Protein AF-0000000076581103 (afdb_homodimer)

Radius of gyration: 29.74 Å; Cα contacts (8 Å, |Δi|>4): 913; chains: 2; bounding box: 105×79×87 Å

pLDDT: mean 78.07, std 30.37, range [17.77, 98.88]

Solvent-accessible surface area (backbone atoms only — not comparable to full-atom values): 32966 Å² total; per-residue (Å²): 132,83,75,74,74,76,70,80,73,78,72,76,73,75,79,74,78,75,72,78,74,79,77,79,77,71,75,77,74,85,79,71,84,62,70,72,73,69,76,70,78,71,76,71,72,71,72,51,74,70,59,61,55,38,56,62,46,48,50,50,39,68,77,58,62,51,52,49,41,80,28,78,84,59,84,70,69,82,69,71,69,54,64,69,44,37,51,22,46,41,45,30,75,65,40,89,46,68,68,52,24,48,51,21,25,48,50,26,30,72,74,35,76,81,37,30,34,39,28,32,51,36,12,50,54,28,45,69,67,66,36,35,70,62,10,30,56,26,20,50,51,14,42,52,38,18,33,72,60,14,68,35,58,26,30,55,41,30,31,51,32,14,52,20,28,40,62,72,65,37,41,69,62,12,38,52,27,10,59,68,8,37,77,30,73,86,42,9,68,59,17,44,50,51,31,19,52,42,30,41,58,73,62,40,50,67,58,14,48,51,44,39,52,52,50,36,69,77,36,72,60,45,59,69,52,40,52,46,42,18,14,51,27,31,46,68,52,37,51,70,59,12,51,50,37,43,53,51,39,34,47,34,50,79,27,47,31,29,43,61,48,28,92,87,39,32,60,75,70,37,53,86,74,47,58,34,58,54,39,9,20,37,43,6,51,74,63,75,42,48,52,16,56,25,56,40,84,84,74,40,78,42,80,45,79,30,66,69,126,132,81,79,76,73,81,70,81,75,78,76,77,74,76,80,77,75,80,71,78,74,76,76,79,74,75,76,78,75,84,80,70,84,64,70,71,77,69,76,70,80,73,75,73,74,72,72,51,74,70,59,62,57,37,55,65,48,48,50,52,39,70,75,58,64,50,49,50,41,80,28,79,82,60,83,71,68,83,69,73,67,53,66,67,44,37,50,22,45,41,46,30,75,65,40,90,45,70,68,53,23,48,50,21,26,50,50,27,31,71,74,35,77,82,36,31,34,40,29,31,52,37,12,50,52,28,44,67,67,68,36,36,70,63,12,30,54,26,20,48,52,15,42,53,39,17,35,73,61,15,69,35,57,26,32,55,40,30,30,51,31,14,53,22,28,39,61,72,65,36,41,70,60,12,37,53,28,8,59,68,6,37,77,31,73,86,43,9,68,58,16,46,49,50,30,19,52,44,31,40,58,73,62,39,50,67,59,14,47,53,43,39,52,53,49,37,70,76,37,72,60,45,58,70,53,41,53,47,41,19,14,49,26,30,46,69,53,38,49,70,60,13,51,49,37,44,51,50,38,33,47,33,48,79,26,48,31,29,44,62,50,28,93,86,39,31,61,75,70,37,54,85,75,46,57,34,59,56,38,7,20,36,43,6,49,74,64,74,43,50,50,16,56,24,58,39,85,83,72,41,78,42,79,45,81,31,67,70,127

Structure (mmCIF, N/CA/C/O backbone):
data_AF-0000000076581103-model_v1
#
loop_
_entity.id
_entity.type
_entity.pdbx_description
1 polymer 'Uncharacterized protein'
#
loop_
_atom_site.group_PDB
_atom_site.id
_atom_site.type_symbol
_atom_site.label_atom_id
_atom_site.label_alt_id
_atom_site.label_comp_id
_atom_site.label_asym_id
_atom_site.label_entity_id
_atom_site.label_seq_id
_atom_site.pdbx_PDB_ins_code
_atom_site.Cartn_x
_atom_site.Cartn_y
_atom_site.Cartn_z
_atom_site.occupancy
_atom_site.B_iso_or_equiv
_atom_site.auth_seq_id
_atom_site.auth_comp_id
_atom_site.auth_asym_id
_atom_site.auth_atom_id
_atom_site.pdbx_PDB_model_num
ATOM 1 N N . MET A 1 1 ? -47.156 -36.812 7.863 1 18.83 1 MET A N 1
ATOM 2 C CA . MET A 1 1 ? -46.938 -37.344 9.203 1 18.83 1 MET A CA 1
ATOM 3 C C . MET A 1 1 ? -46.406 -36.281 10.141 1 18.83 1 MET A C 1
ATOM 5 O O . MET A 1 1 ? -45.656 -35.375 9.727 1 18.83 1 MET A O 1
ATOM 9 N N . GLY A 1 2 ? -47.156 -35.906 11.18 1 18.92 2 GLY A N 1
ATOM 10 C CA . GLY A 1 2 ? -47.438 -34.688 11.906 1 18.92 2 GLY A CA 1
ATOM 11 C C . GLY A 1 2 ? -46.281 -34.219 12.797 1 18.92 2 GLY A C 1
ATOM 12 O O . GLY A 1 2 ? -46.125 -34.719 13.914 1 18.92 2 GLY A O 1
ATOM 13 N N . TRP A 1 3 ? -45 -34.188 12.219 1 21.78 3 TRP A N 1
ATOM 14 C CA . TRP A 1 3 ? -43.812 -34.406 13.031 1 21.78 3 TRP A CA 1
ATOM 15 C C . TRP A 1 3 ? -43.688 -33.344 14.117 1 21.78 3 TRP A C 1
ATOM 17 O O . TRP A 1 3 ? -43.781 -32.156 13.836 1 21.78 3 TRP A O 1
ATOM 27 N N . TYR A 1 4 ? -44.344 -33.625 15.227 1 17.83 4 TYR A N 1
ATOM 28 C CA . TYR A 1 4 ? -44.562 -32.812 16.438 1 17.83 4 TYR A CA 1
ATOM 29 C C . TYR A 1 4 ? -43.281 -32.188 16.953 1 17.83 4 TYR A C 1
ATOM 31 O O . TYR A 1 4 ? -42.312 -32.906 17.188 1 17.83 4 TYR A O 1
ATOM 39 N N . LYS A 1 5 ? -43.031 -31.062 16.406 1 21.31 5 LYS A N 1
ATOM 40 C CA . LYS A 1 5 ? -41.906 -30.125 16.516 1 21.31 5 LYS A CA 1
ATOM 41 C C . LYS A 1 5 ? -41.594 -29.812 17.984 1 21.31 5 LYS A C 1
ATOM 43 O O . LYS A 1 5 ? -42.312 -29.016 18.609 1 21.31 5 LYS A O 1
ATOM 48 N N . GLN A 1 6 ? -41.375 -30.984 18.734 1 18.81 6 GLN A N 1
ATOM 49 C CA . GLN A 1 6 ? -41.375 -30.797 20.172 1 18.81 6 GLN A CA 1
ATOM 50 C C . GLN A 1 6 ? -40.375 -29.688 20.562 1 18.81 6 GLN A C 1
ATOM 52 O O . GLN A 1 6 ? -39.25 -29.672 20.094 1 18.81 6 GLN A O 1
ATOM 57 N N . THR A 1 7 ? -40.875 -28.484 20.906 1 20.52 7 THR A N 1
ATOM 58 C CA . THR A 1 7 ? -40.531 -27.141 21.344 1 20.52 7 THR A CA 1
ATOM 59 C C . THR A 1 7 ? -39.656 -27.172 22.594 1 20.52 7 THR A C 1
ATOM 61 O O . THR A 1 7 ? -39.438 -26.141 23.234 1 20.52 7 THR A O 1
ATOM 64 N N . GLN A 1 8 ? -38.75 -28.219 22.688 1 19.27 8 GLN A N 1
ATOM 65 C CA . GLN A 1 8 ? -38.281 -28.422 24.047 1 19.27 8 GLN A CA 1
ATOM 66 C C . GLN A 1 8 ? -37.656 -27.172 24.609 1 19.27 8 GLN A C 1
ATOM 68 O O . GLN A 1 8 ? -36.75 -26.578 23.984 1 19.27 8 GLN A O 1
ATOM 73 N N . THR A 1 9 ? -38.375 -26.391 25.531 1 20.16 9 THR A N 1
ATOM 74 C CA . THR A 1 9 ? -38.344 -25.172 26.328 1 20.16 9 THR A CA 1
ATOM 75 C C . THR A 1 9 ? -37.094 -25.141 27.219 1 20.16 9 THR A C 1
ATOM 77 O O . THR A 1 9 ? -36.938 -25.984 28.094 1 20.16 9 THR A O 1
ATOM 80 N N . TRP A 1 10 ? -35.875 -25.156 26.625 1 19.91 10 TRP A N 1
ATOM 81 C CA . TRP A 1 10 ? -34.656 -25.359 27.422 1 19.91 10 TRP A CA 1
ATOM 82 C C . TRP A 1 10 ? -34.625 -24.406 28.609 1 19.91 10 TRP A C 1
ATOM 84 O O . TRP A 1 10 ? -34.75 -23.188 28.453 1 19.91 10 TRP A O 1
ATOM 94 N N . GLN A 1 11 ? -35.281 -24.781 29.656 1 18.5 11 GLN A N 1
ATOM 95 C CA . GLN A 1 11 ? -35.469 -24.125 30.938 1 18.5 11 GLN A CA 1
ATOM 96 C C . GLN A 1 11 ? -34.125 -23.531 31.453 1 18.5 11 GLN A C 1
ATOM 98 O O . GLN A 1 11 ? -33.125 -24.234 31.469 1 18.5 11 GLN A O 1
ATOM 103 N N . LEU A 1 12 ? -34 -22.25 31.234 1 18.94 12 LEU A N 1
ATOM 104 C CA . LEU A 1 12 ? -33 -21.297 31.672 1 18.94 12 LEU A CA 1
ATOM 105 C C . LEU A 1 12 ? -32.625 -21.531 33.125 1 18.94 12 LEU A C 1
ATOM 107 O O . LEU A 1 12 ? -33.5 -21.5 34 1 18.94 12 LEU A O 1
ATOM 111 N N . LEU A 1 13 ? -31.75 -22.578 33.344 1 19.16 13 LEU A N 1
ATOM 112 C CA . LEU A 1 13 ? -31.484 -22.984 34.719 1 19.16 13 LEU A CA 1
ATOM 113 C C . LEU A 1 13 ? -31.125 -21.781 35.594 1 19.16 13 LEU A C 1
ATOM 115 O O . LEU A 1 13 ? -30.422 -20.875 35.156 1 19.16 13 LEU A O 1
ATOM 119 N N . PRO A 1 14 ? -31.906 -21.469 36.594 1 19.7 14 PRO A N 1
ATOM 120 C CA . PRO A 1 14 ? -31.906 -20.297 37.5 1 19.7 14 PRO A CA 1
ATOM 121 C C . PRO A 1 14 ? -30.562 -20.078 38.188 1 19.7 14 PRO A C 1
ATOM 123 O O . PRO A 1 14 ? -29.938 -21.047 38.625 1 19.7 14 PRO A O 1
ATOM 126 N N . VAL A 1 15 ? -29.688 -19.281 37.531 1 19.94 15 VAL A N 1
ATOM 127 C CA . VAL A 1 15 ? -28.406 -18.891 38.094 1 19.94 15 VAL A CA 1
ATOM 128 C C . VAL A 1 15 ? -28.562 -18.547 39.562 1 19.94 15 VAL A C 1
ATOM 130 O O . VAL A 1 15 ? -29.344 -17.656 39.906 1 19.94 15 VAL A O 1
ATOM 133 N N . TYR A 1 16 ? -28.516 -19.562 40.375 1 18.08 16 TYR A N 1
ATOM 134 C CA . TYR A 1 16 ? -28.656 -19.484 41.844 1 18.08 16 TYR A CA 1
ATOM 135 C C . TYR A 1 16 ? -27.688 -18.453 42.406 1 18.08 16 TYR A C 1
ATOM 137 O O . TYR A 1 16 ? -26.5 -18.438 42.062 1 18.08 16 TYR A O 1
ATOM 145 N N . ASN A 1 17 ? -28.172 -17.25 42.781 1 19.19 17 ASN A N 1
ATOM 146 C CA . ASN A 1 17 ? -27.719 -16.062 43.469 1 19.19 17 ASN A CA 1
ATOM 147 C C . ASN A 1 17 ? -27 -16.422 44.781 1 19.19 17 ASN A C 1
ATOM 149 O O . ASN A 1 17 ? -27.625 -16.406 45.844 1 19.19 17 ASN A O 1
ATOM 153 N N . ALA A 1 18 ? -26.188 -17.578 44.75 1 17.77 18 ALA A N 1
ATOM 154 C CA . ALA A 1 18 ? -25.812 -17.891 46.125 1 17.77 18 ALA A CA 1
ATOM 155 C C . ALA A 1 18 ? -25.016 -16.75 46.781 1 17.77 18 ALA A C 1
ATOM 157 O O . ALA A 1 18 ? -23.984 -16.344 46.25 1 17.77 18 ALA A O 1
ATOM 158 N N . ARG A 1 19 ? -25.656 -15.898 47.594 1 20.56 19 ARG A N 1
ATOM 159 C CA . ARG A 1 19 ? -25.328 -14.797 48.469 1 20.56 19 ARG A CA 1
ATOM 160 C C . ARG A 1 19 ? -24.25 -15.203 49.469 1 20.56 19 ARG A C 1
ATOM 162 O O . ARG A 1 19 ? -24.094 -14.562 50.531 1 20.56 19 ARG A O 1
ATOM 169 N N . ALA A 1 20 ? -23.375 -16.312 49.219 1 18.73 20 ALA A N 1
ATOM 170 C CA . ALA A 1 20 ? -22.812 -16.766 50.5 1 18.73 20 ALA A CA 1
ATOM 171 C C . ALA A 1 20 ? -22.016 -15.641 51.156 1 18.73 20 ALA A C 1
ATOM 173 O O . ALA A 1 20 ? -21.234 -14.945 50.5 1 18.73 20 ALA A O 1
ATOM 174 N N . THR A 1 21 ? -22.328 -15.227 52.375 1 20.11 21 THR A N 1
ATOM 175 C CA . THR A 1 21 ? -21.969 -14.273 53.438 1 20.11 21 THR A CA 1
ATOM 176 C C . THR A 1 21 ? -20.5 -14.438 53.844 1 20.11 21 THR A C 1
ATOM 178 O O . THR A 1 21 ? -20.188 -15.219 54.719 1 20.11 21 THR A O 1
ATOM 181 N N . LEU A 1 22 ? -19.578 -15.023 52.969 1 20.28 22 LEU A N 1
ATOM 182 C CA . LEU A 1 22 ? -18.422 -15.516 53.719 1 20.28 22 LEU A CA 1
ATOM 183 C C . LEU A 1 22 ? -17.781 -14.398 54.562 1 20.28 22 LEU A C 1
ATOM 185 O O . LEU A 1 22 ? -17.5 -13.328 54.031 1 20.28 22 LEU A O 1
ATOM 189 N N . ALA A 1 23 ? -17.844 -14.461 55.938 1 20.3 23 ALA A N 1
ATOM 190 C CA . ALA A 1 23 ? -17.469 -13.688 57.094 1 20.3 23 ALA A CA 1
ATOM 191 C C . ALA A 1 23 ? -15.992 -13.273 57.031 1 20.3 23 ALA A C 1
ATOM 193 O O . ALA A 1 23 ? -15.148 -14.047 56.594 1 20.3 23 ALA A O 1
ATOM 194 N N . THR A 1 24 ? -15.609 -11.977 57.156 1 22.7 24 THR A N 1
ATOM 195 C CA . THR A 1 24 ? -14.523 -11.016 57.125 1 22.7 24 THR A CA 1
ATOM 196 C C . THR A 1 24 ? -13.414 -11.391 58.094 1 22.7 24 THR A C 1
ATOM 198 O O . THR A 1 24 ? -12.492 -10.609 58.312 1 22.7 24 THR A O 1
ATOM 201 N N . ALA A 1 25 ? -13.344 -12.812 58.594 1 21.75 25 ALA A N 1
ATOM 202 C CA . ALA A 1 25 ? -12.57 -12.766 59.812 1 21.75 25 ALA A CA 1
ATOM 203 C C . ALA A 1 25 ? -11.172 -12.219 59.562 1 21.75 25 ALA A C 1
ATOM 205 O O . ALA A 1 25 ? -10.586 -12.445 58.5 1 21.75 25 ALA A O 1
ATOM 206 N N . ASN A 1 26 ? -10.695 -11.367 60.469 1 23.44 26 ASN A N 1
ATOM 207 C CA . ASN A 1 26 ? -9.672 -10.344 60.656 1 23.44 26 ASN A CA 1
ATOM 208 C C . ASN A 1 26 ? -8.273 -10.945 60.656 1 23.44 26 ASN A C 1
ATOM 210 O O . ASN A 1 26 ? -7.301 -10.273 61 1 23.44 26 ASN A O 1
ATOM 214 N N . PRO A 1 27 ? -8.086 -12.32 60.188 1 23.39 27 PRO A N 1
ATOM 215 C CA . PRO A 1 27 ? -6.926 -12.766 60.938 1 23.39 27 PRO A CA 1
ATOM 216 C C . PRO A 1 27 ? -5.688 -11.906 60.688 1 23.39 27 PRO A C 1
ATOM 218 O O . PRO A 1 27 ? -5.57 -11.281 59.656 1 23.39 27 PRO A O 1
ATOM 221 N N . THR A 1 28 ? -5 -11.578 61.781 1 24.89 28 THR A N 1
ATOM 222 C CA . THR A 1 28 ? -3.9 -10.672 62.062 1 24.89 28 THR A CA 1
ATOM 223 C C . THR A 1 28 ? -2.639 -11.086 61.312 1 24.89 28 THR A C 1
ATOM 225 O O . THR A 1 28 ? -1.575 -10.492 61.5 1 24.89 28 THR A O 1
ATOM 228 N N . PRO A 1 29 ? -2.82 -11.633 60.062 1 23.62 29 PRO A N 1
ATOM 229 C CA . PRO A 1 29 ? -1.634 -12.422 59.719 1 23.62 29 PRO A CA 1
ATOM 230 C C . PRO A 1 29 ? -0.339 -11.617 59.844 1 23.62 29 PRO A C 1
ATOM 232 O O . PRO A 1 29 ? -0.36 -10.391 59.781 1 23.62 29 PRO A O 1
ATOM 235 N N . SER A 1 30 ? 0.732 -12.336 60.344 1 22.3 30 SER A N 1
ATOM 236 C CA . SER A 1 30 ? 2.084 -12.016 60.812 1 22.3 30 SER A CA 1
ATOM 237 C C . SER A 1 30 ? 2.863 -11.273 59.719 1 22.3 30 SER A C 1
ATOM 239 O O . SER A 1 30 ? 2.525 -11.352 58.531 1 22.3 30 SER A O 1
ATOM 241 N N . SER A 1 31 ? 3.885 -10.539 60.25 1 22.98 31 SER A N 1
ATOM 242 C CA . SER A 1 31 ? 4.621 -9.328 59.875 1 22.98 31 SER A CA 1
ATOM 243 C C . SER A 1 31 ? 5.395 -9.516 58.594 1 22.98 31 SER A C 1
ATOM 245 O O . SER A 1 31 ? 5.438 -8.617 57.75 1 22.98 31 SER A O 1
ATOM 247 N N . SER A 1 32 ? 6.227 -10.57 58.625 1 23.75 32 SER A N 1
ATOM 248 C CA . SER A 1 32 ? 7.633 -10.234 58.438 1 23.75 32 SER A CA 1
ATOM 249 C C . SER A 1 32 ? 7.996 -10.164 56.969 1 23.75 32 SER A C 1
ATOM 251 O O . SER A 1 32 ? 9.156 -9.906 56.625 1 23.75 32 SER A O 1
ATOM 253 N N . VAL A 1 33 ? 7.199 -10.867 56.125 1 25.27 33 VAL A N 1
ATOM 254 C CA . VAL A 1 33 ? 7.895 -11.242 54.906 1 25.27 33 VAL A CA 1
ATOM 255 C C . VAL A 1 33 ? 8.227 -9.984 54.094 1 25.27 33 VAL A C 1
ATOM 257 O O . VAL A 1 33 ? 7.664 -9.773 53.031 1 25.27 33 VAL A O 1
ATOM 260 N N . SER A 1 34 ? 8.164 -8.852 54.781 1 23.97 34 SER A N 1
ATOM 261 C CA . SER A 1 34 ? 8.195 -7.609 54 1 23.97 34 SER A CA 1
ATOM 262 C C . SER A 1 34 ? 9.414 -7.562 53.094 1 23.97 34 SER A C 1
ATOM 264 O O . SER A 1 34 ? 9.398 -6.879 52.062 1 23.97 34 SER A O 1
ATOM 266 N N . ASP A 1 35 ? 10.492 -7.949 53.625 1 23.89 35 ASP A N 1
ATOM 267 C CA . ASP A 1 35 ? 11.688 -7.199 53.281 1 23.89 35 ASP A CA 1
ATOM 268 C C . ASP A 1 35 ? 12.164 -7.559 51.875 1 23.89 35 ASP A C 1
ATOM 270 O O . ASP A 1 35 ? 13.031 -6.887 51.312 1 23.89 35 ASP A O 1
ATOM 274 N N . VAL A 1 36 ? 12.023 -8.844 51.562 1 25.61 36 VAL A N 1
ATOM 275 C CA . VAL A 1 36 ? 12.992 -9.289 50.562 1 25.61 36 VAL A CA 1
ATOM 276 C C . VAL A 1 36 ? 12.672 -8.656 49.219 1 25.61 36 VAL A C 1
ATOM 278 O O . VAL A 1 36 ? 13.352 -8.93 48.219 1 25.61 36 VAL A O 1
ATOM 281 N N . LEU A 1 37 ? 11.359 -8.211 49.031 1 23.33 37 LEU A N 1
ATOM 282 C CA . LEU A 1 37 ? 11.195 -7.992 47.625 1 23.33 37 LEU A CA 1
ATOM 283 C C . LEU A 1 37 ? 12.062 -6.832 47.125 1 23.33 37 LEU A C 1
ATOM 285 O O . LEU A 1 37 ? 11.727 -5.664 47.375 1 23.33 37 LEU A O 1
ATOM 289 N N . ASP A 1 38 ? 13.32 -6.926 47.25 1 23.33 38 ASP A N 1
ATOM 290 C CA . ASP A 1 38 ? 14.203 -5.887 46.75 1 23.33 38 ASP A CA 1
ATOM 291 C C . ASP A 1 38 ? 13.82 -5.516 45.312 1 23.33 38 ASP A C 1
ATOM 293 O O . ASP A 1 38 ? 13.688 -6.387 44.438 1 23.33 38 ASP A O 1
ATOM 297 N N . ASN A 1 39 ? 13.094 -4.387 45.094 1 23.92 39 ASN A N 1
ATOM 298 C CA . ASN A 1 39 ? 12.609 -3.646 43.938 1 23.92 39 ASN A CA 1
ATOM 299 C C . ASN A 1 39 ? 13.695 -3.488 42.875 1 23.92 39 ASN A C 1
ATOM 301 O O . ASN A 1 39 ? 14.484 -2.541 42.938 1 23.92 39 ASN A O 1
ATOM 305 N N . GLY A 1 40 ? 14.484 -4.48 42.594 1 25.33 40 GLY A N 1
ATOM 306 C CA . GLY A 1 40 ? 15.43 -4.195 41.5 1 25.33 40 GLY A CA 1
ATOM 307 C C . GLY A 1 40 ? 14.82 -3.424 40.375 1 25.33 40 GLY A C 1
ATOM 308 O O . GLY A 1 40 ? 13.648 -3.615 40.031 1 25.33 40 GLY A O 1
ATOM 309 N N . THR A 1 41 ? 15.281 -2.166 40.125 1 26.22 41 THR A N 1
ATOM 310 C CA . THR A 1 41 ? 14.992 -1.158 39.125 1 26.22 41 THR A CA 1
ATOM 311 C C . THR A 1 41 ? 14.914 -1.792 37.719 1 26.22 41 THR A C 1
ATOM 313 O O . THR A 1 41 ? 15.914 -2.314 37.219 1 26.22 41 THR A O 1
ATOM 316 N N . LEU A 1 42 ? 13.922 -2.576 37.469 1 25.59 42 LEU A N 1
ATOM 317 C CA . LEU A 1 42 ? 13.672 -2.912 36.062 1 25.59 42 LEU A CA 1
ATOM 318 C C . LEU A 1 42 ? 13.891 -1.699 35.156 1 25.59 42 LEU A C 1
ATOM 320 O O . LEU A 1 42 ? 13.219 -0.676 35.312 1 25.59 42 LEU A O 1
ATOM 324 N N . ALA A 1 43 ? 15.102 -1.466 34.75 1 26.8 43 ALA A N 1
ATOM 325 C CA . ALA A 1 43 ? 15.406 -0.531 33.656 1 26.8 43 ALA A CA 1
ATOM 326 C C . ALA A 1 43 ? 14.312 -0.534 32.594 1 26.8 43 ALA A C 1
ATOM 328 O O . ALA A 1 43 ? 14.086 -1.547 31.938 1 26.8 43 ALA A O 1
ATOM 329 N N . GLU A 1 44 ? 13.148 0.04 32.875 1 28.31 44 GLU A N 1
ATOM 330 C CA . GLU A 1 44 ? 12.195 0.415 31.828 1 28.31 44 GLU A CA 1
ATOM 331 C C . GLU A 1 44 ? 12.898 0.989 30.609 1 28.31 44 GLU A C 1
ATOM 333 O O . GLU A 1 44 ? 13.484 2.07 30.672 1 28.31 44 GLU A O 1
ATOM 338 N N . HIS A 1 45 ? 13.711 0.226 29.938 1 29.75 45 HIS A N 1
ATOM 339 C CA . HIS A 1 45 ? 14.133 0.706 28.625 1 29.75 45 HIS A CA 1
ATOM 340 C C . HIS A 1 45 ? 12.984 1.406 27.906 1 29.75 45 HIS A C 1
ATOM 342 O O . HIS A 1 45 ? 11.945 0.798 27.641 1 29.75 45 HIS A O 1
ATOM 348 N N . LYS A 1 46 ? 12.781 2.684 28.188 1 29.73 46 LYS A N 1
ATOM 349 C CA . LYS A 1 46 ? 12.023 3.635 27.375 1 29.73 46 LYS A CA 1
ATOM 350 C C . LYS A 1 46 ? 12.164 3.314 25.891 1 29.73 46 LYS A C 1
ATOM 352 O O . LYS A 1 46 ? 13.188 3.629 25.281 1 29.73 46 LYS A O 1
ATOM 357 N N . LEU A 1 47 ? 11.734 2.191 25.547 1 29.86 47 LEU A N 1
ATOM 358 C CA . LEU A 1 47 ? 11.586 2.07 24.094 1 29.86 47 LEU A CA 1
ATOM 359 C C . LEU A 1 47 ? 11.07 3.369 23.484 1 29.86 47 LEU A C 1
ATOM 361 O O . LEU A 1 47 ? 10.008 3.861 23.875 1 29.86 47 LEU A O 1
ATOM 365 N N . ASN A 1 48 ? 11.961 4.305 23.25 1 28.2 48 ASN A N 1
ATOM 366 C CA . ASN A 1 48 ? 11.688 5.586 22.609 1 28.2 48 ASN A CA 1
ATOM 367 C C . ASN A 1 48 ? 10.578 5.465 21.562 1 28.2 48 ASN A C 1
ATOM 369 O O . ASN A 1 48 ? 10.43 4.422 20.922 1 28.2 48 ASN A O 1
ATOM 373 N N . ARG A 1 49 ? 9.555 6.281 21.656 1 30.59 49 ARG A N 1
ATOM 374 C CA . ARG A 1 49 ? 8.445 6.523 20.75 1 30.59 49 ARG A CA 1
ATOM 375 C C . ARG A 1 49 ? 8.883 6.352 19.297 1 30.59 49 ARG A C 1
ATOM 377 O O . ARG A 1 49 ? 8.047 6.129 18.422 1 30.59 49 ARG A O 1
ATOM 384 N N . ARG A 1 50 ? 10.094 6.645 19.047 1 33.09 50 ARG A N 1
ATOM 385 C CA . ARG A 1 50 ? 10.633 6.543 17.688 1 33.09 50 ARG A CA 1
ATOM 386 C C . ARG A 1 50 ? 10.664 5.094 17.219 1 33.09 50 ARG A C 1
ATOM 388 O O . ARG A 1 50 ? 10.664 4.824 16.016 1 33.09 50 ARG A O 1
ATOM 395 N N . GLN A 1 51 ? 10.852 4.188 18.156 1 32.56 51 GLN A N 1
ATOM 396 C CA . GLN A 1 51 ? 10.977 2.803 17.703 1 32.56 51 GLN A CA 1
ATOM 397 C C . GLN A 1 51 ? 9.617 2.23 17.297 1 32.56 51 GLN A C 1
ATOM 399 O O . GLN A 1 51 ? 9.547 1.333 16.453 1 32.56 51 GLN A O 1
ATOM 404 N N . LEU A 1 52 ? 8.57 2.65 17.938 1 32.31 52 LEU A N 1
ATOM 405 C CA . LEU A 1 52 ? 7.27 2.09 17.578 1 32.31 52 LEU A CA 1
ATOM 406 C C . LEU A 1 52 ? 6.848 2.539 16.188 1 32.31 52 LEU A C 1
ATOM 408 O O . LEU A 1 52 ? 6.258 1.762 15.43 1 32.31 52 LEU A O 1
ATOM 412 N N . SER A 1 53 ? 7.203 3.807 15.859 1 32.47 53 SER A N 1
ATOM 413 C CA . SER A 1 53 ? 6.777 4.305 14.555 1 32.47 53 SER A CA 1
ATOM 414 C C . SER A 1 53 ? 7.473 3.555 13.422 1 32.47 53 SER A C 1
ATOM 416 O O . SER A 1 53 ? 6.984 3.537 12.289 1 32.47 53 SER A O 1
ATOM 418 N N . LEU A 1 54 ? 8.562 2.941 13.82 1 32.16 54 LEU A N 1
ATOM 419 C CA . LEU A 1 54 ? 9.336 2.285 12.766 1 32.16 54 LEU A CA 1
ATOM 420 C C . LEU A 1 54 ? 8.648 1.002 12.312 1 32.16 54 LEU A C 1
ATOM 422 O O . LEU A 1 54 ? 8.648 0.688 11.117 1 32.16 54 LEU A O 1
ATOM 426 N N . ALA A 1 55 ? 8.016 0.366 13.297 1 31.97 55 ALA A N 1
ATOM 427 C CA . ALA A 1 55 ? 7.473 -0.928 12.891 1 31.97 55 ALA A CA 1
ATOM 428 C C . ALA A 1 55 ? 6.316 -0.754 11.906 1 31.97 55 ALA A C 1
ATOM 430 O O . ALA A 1 55 ? 6.199 -1.509 10.938 1 31.97 55 ALA A O 1
ATOM 431 N N . ALA A 1 56 ? 5.488 0.212 12.156 1 31.5 56 ALA A N 1
ATOM 432 C CA . ALA A 1 56 ? 4.371 0.39 11.227 1 31.5 56 ALA A CA 1
ATOM 433 C C . ALA A 1 56 ? 4.867 0.83 9.852 1 31.5 56 ALA A C 1
ATOM 435 O O . ALA A 1 56 ? 4.34 0.393 8.828 1 31.5 56 ALA A O 1
ATOM 436 N N . ALA A 1 57 ? 5.93 1.604 9.859 1 30.81 57 ALA A N 1
ATOM 437 C CA . ALA A 1 57 ? 6.438 2.086 8.578 1 30.81 57 ALA A CA 1
ATOM 438 C C . ALA A 1 57 ? 7.129 0.964 7.809 1 30.81 57 ALA A C 1
ATOM 440 O O . ALA A 1 57 ? 7.043 0.9 6.582 1 30.81 57 ALA A O 1
ATOM 441 N N . VAL A 1 58 ? 7.762 0.089 8.57 1 31.33 58 VAL A N 1
ATOM 442 C CA . VAL A 1 58 ? 8.469 -0.978 7.867 1 31.33 58 VAL A CA 1
ATOM 443 C C . VAL A 1 58 ? 7.461 -1.881 7.156 1 31.33 58 VAL A C 1
ATOM 445 O O . VAL A 1 58 ? 7.691 -2.309 6.023 1 31.33 58 VAL A O 1
ATOM 448 N N . ALA A 1 59 ? 6.363 -2.182 7.789 1 31.38 59 ALA A N 1
ATOM 449 C CA . ALA A 1 59 ? 5.418 -3.059 7.105 1 31.38 59 ALA A CA 1
ATOM 450 C C . ALA A 1 59 ? 4.879 -2.4 5.84 1 31.38 59 ALA A C 1
ATOM 452 O O . ALA A 1 59 ? 4.711 -3.061 4.809 1 31.38 59 ALA A O 1
ATOM 453 N N . ALA A 1 60 ? 4.672 -1.122 5.898 1 31.86 60 ALA A N 1
ATOM 454 C CA . ALA A 1 60 ? 4.246 -0.437 4.68 1 31.86 60 ALA A CA 1
ATOM 455 C C . ALA A 1 60 ? 5.391 -0.344 3.674 1 31.86 60 ALA A C 1
ATOM 457 O O . ALA A 1 60 ? 5.168 -0.431 2.465 1 31.86 60 ALA A O 1
ATOM 458 N N . ALA A 1 61 ? 6.539 -0.284 4.18 1 32.06 61 ALA A N 1
ATOM 459 C CA . ALA A 1 61 ? 7.699 -0.096 3.312 1 32.06 61 ALA A CA 1
ATOM 460 C C . ALA A 1 61 ? 8.016 -1.371 2.537 1 32.06 61 ALA A C 1
ATOM 462 O O . ALA A 1 61 ? 8.602 -1.317 1.454 1 32.06 61 ALA A O 1
ATOM 463 N N . SER A 1 62 ? 7.68 -2.457 3.074 1 33.91 62 SER A N 1
ATOM 464 C CA . SER A 1 62 ? 8.078 -3.627 2.297 1 33.91 62 SER A CA 1
ATOM 465 C C . SER A 1 62 ? 7.496 -3.576 0.888 1 33.91 62 SER A C 1
ATOM 467 O O . SER A 1 62 ? 8.086 -4.121 -0.05 1 33.91 62 SER A O 1
ATOM 469 N N . GLN A 1 63 ? 6.32 -2.934 0.78 1 35.88 63 GLN A N 1
ATOM 470 C CA . GLN A 1 63 ? 5.738 -2.91 -0.56 1 35.88 63 GLN A CA 1
ATOM 471 C C . GLN A 1 63 ? 6.398 -1.838 -1.424 1 35.88 63 GLN A C 1
ATOM 473 O O . GLN A 1 63 ? 6.223 -1.824 -2.645 1 35.88 63 GLN A O 1
ATOM 478 N N . TRP A 1 64 ? 7.023 -0.922 -0.739 1 35.19 64 TRP A N 1
ATOM 479 C CA . TRP A 1 64 ? 7.441 0.182 -1.596 1 35.19 64 TRP A CA 1
ATOM 480 C C . TRP A 1 64 ? 8.945 0.141 -1.842 1 35.19 64 TRP A C 1
ATOM 482 O O . TRP A 1 64 ? 9.703 0.874 -1.204 1 35.19 64 TRP A O 1
ATOM 492 N N . LEU A 1 65 ? 9.523 -0.938 -2.006 1 32.59 65 LEU A N 1
ATOM 493 C CA . LEU A 1 65 ? 10.898 -0.895 -2.494 1 32.59 65 LEU A CA 1
ATOM 494 C C . LEU A 1 65 ? 10.977 -0.171 -3.834 1 32.59 65 LEU A C 1
ATOM 496 O O . LEU A 1 65 ? 10.156 -0.409 -4.723 1 32.59 65 LEU A O 1
ATOM 500 N N . ALA A 1 66 ? 11.602 0.95 -3.863 1 33.88 66 ALA A N 1
ATOM 501 C CA . ALA A 1 66 ? 11.844 1.734 -5.07 1 33.88 66 ALA A CA 1
ATOM 502 C C . ALA A 1 66 ? 12.539 0.895 -6.141 1 33.88 66 ALA A C 1
ATOM 504 O O . ALA A 1 66 ? 13.68 0.474 -5.961 1 33.88 66 ALA A O 1
ATOM 505 N N . LEU A 1 67 ? 11.695 0.301 -7.047 1 37.09 67 LEU A N 1
ATOM 506 C CA . LEU A 1 67 ? 12.336 -0.426 -8.141 1 37.09 67 LEU A CA 1
ATOM 507 C C . LEU A 1 67 ? 12.672 0.513 -9.297 1 37.09 67 LEU A C 1
ATOM 509 O O . LEU A 1 67 ? 11.867 1.379 -9.648 1 37.09 67 LEU A O 1
ATOM 513 N N . PRO A 1 68 ? 13.875 0.625 -9.875 1 34.66 68 PRO A N 1
ATOM 514 C CA . PRO A 1 68 ? 14.305 1.477 -10.992 1 34.66 68 PRO A CA 1
ATOM 515 C C . PRO A 1 68 ? 13.57 1.167 -12.289 1 34.66 68 PRO A C 1
ATOM 517 O O . PRO A 1 68 ? 13.172 0.023 -12.523 1 34.66 68 PRO A O 1
ATOM 520 N N . GLN A 1 69 ? 13.07 2.166 -13.031 1 35.34 69 GLN A N 1
ATOM 521 C CA . GLN A 1 69 ? 12.375 2.031 -14.305 1 35.34 69 GLN A CA 1
ATOM 522 C C . GLN A 1 69 ? 13.305 1.477 -15.383 1 35.34 69 GLN A C 1
ATOM 524 O O . GLN A 1 69 ? 14.523 1.664 -15.312 1 35.34 69 GLN A O 1
ATOM 529 N N . PRO A 1 70 ? 12.719 0.797 -16.469 1 31.2 70 PRO A N 1
ATOM 530 C CA . PRO A 1 70 ? 13.539 0.089 -17.453 1 31.2 70 PRO A CA 1
ATOM 531 C C . PRO A 1 70 ? 14.297 1.036 -18.375 1 31.2 70 PRO A C 1
ATOM 533 O O . PRO A 1 70 ? 13.688 1.89 -19.031 1 31.2 70 PRO A O 1
ATOM 536 N N . ALA A 1 71 ? 15.531 1.594 -18.25 1 30.94 71 ALA A N 1
ATOM 537 C CA . ALA A 1 71 ? 16.359 2.098 -19.344 1 30.94 71 ALA A CA 1
ATOM 538 C C . ALA A 1 71 ? 16.5 1.062 -20.453 1 30.94 71 ALA A C 1
ATOM 540 O O . ALA A 1 71 ? 16.312 -0.135 -20.219 1 30.94 71 ALA A O 1
ATOM 541 N N . ALA A 1 72 ? 16.953 1.606 -21.812 1 32.84 72 ALA A N 1
ATOM 542 C CA . ALA A 1 72 ? 17.328 0.84 -22.984 1 32.84 72 ALA A CA 1
ATOM 543 C C . ALA A 1 72 ? 18.141 -0.4 -22.594 1 32.84 72 ALA A C 1
ATOM 545 O O . ALA A 1 72 ? 18.938 -0.36 -21.672 1 32.84 72 ALA A O 1
ATOM 546 N N . ALA A 1 73 ? 17.734 -1.588 -23.188 1 34.75 73 ALA A N 1
ATOM 547 C CA . ALA A 1 73 ? 18.328 -2.912 -23.094 1 34.75 73 ALA A CA 1
ATOM 548 C C . ALA A 1 73 ? 19.859 -2.826 -23.188 1 34.75 73 ALA A C 1
ATOM 550 O O . ALA A 1 73 ? 20.406 -2.598 -24.266 1 34.75 73 ALA A O 1
ATOM 551 N N . ARG A 1 74 ? 20.594 -2.053 -22.438 1 35.06 74 ARG A N 1
ATOM 552 C CA . ARG A 1 74 ? 22.016 -2.354 -22.547 1 35.06 74 ARG A CA 1
ATOM 553 C C . ARG A 1 74 ? 22.25 -3.852 -22.719 1 35.06 74 ARG A C 1
ATOM 555 O O . ARG A 1 74 ? 21.484 -4.664 -22.188 1 35.06 74 ARG A O 1
ATOM 562 N N . SER A 1 75 ? 22.938 -4.281 -23.719 1 33.91 75 SER A N 1
ATOM 563 C CA . SER A 1 75 ? 23.406 -5.645 -23.922 1 33.91 75 SER A CA 1
ATOM 564 C C . SER A 1 75 ? 23.656 -6.359 -22.609 1 33.91 75 SER A C 1
ATOM 566 O O . SER A 1 75 ? 24.453 -5.902 -21.781 1 33.91 75 SER A O 1
ATOM 568 N N . ALA A 1 76 ? 22.578 -6.777 -21.953 1 39.88 76 ALA A N 1
ATOM 569 C CA . ALA A 1 76 ? 22.562 -7.598 -20.734 1 39.88 76 ALA A CA 1
ATOM 570 C C . ALA A 1 76 ? 23.75 -8.57 -20.719 1 39.88 76 ALA A C 1
ATOM 572 O O . ALA A 1 76 ? 23.75 -9.562 -21.453 1 39.88 76 ALA A O 1
ATOM 573 N N . SER A 1 77 ? 24.922 -8.148 -20.797 1 37.59 77 SER A N 1
ATOM 574 C CA . SER A 1 77 ? 25.891 -9.164 -20.422 1 37.59 77 SER A CA 1
ATOM 575 C C . SER A 1 77 ? 25.359 -10.039 -19.281 1 37.59 77 SER A C 1
ATOM 577 O O . SER A 1 77 ? 24.75 -9.539 -18.344 1 37.59 77 SER A O 1
ATOM 579 N N . SER A 1 78 ? 24.812 -11.25 -19.531 1 46.31 78 SER A N 1
ATOM 580 C CA . SER A 1 78 ? 24.375 -12.398 -18.734 1 46.31 78 SER A CA 1
ATOM 581 C C . SER A 1 78 ? 25.109 -12.438 -17.391 1 46.31 78 SER A C 1
ATOM 583 O O . SER A 1 78 ? 25.469 -13.516 -16.906 1 46.31 78 SER A O 1
ATOM 585 N N . GLN A 1 79 ? 25.781 -11.414 -17.016 1 56.47 79 GLN A N 1
ATOM 586 C CA . GLN A 1 79 ? 26.594 -11.648 -15.82 1 56.47 79 GLN A CA 1
ATOM 587 C C . GLN A 1 79 ? 25.719 -11.922 -14.602 1 56.47 79 GLN A C 1
ATOM 589 O O . GLN A 1 79 ? 24.781 -11.172 -14.328 1 56.47 79 GLN A O 1
ATOM 594 N N . LYS A 1 80 ? 25.781 -13.164 -14.109 1 71.56 80 LYS A N 1
ATOM 595 C CA . LYS A 1 80 ? 25.234 -13.664 -12.852 1 71.56 80 LYS A CA 1
ATOM 596 C C . LYS A 1 80 ? 25.438 -12.648 -11.727 1 71.56 80 LYS A C 1
ATOM 598 O O . LYS A 1 80 ? 26.5 -12.039 -11.617 1 71.56 80 LYS A O 1
ATOM 603 N N . VAL A 1 81 ? 24.359 -12.305 -11.07 1 81.69 81 VAL A N 1
ATOM 604 C CA . VAL A 1 81 ? 24.422 -11.398 -9.922 1 81.69 81 VAL A CA 1
ATOM 605 C C . VAL A 1 81 ? 25.484 -11.898 -8.938 1 81.69 81 VAL A C 1
ATOM 607 O O . VAL A 1 81 ? 25.562 -13.094 -8.656 1 81.69 81 VAL A O 1
ATOM 610 N N . ASP A 1 82 ? 26.344 -11.031 -8.609 1 89.25 82 ASP A N 1
ATOM 611 C CA . ASP A 1 82 ? 27.359 -11.336 -7.605 1 89.25 82 ASP A CA 1
ATOM 612 C C . ASP A 1 82 ? 26.719 -11.961 -6.363 1 89.25 82 ASP A C 1
ATOM 614 O O . ASP A 1 82 ? 25.859 -11.359 -5.727 1 89.25 82 ASP A O 1
ATOM 618 N N . PRO A 1 83 ? 27.203 -13.195 -6.07 1 90.88 83 PRO A N 1
ATOM 619 C CA . PRO A 1 83 ? 26.609 -13.891 -4.926 1 90.88 83 PRO A CA 1
ATOM 620 C C . PRO A 1 83 ? 26.75 -13.117 -3.621 1 90.88 83 PRO A C 1
ATOM 622 O O . PRO A 1 83 ? 25.891 -13.211 -2.746 1 90.88 83 PRO A O 1
ATOM 625 N N . GLN A 1 84 ? 27.812 -12.398 -3.496 1 94.12 84 GLN A N 1
ATOM 626 C CA . GLN A 1 84 ? 27.984 -11.594 -2.291 1 94.12 84 GLN A CA 1
ATOM 627 C C . GLN A 1 84 ? 26.953 -10.469 -2.229 1 94.12 84 GLN A C 1
ATOM 629 O O . GLN A 1 84 ? 26.453 -10.133 -1.151 1 94.12 84 GLN A O 1
ATOM 634 N N . LEU A 1 85 ? 26.703 -9.906 -3.363 1 94.69 85 LEU A N 1
ATOM 635 C CA . LEU A 1 85 ? 25.688 -8.867 -3.434 1 94.69 85 LEU A CA 1
ATOM 636 C C . LEU A 1 85 ? 24.312 -9.43 -3.1 1 94.69 85 LEU A C 1
ATOM 638 O O . LEU A 1 85 ? 23.562 -8.828 -2.328 1 94.69 85 LEU A O 1
ATOM 642 N N . LEU A 1 86 ? 24.078 -10.594 -3.627 1 93.25 86 LEU A N 1
ATOM 643 C CA . LEU A 1 86 ? 22.797 -11.242 -3.363 1 93.25 86 LEU A CA 1
ATOM 644 C C . LEU A 1 86 ? 22.641 -11.539 -1.875 1 93.25 86 LEU A C 1
ATOM 646 O O . LEU A 1 86 ? 21.562 -11.32 -1.311 1 93.25 86 LEU A O 1
ATOM 650 N N . ALA A 1 87 ? 23.703 -11.977 -1.293 1 93.56 87 ALA A N 1
ATOM 651 C CA . ALA A 1 87 ? 23.672 -12.266 0.139 1 93.56 87 ALA A CA 1
ATOM 652 C C . ALA A 1 87 ? 23.406 -11 0.947 1 93.56 87 ALA A C 1
ATOM 654 O O . ALA A 1 87 ? 22.641 -11.031 1.912 1 93.56 87 ALA A O 1
ATOM 655 N N . ALA A 1 88 ? 23.969 -9.906 0.544 1 95.81 88 ALA A N 1
ATOM 656 C CA . ALA A 1 88 ? 23.75 -8.633 1.227 1 95.81 88 ALA A CA 1
ATOM 657 C C . ALA A 1 88 ? 22.297 -8.188 1.095 1 95.81 88 ALA A C 1
ATOM 659 O O . ALA A 1 88 ? 21.703 -7.707 2.061 1 95.81 88 ALA A O 1
ATOM 660 N N . PHE A 1 89 ? 21.781 -8.328 -0.109 1 95.25 89 PHE A N 1
ATOM 661 C CA . PHE A 1 89 ? 20.375 -7.988 -0.323 1 95.25 89 PHE A CA 1
ATOM 662 C C . PHE A 1 89 ? 19.469 -8.828 0.572 1 95.25 89 PHE A C 1
ATOM 664 O O . PHE A 1 89 ? 18.562 -8.305 1.218 1 95.25 89 PHE A O 1
ATOM 671 N N . GLN A 1 90 ? 19.75 -10.086 0.64 1 92.44 90 GLN A N 1
ATOM 672 C CA . GLN A 1 90 ? 18.922 -10.984 1.438 1 92.44 90 GLN A CA 1
ATOM 673 C C . GLN A 1 90 ? 19.016 -10.648 2.924 1 92.44 90 GLN A C 1
ATOM 675 O O . GLN A 1 90 ? 18 -10.672 3.637 1 92.44 90 GLN A O 1
ATOM 680 N N . GLU A 1 91 ? 20.188 -10.328 3.359 1 94.88 91 GLU A N 1
ATOM 681 C CA . GLU A 1 91 ? 20.375 -9.898 4.738 1 94.88 91 GLU A CA 1
ATOM 682 C C . GLU A 1 91 ? 19.578 -8.633 5.043 1 94.88 91 GLU A C 1
ATOM 684 O O . GLU A 1 91 ? 18.953 -8.523 6.098 1 94.88 91 GLU A O 1
ATOM 689 N N . ALA A 1 92 ? 19.594 -7.723 4.113 1 95.56 92 ALA A N 1
ATOM 690 C CA . ALA A 1 92 ? 18.891 -6.457 4.301 1 95.56 92 ALA A CA 1
ATOM 691 C C . ALA A 1 92 ? 17.375 -6.676 4.359 1 95.56 92 ALA A C 1
ATOM 693 O O . ALA A 1 92 ? 16.703 -6.129 5.23 1 95.56 92 ALA A O 1
ATOM 694 N N . LEU A 1 93 ? 16.922 -7.547 3.502 1 90.56 93 LEU A N 1
ATOM 695 C CA . LEU A 1 93 ? 15.492 -7.789 3.381 1 90.56 93 LEU A CA 1
ATOM 696 C C . LEU A 1 93 ? 14.977 -8.602 4.562 1 90.56 93 LEU A C 1
ATOM 698 O O . LEU A 1 93 ? 13.781 -8.57 4.871 1 90.56 93 LEU A O 1
ATOM 702 N N . SER A 1 94 ? 15.875 -9.297 5.258 1 90.94 94 SER A N 1
ATOM 703 C CA . SER A 1 94 ? 15.484 -10.133 6.383 1 90.94 94 SER A CA 1
ATOM 704 C C . SER A 1 94 ? 15.859 -9.492 7.715 1 90.94 94 SER A C 1
ATOM 706 O O . SER A 1 94 ? 15.664 -10.086 8.773 1 90.94 94 SER A O 1
ATOM 708 N N . ALA A 1 95 ? 16.453 -8.344 7.617 1 93.44 95 ALA A N 1
ATOM 709 C CA . ALA A 1 95 ? 16.953 -7.691 8.828 1 93.44 95 ALA A CA 1
ATOM 710 C C . ALA A 1 95 ? 15.82 -7.414 9.805 1 93.44 95 ALA A C 1
ATOM 712 O O . ALA A 1 95 ? 14.719 -7.023 9.398 1 93.44 95 ALA A O 1
ATOM 713 N N . LYS A 1 96 ? 16.172 -7.523 11.133 1 92 96 LYS A N 1
ATOM 714 C CA . LYS A 1 96 ? 15.148 -7.344 12.164 1 92 96 LYS A CA 1
ATOM 715 C C . LYS A 1 96 ? 15.344 -6.023 12.906 1 92 96 LYS A C 1
ATOM 717 O O . LYS A 1 96 ? 14.516 -5.645 13.734 1 92 96 LYS A O 1
ATOM 722 N N . SER A 1 97 ? 16.453 -5.43 12.742 1 94.94 97 SER A N 1
ATOM 723 C CA . SER A 1 97 ? 16.719 -4.121 13.328 1 94.94 97 SER A CA 1
ATOM 724 C C . SER A 1 97 ? 17.172 -3.123 12.266 1 94.94 97 SER A C 1
ATOM 726 O O . SER A 1 97 ? 17.641 -3.518 11.195 1 94.94 97 SER A O 1
ATOM 728 N N . TYR A 1 98 ? 17 -1.862 12.57 1 95.12 98 TYR A N 1
ATOM 729 C CA . TYR A 1 98 ? 17.469 -0.811 11.672 1 95.12 98 TYR A CA 1
ATOM 730 C C . TYR A 1 98 ? 18.969 -0.904 11.445 1 95.12 98 TYR A C 1
ATOM 732 O O . TYR A 1 98 ? 19.453 -0.759 10.32 1 95.12 98 TYR A O 1
ATOM 740 N N . GLU A 1 99 ? 19.656 -1.121 12.492 1 96.38 99 GLU A N 1
ATOM 741 C CA . GLU A 1 99 ? 21.125 -1.168 12.422 1 96.38 99 GLU A CA 1
ATOM 742 C C . GLU A 1 99 ? 21.594 -2.279 11.492 1 96.38 99 GLU A C 1
ATOM 744 O O . GLU A 1 99 ? 22.484 -2.068 10.672 1 96.38 99 GLU A O 1
ATOM 749 N N . ASP A 1 100 ? 20.953 -3.432 11.633 1 96.75 100 ASP A N 1
ATOM 750 C CA . ASP A 1 100 ? 21.297 -4.555 10.766 1 96.75 100 ASP A CA 1
ATOM 751 C C . ASP A 1 100 ? 20.953 -4.258 9.312 1 96.75 100 ASP A C 1
ATOM 753 O O . ASP A 1 100 ? 21.719 -4.594 8.398 1 96.75 100 ASP A O 1
ATOM 757 N N . MET A 1 101 ? 19.875 -3.65 9.125 1 97.44 101 MET A N 1
ATOM 758 C CA . MET A 1 101 ? 19.422 -3.305 7.777 1 97.44 101 MET A CA 1
ATOM 759 C C . MET A 1 101 ? 20.375 -2.311 7.125 1 97.44 101 MET A C 1
ATOM 761 O O . MET A 1 101 ? 20.812 -2.514 5.988 1 97.44 101 MET A O 1
ATOM 765 N N . GLU A 1 102 ? 20.688 -1.252 7.844 1 97.75 102 GLU A N 1
ATOM 766 C CA . GLU A 1 102 ? 21.594 -0.239 7.316 1 97.75 102 GLU A CA 1
ATOM 767 C C . GLU A 1 102 ? 22.953 -0.835 7.004 1 97.75 102 GLU A C 1
ATOM 769 O O . GLU A 1 102 ? 23.562 -0.525 5.973 1 97.75 102 GLU A O 1
ATOM 774 N N . ALA A 1 103 ? 23.422 -1.698 7.879 1 97.94 103 ALA A N 1
ATOM 775 C CA . ALA A 1 103 ? 24.719 -2.348 7.66 1 97.94 103 ALA A CA 1
ATOM 776 C C . ALA A 1 103 ? 24.688 -3.213 6.402 1 97.94 103 ALA A C 1
ATOM 778 O O . ALA A 1 103 ? 25.641 -3.209 5.621 1 97.94 103 ALA A O 1
ATOM 779 N N . ALA A 1 104 ? 23.625 -3.928 6.238 1 97.94 104 ALA A N 1
ATOM 780 C CA . ALA A 1 104 ? 23.516 -4.824 5.09 1 97.94 104 ALA A CA 1
ATOM 781 C C . ALA A 1 104 ? 23.438 -4.035 3.787 1 97.94 104 ALA A C 1
ATOM 783 O O . ALA A 1 104 ? 24.109 -4.379 2.807 1 97.94 104 ALA A O 1
ATOM 784 N N . TRP A 1 105 ? 22.688 -2.986 3.748 1 98.12 105 TRP A N 1
ATOM 785 C CA . TRP A 1 105 ? 22.625 -2.154 2.551 1 98.12 105 TRP A CA 1
ATOM 786 C C . TRP A 1 105 ? 23.969 -1.47 2.299 1 98.12 105 TRP A C 1
ATOM 788 O O . TRP A 1 105 ? 24.375 -1.283 1.147 1 98.12 105 TRP A O 1
ATOM 798 N N . SER A 1 106 ? 24.609 -1.035 3.371 1 98.62 106 SER A N 1
ATOM 799 C CA . SER A 1 106 ? 25.938 -0.435 3.225 1 98.62 106 SER A CA 1
ATOM 800 C C . SER A 1 106 ? 26.922 -1.422 2.619 1 98.62 106 SER A C 1
ATOM 802 O O . SER A 1 106 ? 27.734 -1.053 1.767 1 98.62 106 SER A O 1
ATOM 804 N N . LYS A 1 107 ? 26.812 -2.623 3.092 1 98.19 107 LYS A N 1
ATOM 805 C CA . LYS A 1 107 ? 27.625 -3.674 2.49 1 98.19 107 LYS A CA 1
ATOM 806 C C . LYS A 1 107 ? 27.312 -3.83 1.005 1 98.19 107 LYS A C 1
ATOM 808 O O . LYS A 1 107 ? 28.234 -3.941 0.181 1 98.19 107 LYS A O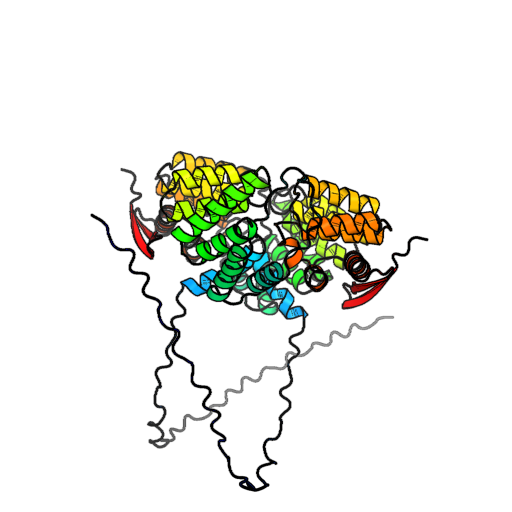 1
ATOM 813 N N . ALA A 1 108 ? 26.062 -3.846 0.625 1 97.94 108 ALA A N 1
ATOM 814 C CA . ALA A 1 108 ? 25.641 -3.943 -0.772 1 97.94 108 ALA A CA 1
ATOM 815 C C . ALA A 1 108 ? 26.234 -2.801 -1.599 1 97.94 108 ALA A C 1
ATOM 817 O O . ALA A 1 108 ? 26.719 -3.018 -2.707 1 97.94 108 ALA A O 1
ATOM 818 N N . ILE A 1 109 ? 26.203 -1.632 -1.056 1 98.31 109 ILE A N 1
ATOM 819 C CA . ILE A 1 109 ? 26.688 -0.449 -1.753 1 98.31 109 ILE A CA 1
ATOM 820 C C . ILE A 1 109 ? 28.203 -0.544 -1.922 1 98.31 109 ILE A C 1
ATOM 822 O O . ILE A 1 109 ? 28.75 -0.149 -2.957 1 98.31 109 ILE A O 1
ATOM 826 N N . SER A 1 110 ? 28.875 -1.061 -0.892 1 98.19 110 SER A N 1
ATOM 827 C CA . SER A 1 110 ? 30.312 -1.264 -1.004 1 98.19 110 SER A CA 1
ATOM 828 C C . SER A 1 110 ? 30.641 -2.244 -2.123 1 98.19 110 SER A C 1
ATOM 830 O O . SER A 1 110 ? 31.641 -2.066 -2.836 1 98.19 110 SER A O 1
ATOM 832 N N . LEU A 1 111 ? 29.828 -3.27 -2.262 1 96.94 111 LEU A N 1
ATOM 833 C CA . LEU A 1 111 ? 30.031 -4.309 -3.266 1 96.94 111 LEU A CA 1
ATOM 834 C C . LEU A 1 111 ? 29.641 -3.805 -4.652 1 96.94 111 LEU A C 1
ATOM 836 O O . LEU A 1 111 ? 30.25 -4.199 -5.652 1 96.94 111 LEU A O 1
ATOM 840 N N . ALA A 1 112 ? 28.672 -2.922 -4.695 1 96.88 112 ALA A N 1
ATOM 841 C CA . ALA A 1 112 ? 28.156 -2.389 -5.953 1 96.88 112 ALA A CA 1
ATOM 842 C C . ALA A 1 112 ? 27.75 -0.927 -5.805 1 96.88 112 ALA A C 1
ATOM 844 O O . ALA A 1 112 ? 26.547 -0.617 -5.73 1 96.88 112 ALA A O 1
ATOM 845 N N . PRO A 1 113 ? 28.672 -0.038 -5.926 1 97.31 113 PRO A N 1
ATOM 846 C CA . PRO A 1 113 ? 28.391 1.38 -5.684 1 97.31 113 PRO A CA 1
ATOM 847 C C . PRO A 1 113 ? 27.469 1.987 -6.73 1 97.31 113 PRO A C 1
ATOM 849 O O . PRO A 1 113 ? 26.922 3.076 -6.523 1 97.31 113 PRO A O 1
ATOM 852 N N . ASP A 1 114 ? 27.25 1.28 -7.844 1 96.62 114 ASP A N 1
ATOM 853 C CA . ASP A 1 114 ? 26.375 1.812 -8.891 1 96.62 114 ASP A CA 1
ATOM 854 C C . ASP A 1 114 ? 25 1.15 -8.852 1 96.62 114 ASP A C 1
ATOM 856 O O . ASP A 1 114 ? 24.234 1.24 -9.812 1 96.62 114 ASP A O 1
ATOM 860 N N . ASN A 1 115 ? 24.719 0.531 -7.777 1 96.38 115 ASN A N 1
ATOM 861 C CA . ASN A 1 115 ? 23.422 -0.113 -7.605 1 96.38 115 ASN A CA 1
ATOM 862 C C . ASN A 1 115 ? 22.391 0.851 -7.023 1 96.38 115 ASN A C 1
ATOM 864 O O . ASN A 1 115 ? 22.375 1.091 -5.816 1 96.38 115 ASN A O 1
ATOM 868 N N . ALA A 1 116 ? 21.484 1.298 -7.867 1 96.69 116 ALA A N 1
ATOM 869 C CA . ALA A 1 116 ? 20.516 2.303 -7.465 1 96.69 116 ALA A CA 1
ATOM 870 C C . ALA A 1 116 ? 19.594 1.764 -6.375 1 96.69 116 ALA A C 1
ATOM 872 O O . ALA A 1 116 ? 19.219 2.49 -5.449 1 96.69 116 ALA A O 1
ATOM 873 N N . ALA A 1 117 ? 19.25 0.519 -6.5 1 95.94 117 ALA A N 1
ATOM 874 C CA . ALA A 1 117 ? 18.328 -0.083 -5.543 1 95.94 117 ALA A CA 1
ATOM 875 C C . ALA A 1 117 ? 18.922 -0.1 -4.141 1 95.94 117 ALA A C 1
ATOM 877 O O . ALA A 1 117 ? 18.219 0.168 -3.158 1 95.94 117 ALA A O 1
ATOM 878 N N . ALA A 1 118 ? 20.125 -0.418 -4.035 1 97.5 118 ALA A N 1
ATOM 879 C CA . ALA A 1 118 ? 20.781 -0.435 -2.732 1 97.5 118 ALA A CA 1
ATOM 880 C C . ALA A 1 118 ? 20.797 0.955 -2.102 1 97.5 118 ALA A C 1
ATOM 882 O O . ALA A 1 118 ? 20.469 1.11 -0.922 1 97.5 118 ALA A O 1
ATOM 883 N N . TRP A 1 119 ? 21.109 1.955 -2.895 1 98.5 119 TRP A N 1
ATOM 884 C CA . TRP A 1 119 ? 21.094 3.334 -2.416 1 98.5 119 TRP A CA 1
ATOM 885 C C . TRP A 1 119 ? 19.688 3.758 -2.002 1 98.5 119 TRP A C 1
ATOM 887 O O . TRP A 1 119 ? 19.5 4.355 -0.939 1 98.5 119 TRP A O 1
ATOM 897 N N . SER A 1 120 ? 18.75 3.455 -2.836 1 98.12 120 SER A N 1
ATOM 898 C CA . SER A 1 120 ? 17.375 3.832 -2.564 1 98.12 120 SER A CA 1
ATOM 899 C C . SER A 1 120 ? 16.875 3.193 -1.274 1 98.12 120 SER A C 1
ATOM 901 O O . SER A 1 120 ? 16.25 3.863 -0.446 1 98.12 120 SER A O 1
ATOM 903 N N . ASN A 1 121 ? 17.156 1.944 -1.121 1 97.5 121 ASN A N 1
ATOM 904 C CA . ASN A 1 121 ? 16.656 1.229 0.048 1 97.5 121 ASN A CA 1
ATOM 905 C C . ASN A 1 121 ? 17.375 1.676 1.324 1 97.5 121 ASN A C 1
ATOM 907 O O . ASN A 1 121 ? 16.734 1.827 2.369 1 97.5 121 ASN A O 1
ATOM 911 N N . ARG A 1 122 ? 18.656 1.922 1.277 1 98.12 122 ARG A N 1
ATOM 912 C CA . ARG A 1 122 ? 19.297 2.463 2.465 1 98.12 122 ARG A CA 1
ATOM 913 C C . ARG A 1 122 ? 18.781 3.855 2.793 1 98.12 122 ARG A C 1
ATOM 915 O O . ARG A 1 122 ? 18.547 4.18 3.961 1 98.12 122 ARG A O 1
ATOM 922 N N . GLY A 1 123 ? 18.656 4.664 1.75 1 98.69 123 GLY A N 1
ATOM 923 C CA . GLY A 1 123 ? 18.094 5.996 1.953 1 98.69 123 GLY A CA 1
ATOM 924 C C . GLY A 1 123 ? 16.734 5.98 2.6 1 98.69 123 GLY A C 1
ATOM 925 O O . GLY A 1 123 ? 16.453 6.785 3.49 1 98.69 123 GLY A O 1
ATOM 926 N N . THR A 1 124 ? 15.922 5.09 2.152 1 97.81 124 THR A N 1
ATOM 927 C CA . THR A 1 124 ? 14.586 4.953 2.717 1 97.81 124 THR A CA 1
ATOM 928 C C . THR A 1 124 ? 14.664 4.527 4.18 1 97.81 124 THR A C 1
ATOM 930 O O . THR A 1 124 ? 13.938 5.059 5.023 1 97.81 124 THR A O 1
ATOM 933 N N . ALA A 1 125 ? 15.492 3.582 4.473 1 96.81 125 ALA A N 1
ATOM 934 C CA . ALA A 1 125 ? 15.688 3.143 5.852 1 96.81 125 ALA A CA 1
ATOM 935 C C . ALA A 1 125 ? 16.156 4.293 6.734 1 96.81 125 ALA A C 1
ATOM 937 O O . ALA A 1 125 ? 15.664 4.477 7.848 1 96.81 125 ALA A O 1
ATOM 938 N N . ARG A 1 126 ? 17.062 5.047 6.223 1 97.75 126 ARG A N 1
ATOM 939 C CA . ARG A 1 126 ? 17.609 6.188 6.957 1 97.75 126 ARG A CA 1
ATOM 940 C C . ARG A 1 126 ? 16.547 7.262 7.16 1 97.75 126 ARG A C 1
ATOM 942 O O . ARG A 1 126 ? 16.484 7.895 8.219 1 97.75 126 ARG A O 1
ATOM 949 N N . LEU A 1 127 ? 15.758 7.453 6.164 1 96.88 127 LEU A N 1
ATOM 950 C CA . LEU A 1 127 ? 14.641 8.383 6.273 1 96.88 127 LEU A CA 1
ATOM 951 C C . LEU A 1 127 ? 13.695 7.973 7.398 1 96.88 127 LEU A C 1
ATOM 953 O O . LEU A 1 127 ? 13.312 8.797 8.227 1 96.88 127 LEU A O 1
ATOM 957 N N . GLN A 1 128 ? 13.422 6.684 7.457 1 94.25 128 GLN A N 1
ATOM 958 C CA . GLN A 1 128 ? 12.516 6.141 8.461 1 94.25 128 GLN A CA 1
ATOM 959 C C . GLN A 1 128 ? 13.109 6.254 9.859 1 94.25 128 GLN A C 1
ATOM 961 O O . GLN A 1 128 ? 12.375 6.297 10.852 1 94.25 128 GLN A O 1
ATOM 966 N N . ASN A 1 129 ? 14.383 6.359 9.891 1 94.94 129 ASN A N 1
ATOM 967 C CA . ASN A 1 129 ? 15.055 6.414 11.188 1 94.94 129 ASN A CA 1
ATOM 968 C C . ASN A 1 129 ? 15.492 7.836 11.531 1 94.94 129 ASN A C 1
ATOM 970 O O . ASN A 1 129 ? 16.312 8.039 12.43 1 94.94 129 ASN A O 1
ATOM 974 N N . GLY A 1 130 ? 15.094 8.781 10.75 1 94.38 130 GLY A N 1
ATOM 975 C CA . GLY A 1 130 ? 15.289 10.18 11.078 1 94.38 130 GLY A CA 1
ATOM 976 C C . GLY A 1 130 ? 16.672 10.695 10.711 1 94.38 130 GLY A C 1
ATOM 977 O O . GLY A 1 130 ? 17.078 11.758 11.18 1 94.38 130 GLY A O 1
ATOM 978 N N . GLN A 1 131 ? 17.391 9.898 10.031 1 97.12 131 GLN A N 1
ATOM 979 C CA . GLN A 1 131 ? 18.688 10.359 9.531 1 97.12 131 GLN A CA 1
ATOM 980 C C . GLN A 1 131 ? 18.531 11.133 8.227 1 97.12 131 GLN A C 1
ATOM 982 O O . GLN A 1 131 ? 18.938 10.656 7.164 1 97.12 131 GLN A O 1
ATOM 987 N N . TRP A 1 132 ? 18.172 12.359 8.328 1 97.69 132 TRP A N 1
ATOM 988 C CA . TRP A 1 132 ? 17.641 13.117 7.199 1 97.69 132 TRP A CA 1
ATOM 989 C C . TRP A 1 132 ? 18.719 13.414 6.172 1 97.69 132 TRP A C 1
ATOM 991 O O . TRP A 1 132 ? 18.531 13.195 4.977 1 97.69 132 TRP A O 1
ATOM 1001 N N . GLN A 1 133 ? 19.844 13.969 6.652 1 98.56 133 GLN A N 1
ATOM 1002 C CA . GLN A 1 133 ? 20.906 14.328 5.719 1 98.56 133 GLN A CA 1
ATOM 1003 C C . GLN A 1 133 ? 21.453 13.094 5.008 1 98.56 133 GLN A C 1
ATOM 1005 O O . GLN A 1 133 ? 21.641 13.102 3.789 1 98.56 133 GLN A O 1
ATOM 1010 N N . ALA A 1 134 ? 21.656 12.016 5.762 1 98.75 134 ALA A N 1
ATOM 1011 C CA . ALA A 1 134 ? 22.156 10.781 5.172 1 98.75 134 ALA A CA 1
ATOM 1012 C C . ALA A 1 134 ? 21.141 10.195 4.191 1 98.75 134 ALA A C 1
ATOM 1014 O O . ALA A 1 134 ? 21.516 9.68 3.135 1 98.75 134 ALA A O 1
ATOM 1015 N N . ALA A 1 135 ? 19.891 10.258 4.535 1 98.81 135 ALA A N 1
ATOM 1016 C CA . ALA A 1 135 ? 18.828 9.789 3.645 1 98.81 135 ALA A CA 1
ATOM 1017 C C . ALA A 1 135 ? 18.828 10.57 2.334 1 98.81 135 ALA A C 1
ATOM 1019 O O . ALA A 1 135 ? 18.734 9.984 1.254 1 98.81 135 ALA A O 1
ATOM 1020 N N . TYR A 1 136 ? 19 11.867 2.488 1 98.88 136 TYR A N 1
ATOM 1021 C CA . TYR A 1 136 ? 19.031 12.734 1.312 1 98.88 136 TYR A CA 1
ATOM 1022 C C . TYR A 1 136 ? 20.156 12.32 0.371 1 98.88 136 TYR A C 1
ATOM 1024 O O . TYR A 1 136 ? 19.938 12.141 -0.829 1 98.88 136 TYR A O 1
ATOM 1032 N N . GLU A 1 137 ? 21.281 12.148 0.923 1 98.88 137 GLU A N 1
ATOM 1033 C CA . GLU A 1 137 ? 22.453 11.805 0.114 1 98.88 137 GLU A CA 1
ATOM 1034 C C . GLU A 1 137 ? 22.25 10.461 -0.591 1 98.88 137 GLU A C 1
ATOM 1036 O O . GLU A 1 137 ? 22.547 10.328 -1.78 1 98.88 137 GLU A O 1
ATOM 1041 N N . ASP A 1 138 ? 21.719 9.508 0.117 1 98.88 138 ASP A N 1
ATOM 1042 C CA . ASP A 1 138 ? 21.484 8.18 -0.451 1 98.88 138 ASP A CA 1
ATOM 1043 C C . ASP A 1 138 ? 20.438 8.242 -1.559 1 98.88 138 ASP A C 1
ATOM 1045 O O . ASP A 1 138 ? 20.641 7.684 -2.641 1 98.88 138 ASP A O 1
ATOM 1049 N N . LEU A 1 139 ? 19.375 8.914 -1.308 1 98.88 139 LEU A N 1
ATOM 1050 C CA . LEU A 1 139 ? 18.266 8.953 -2.258 1 98.88 139 LEU A CA 1
ATOM 1051 C C . LEU A 1 139 ? 18.641 9.766 -3.494 1 98.88 139 LEU A C 1
ATOM 1053 O O . LEU A 1 139 ? 18.234 9.438 -4.609 1 98.88 139 LEU A O 1
ATOM 1057 N N . LEU A 1 140 ? 19.391 10.789 -3.252 1 98.81 140 LEU A N 1
ATOM 1058 C CA . LEU A 1 140 ? 19.906 11.547 -4.395 1 98.81 140 LEU A CA 1
ATOM 1059 C C . LEU A 1 140 ? 20.797 10.672 -5.273 1 98.81 140 LEU A C 1
ATOM 1061 O O . LEU A 1 140 ? 20.672 10.695 -6.5 1 98.81 140 LEU A O 1
ATOM 1065 N N . ALA A 1 141 ? 21.656 9.914 -4.641 1 98.69 141 ALA A N 1
ATOM 1066 C CA . ALA A 1 141 ? 22.5 8.984 -5.391 1 98.69 141 ALA A CA 1
ATOM 1067 C C . ALA A 1 141 ? 21.641 7.988 -6.18 1 98.69 141 ALA A C 1
ATOM 1069 O O . ALA A 1 141 ? 21.922 7.711 -7.348 1 98.69 141 ALA A O 1
ATOM 1070 N N . ALA A 1 142 ? 20.625 7.484 -5.602 1 98.44 142 ALA A N 1
ATOM 1071 C CA . ALA A 1 142 ? 19.734 6.531 -6.258 1 98.44 142 ALA A CA 1
ATOM 1072 C C . ALA A 1 142 ? 19.062 7.152 -7.48 1 98.44 142 ALA A C 1
ATOM 1074 O O . ALA A 1 142 ? 19.031 6.547 -8.555 1 98.44 142 ALA A O 1
ATOM 1075 N N . VAL A 1 143 ? 18.594 8.359 -7.32 1 98.19 143 VAL A N 1
ATOM 1076 C CA . VAL A 1 143 ? 17.906 9.047 -8.406 1 98.19 143 VAL A CA 1
ATOM 1077 C C . VAL A 1 143 ? 18.859 9.266 -9.57 1 98.19 143 VAL A C 1
ATOM 1079 O O . VAL A 1 143 ? 18.5 9.031 -10.727 1 98.19 143 VAL A O 1
ATOM 1082 N N . ARG A 1 144 ? 20.062 9.68 -9.281 1 98.12 144 ARG A N 1
ATOM 1083 C CA . ARG A 1 144 ? 21.062 9.914 -10.312 1 98.12 144 ARG A CA 1
ATOM 1084 C C . ARG A 1 144 ? 21.375 8.625 -11.07 1 98.12 144 ARG A C 1
ATOM 1086 O O . ARG A 1 144 ? 21.438 8.625 -12.305 1 98.12 144 ARG A O 1
ATOM 1093 N N . LEU A 1 145 ? 21.516 7.586 -10.344 1 97.44 145 LEU A N 1
ATOM 1094 C CA . LEU A 1 145 ? 21.828 6.297 -10.953 1 97.44 145 LEU A CA 1
ATOM 1095 C C . LEU A 1 145 ? 20.656 5.793 -11.781 1 97.44 145 LEU A C 1
ATOM 1097 O O . LEU A 1 145 ? 20.844 5.246 -12.875 1 97.44 145 LEU A O 1
ATOM 1101 N N . GLU A 1 146 ? 19.469 6.008 -11.297 1 94.56 146 GLU A N 1
ATOM 1102 C CA . GLU A 1 146 ? 18.297 5.594 -12.039 1 94.56 146 GLU A CA 1
ATOM 1103 C C . GLU A 1 146 ? 18.156 6.371 -13.344 1 94.56 146 GLU A C 1
ATOM 1105 O O . GLU A 1 146 ? 17.844 5.793 -14.391 1 94.56 146 GLU A O 1
ATOM 1110 N N . GLU A 1 147 ? 18.406 7.629 -13.258 1 95.44 147 GLU A N 1
ATOM 1111 C CA . GLU A 1 147 ? 18.375 8.453 -14.469 1 95.44 147 GLU A CA 1
ATOM 1112 C C . GLU A 1 147 ? 19.422 7.988 -15.477 1 95.44 147 GLU A C 1
ATOM 1114 O O . GLU A 1 147 ? 19.125 7.871 -16.672 1 95.44 147 GLU A O 1
ATOM 1119 N N . GLN A 1 148 ? 20.578 7.695 -15.016 1 94.38 148 GLN A N 1
ATOM 1120 C CA . GLN A 1 148 ? 21.688 7.324 -15.883 1 94.38 148 GLN A CA 1
ATOM 1121 C C . GLN A 1 148 ? 21.484 5.938 -16.484 1 94.38 148 GLN A C 1
ATOM 1123 O O . GLN A 1 148 ? 21.781 5.711 -17.656 1 94.38 148 GLN A O 1
ATOM 1128 N N . GLN A 1 149 ? 20.938 5.094 -15.672 1 90.88 149 GLN A N 1
ATOM 1129 C CA . GLN A 1 149 ? 20.922 3.686 -16.062 1 90.88 149 GLN A CA 1
ATOM 1130 C C . GLN A 1 149 ? 19.578 3.301 -16.688 1 90.88 149 GLN A C 1
ATOM 1132 O O . GLN A 1 149 ? 19.516 2.406 -17.531 1 90.88 149 GLN A O 1
ATOM 1137 N N . LEU A 1 150 ? 18.547 3.963 -16.219 1 86.62 150 LEU A N 1
ATOM 1138 C CA . LEU A 1 150 ? 17.219 3.533 -16.656 1 86.62 150 LEU A CA 1
ATOM 1139 C C . LEU A 1 150 ? 16.531 4.625 -17.469 1 86.62 150 LEU A C 1
ATOM 1141 O O . LEU A 1 150 ? 15.461 4.406 -18.031 1 86.62 150 LEU A O 1
ATOM 1145 N N . GLY A 1 151 ? 17.047 5.707 -17.531 1 90.31 151 GLY A N 1
ATOM 1146 C CA . GLY A 1 151 ? 16.516 6.801 -18.344 1 90.31 151 GLY A CA 1
ATOM 1147 C C . GLY A 1 151 ? 15.508 7.656 -17.594 1 90.31 151 GLY A C 1
ATOM 1148 O O . GLY A 1 151 ? 15.156 8.742 -18.047 1 90.31 151 GLY A O 1
ATOM 1149 N N . ALA A 1 152 ? 15.008 7.16 -16.484 1 91.31 152 ALA A N 1
ATOM 1150 C CA . ALA A 1 152 ? 14.086 7.926 -15.656 1 91.31 152 ALA A CA 1
ATOM 1151 C C . ALA A 1 152 ? 14.141 7.445 -14.203 1 91.31 152 ALA A C 1
ATOM 1153 O O . ALA A 1 152 ? 14.391 6.266 -13.945 1 91.31 152 ALA A O 1
ATOM 1154 N N . PRO A 1 153 ? 13.844 8.336 -13.297 1 93.12 153 PRO A N 1
ATOM 1155 C CA . PRO A 1 153 ? 13.797 7.91 -11.898 1 93.12 153 PRO A CA 1
ATOM 1156 C C . PRO A 1 153 ? 12.484 7.227 -11.531 1 93.12 153 PRO A C 1
ATOM 1158 O O . PRO A 1 153 ? 11.469 7.441 -12.188 1 93.12 153 PRO A O 1
ATOM 1161 N N . ASN A 1 154 ? 12.609 6.418 -10.523 1 91.62 154 ASN A N 1
ATOM 1162 C CA . ASN A 1 154 ? 11.438 5.785 -9.922 1 91.62 154 ASN A CA 1
ATOM 1163 C C . ASN A 1 154 ? 10.641 6.773 -9.07 1 91.62 154 ASN A C 1
ATOM 1165 O O . ASN A 1 154 ? 11.219 7.59 -8.359 1 91.62 154 ASN A O 1
ATOM 1169 N N . GLY A 1 155 ? 9.32 6.688 -9.219 1 94.81 155 GLY A N 1
ATOM 1170 C CA . GLY A 1 155 ? 8.461 7.609 -8.492 1 94.81 155 GLY A CA 1
ATOM 1171 C C . GLY A 1 155 ? 8.609 7.504 -6.984 1 94.81 155 GLY A C 1
ATOM 1172 O O . GLY A 1 155 ? 8.578 8.516 -6.277 1 94.81 155 GLY A O 1
ATOM 1173 N N . LEU A 1 156 ? 8.75 6.301 -6.512 1 95.12 156 LEU A N 1
ATOM 1174 C CA . LEU A 1 156 ? 8.914 6.105 -5.074 1 95.12 156 LEU A CA 1
ATOM 1175 C C . LEU A 1 156 ? 10.211 6.742 -4.582 1 95.12 156 LEU A C 1
ATOM 1177 O O . LEU A 1 156 ? 10.234 7.367 -3.521 1 95.12 156 LEU A O 1
ATOM 1181 N N . THR A 1 157 ? 11.289 6.562 -5.332 1 97.25 157 THR A N 1
ATOM 1182 C CA . THR A 1 157 ? 12.562 7.172 -4.965 1 97.25 157 THR A CA 1
ATOM 1183 C C . THR A 1 157 ? 12.453 8.695 -4.965 1 97.25 157 THR A C 1
ATOM 1185 O O . THR A 1 157 ? 12.938 9.359 -4.043 1 97.25 157 THR A O 1
ATOM 1188 N N . LEU A 1 158 ? 11.766 9.219 -5.957 1 98.19 158 LEU A N 1
ATOM 1189 C CA . LEU A 1 158 ? 11.555 10.656 -6.039 1 98.19 158 LEU A CA 1
ATOM 1190 C C . LEU A 1 158 ? 10.758 11.164 -4.844 1 98.19 158 LEU A C 1
ATOM 1192 O O . LEU A 1 158 ? 11.109 12.18 -4.242 1 98.19 158 LEU A O 1
ATOM 1196 N N . ASN A 1 159 ? 9.703 10.453 -4.547 1 98.38 159 ASN A N 1
ATOM 1197 C CA . ASN A 1 159 ? 8.883 10.844 -3.402 1 98.38 159 ASN A CA 1
ATOM 1198 C C . ASN A 1 159 ? 9.688 10.828 -2.107 1 98.38 159 ASN A C 1
ATOM 1200 O O . ASN A 1 159 ? 9.609 11.766 -1.31 1 98.38 159 ASN A O 1
ATOM 1204 N N . ASN A 1 160 ? 10.477 9.797 -1.912 1 98.56 160 ASN A N 1
ATOM 1205 C CA . ASN A 1 160 ? 11.273 9.68 -0.695 1 98.56 160 ASN A CA 1
ATOM 1206 C C . ASN A 1 160 ? 12.383 10.727 -0.647 1 98.56 160 ASN A C 1
ATOM 1208 O O . ASN A 1 160 ? 12.727 11.219 0.427 1 98.56 160 ASN A O 1
ATOM 1212 N N . LEU A 1 161 ? 12.922 11.047 -1.82 1 98.81 161 LEU A N 1
ATOM 1213 C CA . LEU A 1 161 ? 13.867 12.156 -1.884 1 98.81 161 LEU A CA 1
ATOM 1214 C C . LEU A 1 161 ? 13.203 13.461 -1.449 1 98.81 161 LEU A C 1
ATOM 1216 O O . LEU A 1 161 ? 13.781 14.219 -0.67 1 98.81 161 LEU A O 1
ATOM 1220 N N . GLY A 1 162 ? 12.016 13.664 -1.937 1 98.81 162 GLY A N 1
ATOM 1221 C CA . GLY A 1 162 ? 11.258 14.812 -1.485 1 98.81 162 GLY A CA 1
ATOM 1222 C C . GLY A 1 162 ? 11.047 14.844 0.018 1 98.81 162 GLY A C 1
ATOM 1223 O O . GLY A 1 162 ? 11.195 15.891 0.65 1 98.81 162 GLY A O 1
ATOM 1224 N N . ASN A 1 163 ? 10.711 13.727 0.584 1 98.69 163 ASN A N 1
ATOM 1225 C CA . ASN A 1 163 ? 10.531 13.648 2.029 1 98.69 163 ASN A CA 1
ATOM 1226 C C . ASN A 1 163 ? 11.805 14.031 2.775 1 98.69 163 ASN A C 1
ATOM 1228 O O . ASN A 1 163 ? 11.75 14.75 3.779 1 98.69 163 ASN A O 1
ATOM 1232 N N . ALA A 1 164 ? 12.906 13.547 2.318 1 98.69 164 ALA A N 1
ATOM 1233 C CA . ALA A 1 164 ? 14.18 13.906 2.936 1 98.69 164 ALA A CA 1
ATOM 1234 C C . ALA A 1 164 ? 14.461 15.398 2.795 1 98.69 164 ALA A C 1
ATOM 1236 O O . ALA A 1 164 ? 14.891 16.047 3.75 1 98.69 164 ALA A O 1
ATOM 1237 N N . GLU A 1 165 ? 14.234 15.914 1.63 1 98.88 165 GLU A N 1
ATOM 1238 C CA . GLU A 1 165 ? 14.422 17.344 1.382 1 98.88 165 GLU A CA 1
ATOM 1239 C C . GLU A 1 165 ? 13.539 18.188 2.295 1 98.88 165 GLU A C 1
ATOM 1241 O O . GLU A 1 165 ? 14 19.172 2.881 1 98.88 165 GLU A O 1
ATOM 1246 N N . GLY A 1 166 ? 12.281 17.781 2.408 1 98.56 166 GLY A N 1
ATOM 1247 C CA . GLY A 1 166 ? 11.391 18.484 3.32 1 98.56 166 GLY A CA 1
ATOM 1248 C C . GLY A 1 166 ? 11.883 18.484 4.754 1 98.56 166 GLY A C 1
ATOM 1249 O O . GLY A 1 166 ? 11.883 19.531 5.414 1 98.56 166 GLY A O 1
ATOM 1250 N N . ALA A 1 167 ? 12.344 17.375 5.191 1 97.88 167 ALA A N 1
ATOM 1251 C CA . ALA A 1 167 ? 12.836 17.25 6.559 1 97.88 167 ALA A CA 1
ATOM 1252 C C . ALA A 1 167 ? 14.047 18.156 6.793 1 97.88 167 ALA A C 1
ATOM 1254 O O . ALA A 1 167 ? 14.305 18.562 7.926 1 97.88 167 ALA A O 1
ATOM 1255 N N . LEU A 1 168 ? 14.758 18.469 5.738 1 98.19 168 LEU A N 1
ATOM 1256 C CA . LEU A 1 168 ? 15.922 19.344 5.812 1 98.19 168 LEU A CA 1
ATOM 1257 C C . LEU A 1 168 ? 15.539 20.797 5.547 1 98.19 168 LEU A C 1
ATOM 1259 O O . LEU A 1 168 ? 16.406 21.672 5.461 1 98.19 168 LEU A O 1
ATOM 1263 N N . GLY A 1 169 ? 14.25 21 5.266 1 97.62 169 GLY A N 1
ATOM 1264 C CA . GLY A 1 169 ? 13.758 22.359 5.062 1 97.62 169 GLY A CA 1
ATOM 1265 C C . GLY A 1 169 ? 13.836 22.812 3.617 1 97.62 169 GLY A C 1
ATOM 1266 O O . GLY A 1 169 ? 13.547 23.969 3.309 1 97.62 169 GLY A O 1
ATOM 1267 N N . ARG A 1 170 ? 14.242 21.953 2.793 1 98.5 170 ARG A N 1
ATOM 1268 C CA . ARG A 1 170 ? 14.336 22.25 1.369 1 98.5 170 ARG A CA 1
ATOM 1269 C C . ARG A 1 170 ? 13.016 21.953 0.661 1 98.5 170 ARG A C 1
ATOM 1271 O O . AR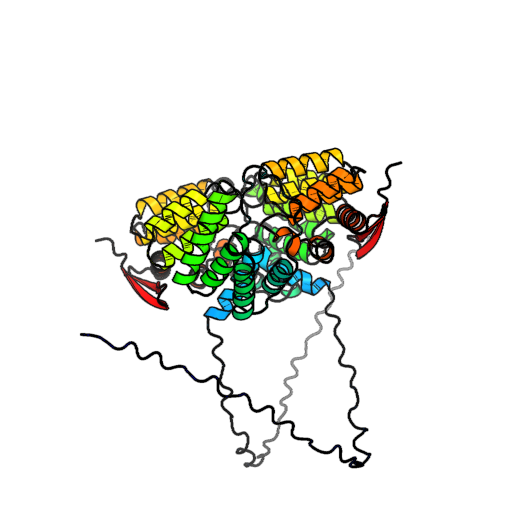G A 1 170 ? 12.969 21.141 -0.255 1 98.5 170 ARG A O 1
ATOM 1278 N N . TRP A 1 171 ? 12.047 22.719 0.941 1 98.56 171 TRP A N 1
ATOM 1279 C CA . TRP A 1 171 ? 10.68 22.391 0.574 1 98.56 171 TRP A CA 1
ATOM 1280 C C . TRP A 1 171 ? 10.438 22.641 -0.913 1 98.56 171 TRP A C 1
ATOM 1282 O O . TRP A 1 171 ? 9.656 21.922 -1.547 1 98.56 171 TRP A O 1
ATOM 1292 N N . GLN A 1 172 ? 11.102 23.625 -1.468 1 98.25 172 GLN A N 1
ATOM 1293 C CA . GLN A 1 172 ? 10.93 23.859 -2.898 1 98.25 172 GLN A CA 1
ATOM 1294 C C . GLN A 1 172 ? 11.453 22.672 -3.709 1 98.25 172 GLN A C 1
ATOM 1296 O O . GLN A 1 172 ? 10.828 22.25 -4.676 1 98.25 172 GLN A O 1
ATOM 1301 N N . ASP A 1 173 ? 12.594 22.203 -3.264 1 98.75 173 ASP A N 1
ATOM 1302 C CA . ASP A 1 173 ? 13.125 21 -3.896 1 98.75 173 ASP A CA 1
ATOM 1303 C C . ASP A 1 173 ? 12.188 19.812 -3.697 1 98.75 173 ASP A C 1
ATOM 1305 O O . ASP A 1 173 ? 11.938 19.062 -4.633 1 98.75 173 ASP A O 1
ATOM 1309 N N . ALA A 1 174 ? 11.664 19.641 -2.506 1 98.88 174 ALA A N 1
ATOM 1310 C CA . ALA A 1 174 ? 10.734 18.562 -2.197 1 98.88 174 ALA A CA 1
ATOM 1311 C C . ALA A 1 174 ? 9.523 18.594 -3.123 1 98.88 174 ALA A C 1
ATOM 1313 O O . ALA A 1 174 ? 9.148 17.578 -3.719 1 98.88 174 ALA A O 1
ATOM 1314 N N . MET A 1 175 ? 8.984 19.781 -3.277 1 98.81 175 MET A N 1
ATOM 1315 C CA . MET A 1 175 ? 7.793 19.953 -4.105 1 98.81 175 MET A CA 1
ATOM 1316 C C . MET A 1 175 ? 8.078 19.562 -5.555 1 98.81 175 MET A C 1
ATOM 1318 O O . MET A 1 175 ? 7.25 18.922 -6.211 1 98.81 175 MET A O 1
ATOM 1322 N N . ARG A 1 176 ? 9.242 19.938 -6.027 1 98.56 176 ARG A N 1
ATOM 1323 C CA . ARG A 1 176 ? 9.617 19.562 -7.387 1 98.56 176 ARG A CA 1
ATOM 1324 C C . ARG A 1 176 ? 9.688 18.047 -7.539 1 98.56 176 ARG A C 1
ATOM 1326 O O . ARG A 1 176 ? 9.211 17.5 -8.539 1 98.56 176 ARG A O 1
ATOM 1333 N N . HIS A 1 177 ? 10.219 17.391 -6.582 1 98.75 177 HIS A N 1
ATOM 1334 C CA . HIS A 1 177 ? 10.375 15.945 -6.672 1 98.75 177 HIS A CA 1
ATOM 1335 C C . HIS A 1 177 ? 9.047 15.234 -6.426 1 98.75 177 HIS A C 1
ATOM 1337 O O . HIS A 1 177 ? 8.781 14.195 -7.027 1 98.75 177 HIS A O 1
ATOM 1343 N N . TYR A 1 178 ? 8.164 15.781 -5.582 1 98.62 178 TYR A N 1
ATOM 1344 C CA . TYR A 1 178 ? 6.816 15.242 -5.457 1 98.62 178 TYR A CA 1
ATOM 1345 C C . TYR A 1 178 ? 6.062 15.352 -6.777 1 98.62 178 TYR A C 1
ATOM 1347 O O . TYR A 1 178 ? 5.402 14.398 -7.203 1 98.62 178 TYR A O 1
ATOM 1355 N N . GLU A 1 179 ? 6.195 16.484 -7.379 1 98.19 179 GLU A N 1
ATOM 1356 C CA . GLU A 1 179 ? 5.539 16.688 -8.664 1 98.19 179 GLU A CA 1
ATOM 1357 C C . GLU A 1 179 ? 6.039 15.695 -9.711 1 98.19 179 GLU A C 1
ATOM 1359 O O . GLU A 1 179 ? 5.246 15.133 -10.469 1 98.19 179 GLU A O 1
ATOM 1364 N N . ALA A 1 180 ? 7.328 15.461 -9.688 1 97.62 180 ALA A N 1
ATOM 1365 C CA . ALA A 1 180 ? 7.918 14.516 -10.625 1 97.62 180 ALA A CA 1
ATOM 1366 C C . ALA A 1 180 ? 7.441 13.094 -10.336 1 97.62 180 ALA A C 1
ATOM 1368 O O . ALA A 1 180 ? 7.375 12.258 -11.242 1 97.62 180 ALA A O 1
ATOM 1369 N N . ALA A 1 181 ? 7.102 12.805 -9.109 1 97.06 181 ALA A N 1
ATOM 1370 C CA . ALA A 1 181 ? 6.66 11.469 -8.703 1 97.06 181 ALA A CA 1
ATOM 1371 C C . ALA A 1 181 ? 5.172 11.273 -9 1 97.06 181 ALA A C 1
ATOM 1373 O O . ALA A 1 181 ? 4.668 10.148 -8.953 1 97.06 181 ALA A O 1
ATOM 1374 N N . ALA A 1 182 ? 4.426 12.25 -9.398 1 94.44 182 ALA A N 1
ATOM 1375 C CA . ALA A 1 182 ? 2.967 12.281 -9.469 1 94.44 182 ALA A CA 1
ATOM 1376 C C . ALA A 1 182 ? 2.453 11.359 -10.57 1 94.44 182 ALA A C 1
ATOM 1378 O O . ALA A 1 182 ? 1.32 10.875 -10.508 1 94.44 182 ALA A O 1
ATOM 1379 N N . ASP A 1 183 ? 3.271 11.055 -11.492 1 87.5 183 ASP A N 1
ATOM 1380 C CA . ASP A 1 183 ? 2.816 10.266 -12.641 1 87.5 183 ASP A CA 1
ATOM 1381 C C . ASP A 1 183 ? 2.959 8.773 -12.367 1 87.5 183 ASP A C 1
ATOM 1383 O O . ASP A 1 183 ? 2.48 7.945 -13.148 1 87.5 183 ASP A O 1
ATOM 1387 N N . ASP A 1 184 ? 3.598 8.508 -11.281 1 87.19 184 ASP A N 1
ATOM 1388 C CA . ASP A 1 184 ? 3.754 7.094 -10.945 1 87.19 184 ASP A CA 1
ATOM 1389 C C . ASP A 1 184 ? 2.41 6.465 -10.578 1 87.19 184 ASP A C 1
ATOM 1391 O O . ASP A 1 184 ? 1.634 7.047 -9.82 1 87.19 184 ASP A O 1
ATOM 1395 N N . ALA A 1 185 ? 2.162 5.289 -11.094 1 78.31 185 ALA A N 1
ATOM 1396 C CA . ALA A 1 185 ? 0.864 4.637 -10.938 1 78.31 185 ALA A CA 1
ATOM 1397 C C . ALA A 1 185 ? 0.625 4.242 -9.477 1 78.31 185 ALA A C 1
ATOM 1399 O O . ALA A 1 185 ? -0.518 4.227 -9.016 1 78.31 185 ALA A O 1
ATOM 1400 N N . ASP A 1 186 ? 1.682 4.016 -8.773 1 81.31 186 ASP A N 1
ATOM 1401 C CA . ASP A 1 186 ? 1.516 3.445 -7.438 1 81.31 186 ASP A CA 1
ATOM 1402 C C . ASP A 1 186 ? 1.642 4.52 -6.359 1 81.31 186 ASP A C 1
ATOM 1404 O O . ASP A 1 186 ? 0.977 4.449 -5.324 1 81.31 186 ASP A O 1
ATOM 1408 N N . VAL A 1 187 ? 2.479 5.539 -6.664 1 89.62 187 VAL A N 1
ATOM 1409 C CA . VAL A 1 187 ? 2.779 6.457 -5.574 1 89.62 187 VAL A CA 1
ATOM 1410 C C . VAL A 1 187 ? 2.309 7.863 -5.938 1 89.62 187 VAL A C 1
ATOM 1412 O O . VAL A 1 187 ? 2.414 8.789 -5.133 1 89.62 187 VAL A O 1
ATOM 1415 N N . GLY A 1 188 ? 1.672 8.055 -7.039 1 91.81 188 GLY A N 1
ATOM 1416 C CA . GLY A 1 188 ? 1.322 9.367 -7.543 1 91.81 188 GLY A CA 1
ATOM 1417 C C . GLY A 1 188 ? 0.406 10.141 -6.613 1 91.81 188 GLY A C 1
ATOM 1418 O O . GLY A 1 188 ? 0.647 11.32 -6.328 1 91.81 188 GLY A O 1
ATOM 1419 N N . SER A 1 189 ? -0.625 9.516 -6.113 1 92.12 189 SER A N 1
ATOM 1420 C CA . SER A 1 189 ? -1.568 10.188 -5.227 1 92.12 189 SER A CA 1
ATOM 1421 C C . SER A 1 189 ? -0.897 10.625 -3.93 1 92.12 189 SER A C 1
ATOM 1423 O O . SER A 1 189 ? -1.133 11.727 -3.439 1 92.12 189 SER A O 1
ATOM 1425 N N . ILE A 1 190 ? -0.043 9.797 -3.436 1 95.12 190 ILE A N 1
ATOM 1426 C CA . ILE A 1 190 ? 0.674 10.102 -2.203 1 95.12 190 ILE A CA 1
ATOM 1427 C C . ILE A 1 190 ? 1.642 11.258 -2.447 1 95.12 190 ILE A C 1
ATOM 1429 O O . ILE A 1 190 ? 1.771 12.156 -1.611 1 95.12 190 ILE A O 1
ATOM 1433 N N . ALA A 1 191 ? 2.268 11.219 -3.566 1 96.88 191 ALA A N 1
ATOM 1434 C CA . ALA A 1 191 ? 3.189 12.289 -3.924 1 96.88 191 ALA A CA 1
ATOM 1435 C C . ALA A 1 191 ? 2.457 13.625 -4.031 1 96.88 191 ALA A C 1
ATOM 1437 O O . ALA A 1 191 ? 2.951 14.656 -3.559 1 96.88 191 ALA A O 1
ATOM 1438 N N . LEU A 1 192 ? 1.312 13.602 -4.609 1 97.38 192 LEU A N 1
ATOM 1439 C CA . LEU A 1 192 ? 0.524 14.82 -4.738 1 97.38 192 LEU A CA 1
ATOM 1440 C C . LEU A 1 192 ? 0.031 15.297 -3.377 1 97.38 192 LEU A C 1
ATOM 1442 O O . LEU A 1 192 ? -0.064 16.5 -3.135 1 97.38 192 LEU A O 1
ATOM 1446 N N . ALA A 1 193 ? -0.302 14.359 -2.537 1 98.19 193 ALA A N 1
ATOM 1447 C CA . ALA A 1 193 ? -0.659 14.727 -1.17 1 98.19 193 ALA A CA 1
ATOM 1448 C C . ALA A 1 193 ? 0.512 15.406 -0.461 1 98.19 193 ALA A C 1
ATOM 1450 O O . ALA A 1 193 ? 0.337 16.438 0.199 1 98.19 193 ALA A O 1
ATOM 1451 N N . ASN A 1 194 ? 1.661 14.844 -0.624 1 98.75 194 ASN A N 1
ATOM 1452 C CA . ASN A 1 194 ? 2.855 15.438 -0.028 1 98.75 194 ASN A CA 1
ATOM 1453 C C . ASN A 1 194 ? 3.146 16.812 -0.605 1 98.75 194 ASN A C 1
ATOM 1455 O O . ASN A 1 194 ? 3.602 17.719 0.111 1 98.75 194 ASN A O 1
ATOM 1459 N N . TYR A 1 195 ? 2.863 16.969 -1.878 1 98.81 195 TYR A N 1
ATOM 1460 C CA . TYR A 1 195 ? 2.994 18.266 -2.529 1 98.81 195 TYR A CA 1
ATOM 1461 C C . TYR A 1 195 ? 2.098 19.312 -1.863 1 98.81 195 TYR A C 1
ATOM 1463 O O . TYR A 1 195 ? 2.543 20.422 -1.556 1 98.81 195 TYR A O 1
ATOM 1471 N N . ALA A 1 196 ? 0.901 18.938 -1.604 1 98.88 196 ALA A N 1
ATOM 1472 C CA . ALA A 1 196 ? -0.042 19.844 -0.956 1 98.88 196 ALA A CA 1
ATOM 1473 C C . ALA A 1 196 ? 0.418 20.203 0.457 1 98.88 196 ALA A C 1
ATOM 1475 O O . ALA A 1 196 ? 0.378 21.359 0.857 1 98.88 196 ALA A O 1
ATOM 1476 N N . LEU A 1 197 ? 0.835 19.219 1.147 1 98.88 197 LEU A N 1
ATOM 1477 C CA . LEU A 1 197 ? 1.338 19.422 2.5 1 98.88 197 LEU A CA 1
ATOM 1478 C C . LEU A 1 197 ? 2.551 20.359 2.492 1 98.88 197 LEU A C 1
ATOM 1480 O O . LEU A 1 197 ? 2.658 21.25 3.33 1 98.88 197 LEU A O 1
ATOM 1484 N N . ALA A 1 198 ? 3.408 20.156 1.554 1 98.88 198 ALA A N 1
ATOM 1485 C CA . ALA A 1 198 ? 4.602 20.984 1.434 1 98.88 198 ALA A CA 1
ATOM 1486 C C . ALA A 1 198 ? 4.238 22.438 1.092 1 98.88 198 ALA A C 1
ATOM 1488 O O . ALA A 1 198 ? 4.836 23.375 1.62 1 98.88 198 ALA A O 1
ATOM 1489 N N . ALA A 1 199 ? 3.293 22.609 0.231 1 98.88 199 ALA A N 1
ATOM 1490 C CA . ALA A 1 199 ? 2.83 23.953 -0.105 1 98.88 199 ALA A CA 1
ATOM 1491 C C . ALA A 1 199 ? 2.328 24.688 1.136 1 98.88 199 ALA A C 1
ATOM 1493 O O . ALA A 1 199 ? 2.648 25.859 1.345 1 98.88 199 ALA A O 1
ATOM 1494 N N . PHE A 1 200 ? 1.638 23.984 1.966 1 98.81 200 PHE A N 1
ATOM 1495 C CA . PHE A 1 200 ? 1.152 24.609 3.193 1 98.81 200 PHE A CA 1
ATOM 1496 C C . PHE A 1 200 ? 2.312 24.938 4.125 1 98.81 200 PHE A C 1
ATOM 1498 O O . PHE A 1 200 ? 2.33 26.016 4.738 1 98.81 200 PHE A O 1
ATOM 1505 N N . GLU A 1 201 ? 3.213 24.031 4.172 1 98.5 201 GLU A N 1
ATOM 1506 C CA . GLU A 1 201 ? 4.371 24.219 5.039 1 98.5 201 GLU A CA 1
ATOM 1507 C C . GLU A 1 201 ? 5.148 25.469 4.664 1 98.5 201 GLU A C 1
ATOM 1509 O O . GLU A 1 201 ? 5.676 26.172 5.539 1 98.5 201 GLU A O 1
ATOM 1514 N N . THR A 1 202 ? 5.129 25.812 3.381 1 97.81 202 THR A N 1
ATOM 1515 C CA . THR A 1 202 ? 5.895 26.953 2.904 1 97.81 202 THR A CA 1
ATOM 1516 C C . THR A 1 202 ? 5.039 28.219 2.926 1 97.81 202 THR A C 1
ATOM 1518 O O . THR A 1 202 ? 5.5 29.297 2.533 1 97.81 202 THR A O 1
ATOM 1521 N N . GLY A 1 203 ? 3.775 28.062 3.281 1 97.31 203 GLY A N 1
ATOM 1522 C CA . GLY A 1 203 ? 2.916 29.219 3.443 1 97.31 203 GLY A CA 1
ATOM 1523 C C . GLY A 1 203 ? 2.061 29.5 2.223 1 97.31 203 GLY A C 1
ATOM 1524 O O . GLY A 1 203 ? 1.283 30.453 2.211 1 97.31 203 GLY A O 1
ATOM 1525 N N . ASP A 1 204 ? 2.277 28.766 1.231 1 98.12 204 ASP A N 1
ATOM 1526 C CA . ASP A 1 204 ? 1.396 28.922 0.08 1 98.12 204 ASP A CA 1
ATOM 1527 C C . ASP A 1 204 ? 0.07 28.203 0.3 1 98.12 204 ASP A C 1
ATOM 1529 O O . ASP A 1 204 ? -0.189 27.172 -0.32 1 98.12 204 ASP A O 1
ATOM 1533 N N . ASN A 1 205 ? -0.788 28.812 1.049 1 98.31 205 ASN A N 1
ATOM 1534 C CA . ASN A 1 205 ? -2.039 28.203 1.483 1 98.31 205 ASN A CA 1
ATOM 1535 C C . ASN A 1 205 ? -2.986 27.969 0.31 1 98.31 205 ASN A C 1
ATOM 1537 O O . ASN A 1 205 ? -3.645 26.922 0.237 1 98.31 205 ASN A O 1
ATOM 1541 N N . GLU A 1 206 ? -3.033 28.891 -0.558 1 98.31 206 GLU A N 1
ATOM 1542 C CA . GLU A 1 206 ? -3.936 28.766 -1.699 1 98.31 206 GLU A CA 1
ATOM 1543 C C . GLU A 1 206 ? -3.57 27.562 -2.566 1 98.31 206 GLU A C 1
ATOM 1545 O O . GLU A 1 206 ? -4.441 26.797 -2.969 1 98.31 206 GLU A O 1
ATOM 1550 N N . LEU A 1 207 ? -2.277 27.5 -2.818 1 98.69 207 LEU A N 1
ATOM 1551 C CA . LEU A 1 207 ? -1.814 26.359 -3.604 1 98.69 207 LEU A CA 1
ATOM 1552 C C . LEU A 1 207 ? -2.094 25.047 -2.877 1 98.69 207 LEU A C 1
ATOM 1554 O O . LEU A 1 207 ? -2.502 24.062 -3.5 1 98.69 207 LEU A O 1
ATOM 1558 N N . ALA A 1 208 ? -1.866 24.969 -1.603 1 98.88 208 ALA A N 1
ATOM 1559 C CA . ALA A 1 208 ? -2.117 23.766 -0.799 1 98.88 208 ALA A CA 1
ATOM 1560 C C . ALA A 1 208 ? -3.576 23.328 -0.905 1 98.88 208 ALA A C 1
ATOM 1562 O O . ALA A 1 208 ? -3.861 22.172 -1.183 1 98.88 208 ALA A O 1
ATOM 1563 N N . MET A 1 209 ? -4.488 24.266 -0.736 1 98.81 209 MET A N 1
ATOM 1564 C CA . MET A 1 209 ? -5.918 23.969 -0.766 1 98.81 209 MET A CA 1
ATOM 1565 C C . MET A 1 209 ? -6.355 23.547 -2.164 1 98.81 209 MET A C 1
ATOM 1567 O O . MET A 1 209 ? -7.117 22.594 -2.318 1 98.81 209 MET A O 1
ATOM 1571 N N . LYS A 1 210 ? -5.875 24.234 -3.143 1 98.69 210 LYS A N 1
ATOM 1572 C CA . LYS A 1 210 ? -6.199 23.875 -4.52 1 98.69 210 LYS A CA 1
ATOM 1573 C C . LYS A 1 210 ? -5.727 22.453 -4.844 1 98.69 210 LYS A C 1
ATOM 1575 O O . LYS A 1 210 ? -6.461 21.672 -5.453 1 98.69 210 LYS A O 1
ATOM 1580 N N . SER A 1 211 ? -4.516 22.172 -4.453 1 98.56 211 SER A N 1
ATOM 1581 C CA . SER A 1 211 ? -3.951 20.844 -4.688 1 98.56 211 SER A CA 1
ATOM 1582 C C . SER A 1 211 ? -4.742 19.766 -3.951 1 98.56 211 SER A C 1
ATOM 1584 O O . SER A 1 211 ? -5.043 18.703 -4.516 1 98.56 211 SER A O 1
ATOM 1586 N N . ALA A 1 212 ? -5.102 20.031 -2.762 1 98.62 212 ALA A N 1
ATOM 1587 C CA . ALA A 1 212 ? -5.891 19.078 -1.979 1 98.62 212 ALA A CA 1
ATOM 1588 C C . ALA A 1 212 ? -7.258 18.844 -2.615 1 98.62 212 ALA A C 1
ATOM 1590 O O . ALA A 1 212 ? -7.707 17.703 -2.738 1 98.62 212 ALA A O 1
ATOM 1591 N N . ARG A 1 213 ? -7.875 19.906 -3.035 1 98.5 213 ARG A N 1
ATOM 1592 C CA . ARG A 1 213 ? -9.188 19.797 -3.66 1 98.5 213 ARG A CA 1
ATOM 1593 C C . ARG A 1 213 ? -9.109 19 -4.961 1 98.5 213 ARG A C 1
ATOM 1595 O O . ARG A 1 213 ? -10 18.203 -5.262 1 98.5 213 ARG A O 1
ATOM 1602 N N . SER A 1 214 ? -8.055 19.281 -5.656 1 97.69 214 SER A N 1
ATOM 1603 C CA . SER A 1 214 ? -7.863 18.531 -6.898 1 97.69 214 SER A CA 1
ATOM 1604 C C . SER A 1 214 ? -7.703 17.047 -6.625 1 97.69 214 SER A C 1
ATOM 1606 O O . SER A 1 214 ? -8.297 16.219 -7.316 1 97.69 214 SER A O 1
ATOM 1608 N N . LEU A 1 215 ? -6.934 16.719 -5.66 1 96.12 215 LEU A N 1
ATOM 1609 C CA . LEU A 1 215 ? -6.727 15.312 -5.293 1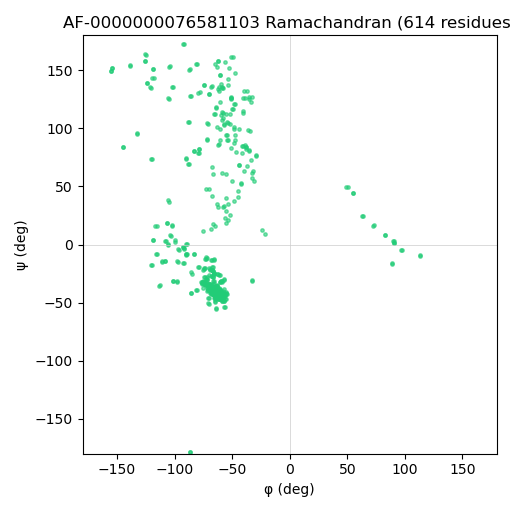 96.12 215 LEU A CA 1
ATOM 1610 C C . LEU A 1 215 ? -8.023 14.68 -4.816 1 96.12 215 LEU A C 1
ATOM 1612 O O . LEU A 1 215 ? -8.328 13.531 -5.164 1 96.12 215 LEU A O 1
ATOM 1616 N N . LEU A 1 216 ? -8.844 15.398 -4.105 1 95.56 216 LEU A N 1
ATOM 1617 C CA . LEU A 1 216 ? -10.086 14.875 -3.557 1 95.56 216 LEU A CA 1
ATOM 1618 C C . LEU A 1 216 ? -11.148 14.734 -4.645 1 95.56 216 LEU A C 1
ATOM 1620 O O . LEU A 1 216 ? -12.094 13.969 -4.5 1 95.56 216 LEU A O 1
ATOM 1624 N N . ARG A 1 217 ? -11.008 15.445 -5.723 1 94.06 217 ARG A N 1
ATOM 1625 C CA . ARG A 1 217 ? -11.883 15.25 -6.871 1 94.06 217 ARG A CA 1
ATOM 1626 C C . ARG A 1 217 ? -11.586 13.922 -7.566 1 94.06 217 ARG A C 1
ATOM 1628 O O . ARG A 1 217 ? -12.492 13.258 -8.062 1 94.06 217 ARG A O 1
ATOM 1635 N N . ARG A 1 218 ? -10.32 13.617 -7.508 1 87.38 218 ARG A N 1
ATOM 1636 C CA . ARG A 1 218 ? -9.898 12.367 -8.141 1 87.38 218 ARG A CA 1
ATOM 1637 C C . ARG A 1 218 ? -10.172 11.172 -7.234 1 87.38 218 ARG A C 1
ATOM 1639 O O . ARG A 1 218 ? -10.57 10.109 -7.707 1 87.38 218 ARG A O 1
ATOM 1646 N N . ASP A 1 219 ? -9.922 11.43 -6.004 1 87 219 ASP A N 1
ATOM 1647 C CA . ASP A 1 219 ? -10.172 10.414 -4.988 1 87 219 ASP A CA 1
ATOM 1648 C C . ASP A 1 219 ? -10.93 11 -3.801 1 87 219 ASP A C 1
ATOM 1650 O O . ASP A 1 219 ? -10.32 11.438 -2.824 1 87 219 ASP A O 1
ATOM 1654 N N . ALA A 1 220 ? -12.195 10.828 -3.883 1 88.12 220 ALA A N 1
ATOM 1655 C CA . ALA A 1 220 ? -13.062 11.461 -2.893 1 88.12 220 ALA A CA 1
ATOM 1656 C C . ALA A 1 220 ? -12.953 10.766 -1.539 1 88.12 220 ALA A C 1
ATOM 1658 O O . ALA A 1 220 ? -13.391 11.305 -0.521 1 88.12 220 ALA A O 1
ATOM 1659 N N . GLN A 1 221 ? -12.359 9.633 -1.509 1 84.69 221 GLN A N 1
ATOM 1660 C CA . GLN A 1 221 ? -12.305 8.867 -0.269 1 84.69 221 GLN A CA 1
ATOM 1661 C C . GLN A 1 221 ? -10.906 8.906 0.34 1 84.69 221 GLN A C 1
ATOM 1663 O O . GLN A 1 221 ? -10.555 8.039 1.139 1 84.69 221 GLN A O 1
ATOM 1668 N N . PHE A 1 222 ? -10.164 9.883 -0.12 1 91.69 222 PHE A N 1
ATOM 1669 C CA . PHE A 1 222 ? -8.836 10.078 0.451 1 91.69 222 PHE A CA 1
ATOM 1670 C C . PHE A 1 222 ? -8.922 10.797 1.793 1 91.69 222 PHE A C 1
ATOM 1672 O O . PHE A 1 222 ? -8.641 11.992 1.884 1 91.69 222 PHE A O 1
ATOM 1679 N N . MET A 1 223 ? -9.211 10.047 2.887 1 95 223 MET A N 1
ATOM 1680 C CA . MET A 1 223 ? -9.57 10.594 4.195 1 95 223 MET A CA 1
ATOM 1681 C C . MET A 1 223 ? -8.438 11.453 4.746 1 95 223 MET A C 1
ATOM 1683 O O . MET A 1 223 ? -8.688 12.516 5.324 1 95 223 MET A O 1
ATOM 1687 N N . ASP A 1 224 ? -7.211 11 4.555 1 97.12 224 ASP A N 1
ATOM 1688 C CA . ASP A 1 224 ? -6.062 11.75 5.055 1 97.12 224 ASP A CA 1
ATOM 1689 C C . ASP A 1 224 ? -6.004 13.141 4.434 1 97.12 224 ASP A C 1
ATOM 1691 O O . ASP A 1 224 ? -5.734 14.125 5.125 1 97.12 224 ASP A O 1
ATOM 1695 N N . MET A 1 225 ? -6.277 13.188 3.174 1 97.81 225 MET A N 1
ATOM 1696 C CA . MET A 1 225 ? -6.215 14.477 2.486 1 97.81 225 MET A CA 1
ATOM 1697 C C . MET A 1 225 ? -7.391 15.359 2.883 1 97.81 225 MET A C 1
ATOM 1699 O O . MET A 1 225 ? -7.254 16.578 2.959 1 97.81 225 MET A O 1
ATOM 1703 N N . ARG A 1 226 ? -8.57 14.797 3.119 1 98.25 226 ARG A N 1
ATOM 1704 C CA . ARG A 1 226 ? -9.68 15.602 3.617 1 98.25 226 ARG A CA 1
ATOM 1705 C C . ARG A 1 226 ? -9.367 16.172 4.992 1 98.25 226 ARG A C 1
ATOM 1707 O O . ARG A 1 226 ? -9.703 17.328 5.281 1 98.25 226 ARG A O 1
ATOM 1714 N N . CYS A 1 227 ? -8.711 15.359 5.773 1 98.62 227 CYS A N 1
ATOM 1715 C CA . CYS A 1 227 ? -8.234 15.852 7.062 1 98.62 227 CYS A CA 1
ATOM 1716 C C . CYS A 1 227 ? -7.277 17.016 6.883 1 98.62 227 CYS A C 1
ATOM 1718 O O . CYS A 1 227 ? -7.414 18.047 7.539 1 98.62 227 CYS A O 1
ATOM 1720 N N . ALA A 1 228 ? -6.375 16.859 5.977 1 98.88 228 ALA A N 1
ATOM 1721 C CA . ALA A 1 228 ? -5.406 17.922 5.699 1 98.88 228 ALA A CA 1
ATOM 1722 C C . ALA A 1 228 ? -6.102 19.188 5.199 1 98.88 228 ALA A C 1
ATOM 1724 O O . ALA A 1 228 ? -5.738 20.297 5.594 1 98.88 228 ALA A O 1
ATOM 1725 N N . LEU A 1 229 ? -7.059 19.016 4.379 1 98.88 229 LEU A N 1
ATOM 1726 C CA . LEU A 1 229 ? -7.777 20.172 3.852 1 98.88 229 LEU A CA 1
ATOM 1727 C C . LEU A 1 229 ? -8.477 20.922 4.973 1 98.88 229 LEU A C 1
ATOM 1729 O O . LEU A 1 229 ? -8.484 22.156 4.977 1 98.88 229 LEU A O 1
ATOM 1733 N N . ALA A 1 230 ? -9.07 20.203 5.91 1 98.81 230 ALA A N 1
ATOM 1734 C CA . ALA A 1 230 ? -9.648 20.875 7.07 1 98.81 230 ALA A CA 1
ATOM 1735 C C . ALA A 1 230 ? -8.602 21.703 7.812 1 98.81 230 ALA A C 1
ATOM 1737 O O . ALA A 1 230 ? -8.852 22.844 8.172 1 98.81 230 ALA A O 1
ATOM 1738 N N . ALA A 1 231 ? -7.43 21.156 7.977 1 98.88 231 ALA A N 1
ATOM 1739 C CA . ALA A 1 231 ? -6.332 21.844 8.648 1 98.88 231 ALA A CA 1
ATOM 1740 C C . ALA A 1 231 ? -5.883 23.078 7.852 1 98.88 231 ALA A C 1
ATOM 1742 O O . ALA A 1 231 ? -5.676 24.156 8.414 1 98.88 231 ALA A O 1
ATOM 1743 N N . PHE A 1 232 ? -5.75 22.891 6.562 1 98.81 232 PHE A N 1
ATOM 1744 C CA . PHE A 1 232 ? -5.344 24 5.699 1 98.81 232 PHE A CA 1
ATOM 1745 C C . PHE A 1 232 ? -6.328 25.156 5.801 1 98.81 232 PHE A C 1
ATOM 1747 O O . PHE A 1 232 ? -5.922 26.312 5.922 1 98.81 232 PHE A O 1
ATOM 1754 N N . LEU A 1 233 ? -7.566 24.812 5.723 1 98.75 233 LEU A N 1
ATOM 1755 C CA . LEU A 1 233 ? -8.617 25.828 5.762 1 98.75 233 LEU A CA 1
ATOM 1756 C C . LEU A 1 233 ? -8.602 26.578 7.09 1 98.75 233 LEU A C 1
ATOM 1758 O O . LEU A 1 233 ? -8.68 27.812 7.109 1 98.75 233 LEU A O 1
ATOM 1762 N N . TRP A 1 234 ? -8.445 25.875 8.125 1 98.5 234 TRP A N 1
ATOM 1763 C CA . TRP A 1 234 ? -8.367 26.516 9.438 1 98.5 234 TRP A CA 1
ATOM 1764 C C . TRP A 1 234 ? -7.152 27.438 9.523 1 98.5 234 TRP A C 1
ATOM 1766 O O . TRP A 1 234 ? -7.27 28.594 9.938 1 98.5 234 TRP A O 1
ATOM 1776 N N . GLY A 1 235 ? -6.062 26.906 9.055 1 98.06 235 GLY A N 1
ATOM 1777 C CA . GLY A 1 235 ? -4.828 27.672 9.086 1 98.06 235 GLY A CA 1
ATOM 1778 C C . GLY A 1 235 ? -4.863 28.891 8.18 1 98.06 235 GLY A C 1
ATOM 1779 O O . GLY A 1 235 ? -4.02 29.781 8.297 1 98.06 235 GLY A O 1
ATOM 1780 N N . SER A 1 236 ? -5.836 28.969 7.328 1 97.56 236 SER A N 1
ATOM 1781 C CA . SER A 1 236 ? -5.969 30.078 6.391 1 97.56 236 SER A CA 1
ATOM 1782 C C . SER A 1 236 ? -7.121 30.984 6.781 1 97.56 236 SER A C 1
ATOM 1784 O O . SER A 1 236 ? -7.508 31.875 6.012 1 97.56 236 SER A O 1
ATOM 1786 N N . GLY A 1 237 ? -7.73 30.656 7.879 1 96.56 237 GLY A N 1
ATOM 1787 C CA . GLY A 1 237 ? -8.758 31.531 8.398 1 96.56 237 GLY A CA 1
ATOM 1788 C C . GLY A 1 237 ? -10.148 31.203 7.883 1 96.56 237 GLY A C 1
ATOM 1789 O O . GLY A 1 237 ? -11.117 31.906 8.188 1 96.56 237 GLY A O 1
ATOM 1790 N N . GLN A 1 238 ? -10.227 30.219 7.113 1 97.06 238 GLN A N 1
ATOM 1791 C CA . GLN A 1 238 ? -11.531 29.797 6.609 1 97.06 238 GLN A CA 1
ATOM 1792 C C . GLN A 1 238 ? -12.164 28.766 7.535 1 97.06 238 GLN A C 1
ATOM 1794 O O . GLN A 1 238 ? -12.352 27.609 7.152 1 97.06 238 GLN A O 1
ATOM 1799 N N . ARG A 1 239 ? -12.633 29.219 8.625 1 96.5 239 ARG A N 1
ATOM 1800 C CA . ARG A 1 239 ? -12.992 28.391 9.758 1 96.5 239 ARG A CA 1
ATOM 1801 C C . ARG A 1 239 ? -14.25 27.578 9.453 1 96.5 239 ARG A C 1
ATOM 1803 O O . ARG A 1 239 ? -14.297 26.375 9.734 1 96.5 239 ARG A O 1
ATOM 1810 N N . SER A 1 240 ? -15.25 28.25 8.898 1 97.19 240 SER A N 1
ATOM 1811 C CA . SER A 1 240 ? -16.484 27.547 8.594 1 97.19 240 SER A CA 1
ATOM 1812 C C . SER A 1 240 ? -16.25 26.438 7.578 1 97.19 240 SER A C 1
ATOM 1814 O O . SER A 1 240 ? -16.781 25.328 7.727 1 97.19 240 SER A O 1
ATOM 1816 N N . ALA A 1 241 ? -15.438 26.75 6.609 1 98.31 241 ALA A N 1
ATOM 1817 C CA . ALA A 1 241 ? -15.125 25.75 5.594 1 98.31 241 ALA A CA 1
ATOM 1818 C C . ALA A 1 241 ? -14.336 24.578 6.199 1 98.31 241 ALA A C 1
ATOM 1820 O O . ALA A 1 241 ? -14.523 23.438 5.801 1 98.31 241 ALA A O 1
ATOM 1821 N N . ALA A 1 242 ? -13.484 24.859 7.09 1 98.5 242 ALA A N 1
ATOM 1822 C CA . ALA A 1 242 ? -12.734 23.812 7.785 1 98.5 242 ALA A CA 1
ATOM 1823 C C . ALA A 1 242 ? -13.672 22.844 8.516 1 98.5 242 ALA A C 1
ATOM 1825 O O . ALA A 1 242 ? -13.531 21.625 8.398 1 98.5 242 ALA A O 1
ATOM 1826 N N . GLU A 1 243 ? -14.609 23.406 9.203 1 97.69 243 GLU A N 1
ATOM 1827 C CA . GLU A 1 243 ? -15.594 22.594 9.914 1 97.69 243 GLU A CA 1
ATOM 1828 C C . GLU A 1 243 ? -16.406 21.734 8.945 1 97.69 243 GLU A C 1
ATOM 1830 O O . GLU A 1 243 ? -16.719 20.578 9.25 1 97.69 243 GLU A O 1
ATOM 1835 N N . GLY A 1 244 ? -16.688 22.328 7.824 1 97.69 244 GLY A N 1
ATOM 1836 C CA . GLY A 1 244 ? -17.406 21.578 6.812 1 97.69 244 GLY A CA 1
ATOM 1837 C C . GLY A 1 244 ? -16.656 20.359 6.316 1 97.69 244 GLY A C 1
ATOM 1838 O O . GLY A 1 244 ? -17.219 19.266 6.223 1 97.69 244 GLY A O 1
ATOM 1839 N N . GLN A 1 245 ? -15.391 20.547 6.016 1 98.19 245 GLN A N 1
ATOM 1840 C CA . GLN A 1 245 ? -14.562 19.422 5.562 1 98.19 245 GLN A CA 1
ATOM 1841 C C . GLN A 1 245 ? -14.406 18.375 6.664 1 98.19 245 GLN A C 1
ATOM 1843 O O . GLN A 1 245 ? -14.391 17.172 6.391 1 98.19 245 GLN A O 1
ATOM 1848 N N . TRP A 1 246 ? -14.289 18.828 7.844 1 97.38 246 TRP A N 1
ATOM 1849 C CA . TRP A 1 246 ? -14.18 17.906 8.977 1 97.38 246 TRP A CA 1
ATOM 1850 C C . TRP A 1 246 ? -15.461 17.094 9.148 1 97.38 246 TRP A C 1
ATOM 1852 O O . TRP A 1 246 ? -15.406 15.883 9.359 1 97.38 246 TRP A O 1
ATOM 1862 N N . GLU A 1 247 ? -16.578 17.75 9.047 1 95.75 247 GLU A N 1
ATOM 1863 C CA . GLU A 1 247 ? -17.859 17.047 9.141 1 95.75 247 GLU A CA 1
ATOM 1864 C C . GLU A 1 247 ? -17.984 16 8.047 1 95.75 247 GLU A C 1
ATOM 1866 O O . GLU A 1 247 ? -18.453 14.883 8.297 1 95.75 247 GLU A O 1
ATOM 1871 N N . GLN A 1 248 ? -17.562 16.391 6.887 1 95.12 248 GLN A N 1
ATOM 1872 C CA . GLN A 1 248 ? -17.578 15.414 5.797 1 95.12 248 GLN A CA 1
ATOM 1873 C C . GLN A 1 248 ? -16.672 14.227 6.109 1 95.12 248 GLN A C 1
ATOM 1875 O O . GLN A 1 248 ? -17.047 13.07 5.875 1 95.12 248 GLN A O 1
ATOM 1880 N N . LEU A 1 249 ? -15.547 14.453 6.625 1 96.44 249 LEU A N 1
ATOM 1881 C CA . LEU A 1 249 ? -14.609 13.406 7.02 1 96.44 249 LEU A CA 1
ATOM 1882 C C . LEU A 1 249 ? -15.242 12.477 8.055 1 96.44 249 LEU A C 1
ATOM 1884 O O . LEU A 1 249 ? -15.109 11.25 7.957 1 96.44 249 LEU A O 1
ATOM 1888 N N . GLN A 1 250 ? -15.953 13.039 8.992 1 94.38 250 GLN A N 1
ATOM 1889 C CA . GLN A 1 250 ? -16.562 12.266 10.062 1 94.38 250 GLN A CA 1
ATOM 1890 C C . GLN A 1 250 ? -17.641 11.336 9.523 1 94.38 250 GLN A C 1
ATOM 1892 O O . GLN A 1 250 ? -17.891 10.266 10.094 1 94.38 250 GLN A O 1
ATOM 1897 N N . GLN A 1 251 ? -18.172 11.711 8.438 1 90.12 251 GLN A N 1
ATOM 1898 C CA . GLN A 1 251 ? -19.281 10.938 7.879 1 90.12 251 GLN A CA 1
ATOM 1899 C C . GLN A 1 251 ? -18.766 9.891 6.891 1 90.12 251 GLN A C 1
ATOM 1901 O O . GLN A 1 251 ? -19.484 8.961 6.531 1 90.12 251 GLN A O 1
ATOM 1906 N N . GLU A 1 252 ? -17.578 10.047 6.473 1 89.88 252 GLU A N 1
ATOM 1907 C CA . GLU A 1 252 ? -17.031 9.133 5.48 1 89.88 252 GLU A CA 1
ATOM 1908 C C . GLU A 1 252 ? -17.062 7.691 5.98 1 89.88 252 GLU A C 1
ATOM 1910 O O . GLU A 1 252 ? -16.734 7.43 7.145 1 89.88 252 GLU A O 1
ATOM 1915 N N . GLY A 1 253 ? -17.531 6.824 5.043 1 86.56 253 GLY A N 1
ATOM 1916 C CA . GLY A 1 253 ? -17.641 5.422 5.418 1 86.56 253 GLY A CA 1
ATOM 1917 C C . GLY A 1 253 ? -18.625 5.176 6.543 1 86.56 253 GLY A C 1
ATOM 1918 O O . GLY A 1 253 ? -18.453 4.246 7.332 1 86.56 253 GLY A O 1
ATOM 1919 N N . ASP A 1 254 ? -19.609 6.117 6.688 1 86.19 254 ASP A N 1
ATOM 1920 C CA . ASP A 1 254 ? -20.641 6.031 7.715 1 86.19 254 ASP A CA 1
ATOM 1921 C C . ASP A 1 254 ? -20.031 5.898 9.102 1 86.19 254 ASP A C 1
ATOM 1923 O O . ASP A 1 254 ? -20.375 4.984 9.859 1 86.19 254 ASP A O 1
ATOM 1927 N N . GLY A 1 255 ? -19.016 6.727 9.312 1 89.56 255 GLY A N 1
ATOM 1928 C CA . GLY A 1 255 ? -18.438 6.789 10.641 1 89.56 255 GLY A CA 1
ATOM 1929 C C . GLY A 1 255 ? -17.016 6.258 10.688 1 89.56 255 GLY A C 1
ATOM 1930 O O . GLY A 1 255 ? -16.312 6.426 11.695 1 89.56 255 GLY A O 1
ATOM 1931 N N . LEU A 1 256 ? -16.594 5.648 9.602 1 90.44 256 LEU A N 1
ATOM 1932 C CA . LEU A 1 256 ? -15.219 5.176 9.578 1 90.44 256 LEU A CA 1
ATOM 1933 C C . LEU A 1 256 ? -14.242 6.34 9.695 1 90.44 256 LEU A C 1
ATOM 1935 O O . LEU A 1 256 ? -13.234 6.242 10.398 1 90.44 256 LEU A O 1
ATOM 1939 N N . GLY A 1 257 ? -14.516 7.383 8.984 1 94.56 257 GLY A N 1
ATOM 1940 C CA . GLY A 1 257 ? -13.695 8.578 9.094 1 94.56 257 GLY A CA 1
ATOM 1941 C C . GLY A 1 257 ? -13.578 9.094 10.523 1 94.56 257 GLY A C 1
ATOM 1942 O O . GLY A 1 257 ? -12.492 9.453 10.969 1 94.56 257 GLY A O 1
ATOM 1943 N N . ALA A 1 258 ? -14.633 9.062 11.188 1 93.94 258 ALA A N 1
ATOM 1944 C CA . ALA A 1 258 ? -14.648 9.523 12.578 1 93.94 258 ALA A CA 1
ATOM 1945 C C . ALA A 1 258 ? -13.852 8.586 13.477 1 93.94 258 ALA A C 1
ATOM 1947 O O . ALA A 1 258 ? -13.211 9.031 14.43 1 93.94 258 ALA A O 1
ATOM 1948 N N . ALA A 1 259 ? -13.945 7.355 13.156 1 91.31 259 ALA A N 1
ATOM 1949 C CA . ALA A 1 259 ? -13.211 6.383 13.961 1 91.31 259 ALA A CA 1
ATOM 1950 C C . ALA A 1 259 ? -11.703 6.516 13.742 1 91.31 259 ALA A C 1
ATOM 1952 O O . ALA A 1 259 ? -10.922 6.363 14.68 1 91.31 259 ALA A O 1
ATOM 1953 N N . MET A 1 260 ? -11.375 6.844 12.562 1 93.44 260 MET A N 1
ATOM 1954 C CA . MET A 1 260 ? -9.961 6.922 12.211 1 93.44 260 MET A CA 1
ATOM 1955 C C . MET A 1 260 ? -9.383 8.281 12.57 1 93.44 260 MET A C 1
ATOM 1957 O O . MET A 1 260 ? -8.242 8.383 13.031 1 93.44 260 MET A O 1
ATOM 1961 N N . TYR A 1 261 ? -10.148 9.25 12.297 1 95.06 261 TYR A N 1
ATOM 1962 C CA . TYR A 1 261 ? -9.75 10.633 12.539 1 95.06 261 TYR A CA 1
ATOM 1963 C C . TYR A 1 261 ? -10.711 11.312 13.5 1 95.06 261 TYR A C 1
ATOM 1965 O O . TYR A 1 261 ? -11.461 12.219 13.109 1 95.06 261 TYR A O 1
ATOM 1973 N N . SER A 1 262 ? -10.602 10.953 14.742 1 91.94 262 SER A N 1
ATOM 1974 C CA . SER A 1 262 ? -11.398 11.609 15.781 1 91.94 262 SER A CA 1
ATOM 1975 C C . SER A 1 262 ? -10.633 12.773 16.391 1 91.94 262 SER A C 1
ATOM 1977 O O . SER A 1 262 ? -9.461 12.984 16.094 1 91.94 262 SER A O 1
ATOM 1979 N N . ARG A 1 263 ? -11.32 13.508 17.219 1 91.44 263 ARG A N 1
ATOM 1980 C CA . ARG A 1 263 ? -10.672 14.625 17.906 1 91.44 263 ARG A CA 1
ATOM 1981 C C . ARG A 1 263 ? -9.523 14.133 18.781 1 91.44 263 ARG A C 1
ATOM 1983 O O . ARG A 1 263 ? -8.523 14.836 18.953 1 91.44 263 ARG A O 1
ATOM 1990 N N . SER A 1 264 ? -9.594 12.859 19.234 1 89.75 264 SER A N 1
ATOM 1991 C CA . SER A 1 264 ? -8.594 12.344 20.156 1 89.75 264 SER A CA 1
ATOM 1992 C C . SER A 1 264 ? -7.504 11.57 19.438 1 89.75 264 SER A C 1
ATOM 1994 O O . SER A 1 264 ? -6.414 11.367 19.969 1 89.75 264 SER A O 1
ATOM 1996 N N . THR A 1 265 ? -7.797 11.211 18.125 1 92 265 THR A N 1
ATOM 1997 C CA . THR A 1 265 ? -6.84 10.289 17.516 1 92 265 THR A CA 1
ATOM 1998 C C . THR A 1 265 ? -6.211 10.914 16.266 1 92 265 THR A C 1
ATOM 2000 O O . THR A 1 265 ? -5.168 10.445 15.797 1 92 265 THR A O 1
ATOM 2003 N N . ALA A 1 266 ? -6.797 11.914 15.742 1 96.81 266 ALA A N 1
ATOM 2004 C CA . ALA A 1 266 ? -6.391 12.43 14.438 1 96.81 266 ALA A CA 1
ATOM 2005 C C . ALA A 1 266 ? -4.941 12.906 14.461 1 96.81 266 ALA A C 1
ATOM 2007 O O . ALA A 1 266 ? -4.164 12.594 13.555 1 96.81 266 ALA A O 1
ATOM 2008 N N . VAL A 1 267 ? -4.531 13.641 15.5 1 97.69 267 VAL A N 1
ATOM 2009 C CA . VAL A 1 267 ? -3.182 14.195 15.562 1 97.69 267 VAL A CA 1
ATOM 2010 C C . VAL A 1 267 ? -2.16 13.062 15.625 1 97.69 267 VAL A C 1
ATOM 2012 O O . VAL A 1 267 ? -1.142 13.094 14.93 1 97.69 267 VAL A O 1
ATOM 2015 N N . GLU A 1 268 ? -2.463 12.07 16.469 1 94.81 268 GLU A N 1
ATOM 2016 C CA . GLU A 1 268 ? -1.553 10.93 16.578 1 94.81 268 GLU A CA 1
ATOM 2017 C C . GLU A 1 268 ? -1.402 10.211 15.242 1 94.81 268 GLU A C 1
ATOM 2019 O O . GLU A 1 268 ? -0.322 9.711 14.922 1 94.81 268 GLU A O 1
ATOM 2024 N N . ARG A 1 269 ? -2.393 10.203 14.469 1 94.75 269 ARG A N 1
ATOM 2025 C CA . ARG A 1 269 ? -2.387 9.492 13.195 1 94.75 269 ARG A CA 1
ATOM 2026 C C . ARG A 1 269 ? -1.508 10.203 12.18 1 94.75 269 ARG A C 1
ATOM 2028 O O . ARG A 1 269 ? -0.898 9.562 11.32 1 94.75 269 ARG A O 1
ATOM 2035 N N . VAL A 1 270 ? -1.431 11.523 12.312 1 97.19 270 VAL A N 1
ATOM 2036 C CA . VAL A 1 270 ? -0.809 12.234 11.203 1 97.19 270 VAL A CA 1
ATOM 2037 C C . VAL A 1 270 ? 0.538 12.805 11.641 1 97.19 270 VAL A C 1
ATOM 2039 O O . VAL A 1 270 ? 1.367 13.164 10.805 1 97.19 270 VAL A O 1
ATOM 2042 N N . ARG A 1 271 ? 0.893 12.883 12.906 1 95.5 271 ARG A N 1
ATOM 2043 C CA . ARG A 1 271 ? 1.976 13.703 13.445 1 95.5 271 ARG A CA 1
ATOM 2044 C C . ARG A 1 271 ? 3.33 13.219 12.93 1 95.5 271 ARG A C 1
ATOM 2046 O O . ARG A 1 271 ? 4.27 14.008 12.82 1 95.5 271 ARG A O 1
ATOM 2053 N N . HIS A 1 272 ? 3.439 11.992 12.555 1 91.62 272 HIS A N 1
ATOM 2054 C CA . HIS A 1 272 ? 4.727 11.5 12.078 1 91.62 272 HIS A CA 1
ATOM 2055 C C . HIS A 1 272 ? 4.801 11.531 10.555 1 91.62 272 HIS A C 1
ATOM 2057 O O . HIS A 1 272 ? 5.867 11.305 9.977 1 91.62 272 HIS A O 1
ATOM 2063 N N . ARG A 1 273 ? 3.77 11.883 9.961 1 94.88 273 ARG A N 1
ATOM 2064 C CA . ARG A 1 273 ? 3.711 11.82 8.508 1 94.88 273 ARG A CA 1
ATOM 2065 C C . ARG A 1 273 ? 3.617 13.219 7.906 1 94.88 273 ARG A C 1
ATOM 2067 O O . ARG A 1 273 ? 4.168 13.484 6.832 1 94.88 273 ARG A O 1
ATOM 2074 N N . TRP A 1 274 ? 2.924 14.086 8.586 1 98.12 274 TRP A N 1
ATOM 2075 C CA . TRP A 1 274 ? 2.717 15.445 8.094 1 98.12 274 TRP A CA 1
ATOM 2076 C C . TRP A 1 274 ? 3.863 16.359 8.523 1 98.12 274 TRP A C 1
ATOM 2078 O O . TRP A 1 274 ? 4.484 16.141 9.562 1 98.12 274 TRP A O 1
ATOM 2088 N N . PRO A 1 275 ? 4.152 17.422 7.672 1 98.44 275 PRO A N 1
ATOM 2089 C CA . PRO A 1 275 ? 5.023 18.484 8.18 1 98.44 275 PRO A CA 1
ATOM 2090 C C . PRO A 1 275 ? 4.434 19.219 9.391 1 98.44 275 PRO A C 1
ATOM 2092 O O . PRO A 1 275 ? 3.219 19.172 9.609 1 98.44 275 PRO A O 1
ATOM 2095 N N . PRO A 1 276 ? 5.273 19.844 10.172 1 98.19 276 PRO A N 1
ATOM 2096 C CA . PRO A 1 276 ? 4.832 20.375 11.461 1 98.19 276 PRO A CA 1
ATOM 2097 C C . PRO A 1 276 ? 3.773 21.469 11.32 1 98.19 276 PRO A C 1
ATOM 2099 O O . PRO A 1 276 ? 2.852 21.547 12.133 1 98.19 276 PRO A O 1
ATOM 2102 N N . ARG A 1 277 ? 3.811 22.3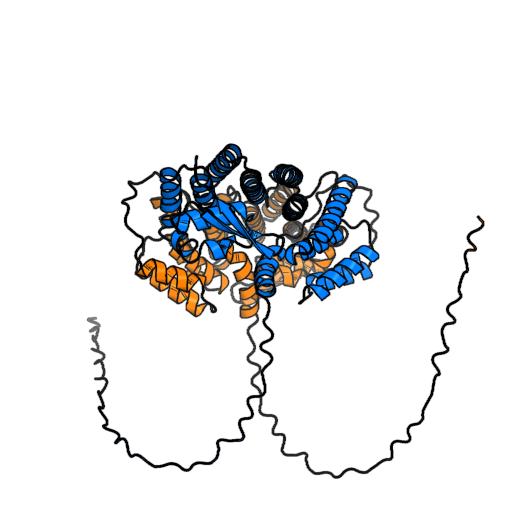12 10.336 1 98.56 277 ARG A N 1
ATOM 2103 C CA . ARG A 1 277 ? 2.84 23.391 10.234 1 98.56 277 ARG A CA 1
ATOM 2104 C C . ARG A 1 277 ? 1.433 22.859 10.008 1 98.56 277 ARG A C 1
ATOM 2106 O O . ARG A 1 277 ? 0.472 23.328 10.617 1 98.56 277 ARG A O 1
ATOM 2113 N N . ALA A 1 278 ? 1.354 21.891 9.156 1 98.75 278 ALA A N 1
ATOM 2114 C CA . ALA A 1 278 ? 0.05 21.281 8.914 1 98.75 278 ALA A CA 1
ATOM 2115 C C . ALA A 1 278 ? -0.465 20.562 10.156 1 98.75 278 ALA A C 1
ATOM 2117 O O . ALA A 1 278 ? -1.649 20.656 10.492 1 98.75 278 ALA A O 1
ATOM 2118 N N . THR A 1 279 ? 0.41 19.891 10.82 1 98.81 279 THR A N 1
ATOM 2119 C CA . THR A 1 279 ? 0.047 19.219 12.062 1 98.81 279 THR A CA 1
ATOM 2120 C C . THR A 1 279 ? -0.434 20.234 13.102 1 98.81 279 THR A C 1
ATOM 2122 O O . THR A 1 279 ? -1.461 20.016 13.75 1 98.81 279 THR A O 1
ATOM 2125 N N . ALA A 1 280 ? 0.263 21.297 13.172 1 98.81 280 ALA A N 1
ATOM 2126 C CA . ALA A 1 280 ? -0.105 22.344 14.117 1 98.81 280 ALA A CA 1
ATOM 2127 C C . ALA A 1 280 ? -1.452 22.969 13.75 1 98.81 280 ALA A C 1
ATOM 2129 O O . ALA A 1 280 ? -2.24 23.312 14.633 1 98.81 280 ALA A O 1
ATOM 2130 N N . ALA A 1 281 ? -1.675 23.094 12.516 1 98.88 281 ALA A N 1
ATOM 2131 C CA . ALA A 1 281 ? -2.963 23.625 12.07 1 98.88 281 ALA A CA 1
ATOM 2132 C C . ALA A 1 281 ? -4.105 22.688 12.469 1 98.88 281 ALA A C 1
ATOM 2134 O O . ALA A 1 281 ? -5.184 23.141 12.852 1 98.88 281 ALA A O 1
ATOM 2135 N N . LEU A 1 282 ? -3.838 21.438 12.336 1 98.81 282 LEU A N 1
ATOM 2136 C CA . LEU A 1 282 ? -4.84 20.469 12.773 1 98.81 282 LEU A CA 1
ATOM 2137 C C . LEU A 1 282 ? -5.078 20.578 14.273 1 98.81 282 LEU A C 1
ATOM 2139 O O . LEU A 1 282 ? -6.223 20.547 14.734 1 98.81 282 LEU A O 1
ATOM 2143 N N . VAL A 1 283 ? -4 20.719 14.992 1 98.62 283 VAL A N 1
ATOM 2144 C CA . VAL A 1 283 ? -4.105 20.891 16.438 1 98.62 283 VAL A CA 1
ATOM 2145 C C . VAL A 1 283 ? -4.93 22.125 16.75 1 98.62 283 VAL A C 1
ATOM 2147 O O . VAL A 1 283 ? -5.828 22.094 17.594 1 98.62 283 VAL A O 1
ATOM 2150 N N . ALA A 1 284 ? -4.629 23.172 16.078 1 98.5 284 ALA A N 1
ATOM 2151 C CA . ALA A 1 284 ? -5.363 24.406 16.266 1 98.5 284 ALA A CA 1
ATOM 2152 C C . ALA A 1 284 ? -6.848 24.234 15.953 1 98.5 284 ALA A C 1
ATOM 2154 O O . ALA A 1 284 ? -7.707 24.672 16.719 1 98.5 284 ALA A O 1
ATOM 2155 N N . PHE A 1 285 ? -7.078 23.625 14.891 1 98.62 285 PHE A N 1
ATOM 2156 C CA . PHE A 1 285 ? -8.453 23.359 14.484 1 98.62 285 PHE A CA 1
ATOM 2157 C C . PHE A 1 285 ? -9.195 22.578 15.555 1 98.62 285 PHE A C 1
ATOM 2159 O O . PHE A 1 285 ? -10.289 22.969 15.977 1 98.62 285 PHE A O 1
ATOM 2166 N N . LEU A 1 286 ? -8.641 21.469 15.969 1 98.06 286 LEU A N 1
ATOM 2167 C CA . LEU A 1 286 ? -9.305 20.562 16.891 1 98.06 286 LEU A CA 1
ATOM 2168 C C . LEU A 1 286 ? -9.477 21.203 18.266 1 98.06 286 LEU A C 1
ATOM 2170 O O . LEU A 1 286 ? -10.391 20.844 19.016 1 98.06 286 LEU A O 1
ATOM 2174 N N . SER A 1 287 ? -8.617 22.219 18.562 1 96.94 287 SER A N 1
ATOM 2175 C CA . SER A 1 287 ? -8.695 22.906 19.844 1 96.94 287 SER A CA 1
ATOM 2176 C C . SER A 1 287 ? -9.453 24.234 19.719 1 96.94 287 SER A C 1
ATOM 2178 O O . SER A 1 287 ? -9.57 24.984 20.703 1 96.94 287 SER A O 1
ATOM 2180 N N . LEU A 1 288 ? -9.953 24.5 18.594 1 96.12 288 LEU A N 1
ATOM 2181 C CA . LEU A 1 288 ? -10.641 25.766 18.312 1 96.12 288 LEU A CA 1
ATOM 2182 C C . LEU A 1 288 ? -9.805 26.953 18.766 1 96.12 288 LEU A C 1
ATOM 2184 O O . LEU A 1 288 ? -10.289 27.828 19.5 1 96.12 288 LEU A O 1
ATOM 2188 N N . SER A 1 289 ? -8.57 26.859 18.328 1 96.69 289 SER A N 1
ATOM 2189 C CA . SER A 1 289 ? -7.582 27.875 18.688 1 96.69 289 SER A CA 1
ATOM 2190 C C . SER A 1 289 ? -6.93 28.484 17.453 1 96.69 289 SER A C 1
ATOM 2192 O O . SER A 1 289 ? -7.023 27.922 16.359 1 96.69 289 SER A O 1
ATOM 2194 N N . ASP A 1 290 ? -6.32 29.625 17.719 1 96.88 290 ASP A N 1
ATOM 2195 C CA . ASP A 1 290 ? -5.547 30.25 16.656 1 96.88 290 ASP A CA 1
ATOM 2196 C C . ASP A 1 290 ? -4.098 29.766 16.672 1 96.88 290 ASP A C 1
ATOM 2198 O O . ASP A 1 290 ? -3.33 30.062 15.75 1 96.88 290 ASP A O 1
ATOM 2202 N N . VAL A 1 291 ? -3.822 29.031 17.719 1 97.75 291 VAL A N 1
ATOM 2203 C CA . VAL A 1 291 ? -2.443 28.578 17.875 1 97.75 291 VAL A CA 1
ATOM 2204 C C . VAL A 1 291 ? -2.406 27.062 17.984 1 97.75 291 VAL A C 1
ATOM 2206 O O . VAL A 1 291 ? -3.297 26.453 18.594 1 97.75 291 VAL A O 1
ATOM 2209 N N . GLY A 1 292 ? -1.441 26.484 17.328 1 98.19 292 GLY A N 1
ATOM 2210 C CA . GLY A 1 292 ? -1.183 25.062 17.453 1 98.19 292 GLY A CA 1
ATOM 2211 C C . GLY A 1 292 ? 0.295 24.719 17.531 1 98.19 292 GLY A C 1
ATOM 2212 O O . GLY A 1 292 ? 1.137 25.484 17.062 1 98.19 292 GLY A O 1
ATOM 2213 N N . GLN A 1 293 ? 0.542 23.562 18.172 1 98.12 293 GLN A N 1
ATOM 2214 C CA . GLN A 1 293 ? 1.925 23.109 18.297 1 98.12 293 GLN A CA 1
ATOM 2215 C C . GLN A 1 293 ? 2.139 21.766 17.609 1 98.12 293 GLN A C 1
ATOM 2217 O O . GLN A 1 293 ? 1.218 20.953 17.531 1 98.12 293 GLN A O 1
ATOM 2222 N N . ALA A 1 294 ? 3.312 21.562 17.156 1 98.31 294 ALA A N 1
ATOM 2223 C CA . ALA A 1 294 ? 3.709 20.281 16.562 1 98.31 294 ALA A CA 1
ATOM 2224 C C . ALA A 1 294 ? 5.219 20.078 16.656 1 98.31 294 ALA A C 1
ATOM 2226 O O . ALA A 1 294 ? 5.98 21.047 16.734 1 98.31 294 ALA A O 1
ATOM 2227 N N . GLU A 1 295 ? 5.547 18.797 16.766 1 96.94 295 GLU A N 1
ATOM 2228 C CA . GLU A 1 295 ? 6.961 18.438 16.781 1 96.94 295 GLU A CA 1
ATOM 2229 C C . GLU A 1 295 ? 7.602 18.656 15.406 1 96.94 295 GLU A C 1
ATOM 2231 O O . GLU A 1 295 ? 7.066 18.219 14.391 1 96.94 295 GLU A O 1
ATOM 2236 N N . GLY A 1 296 ? 8.711 19.359 15.445 1 96.19 296 GLY A N 1
ATOM 2237 C CA . GLY A 1 296 ? 9.445 19.578 14.203 1 96.19 296 GLY A CA 1
ATOM 2238 C C . GLY A 1 296 ? 10.422 18.453 13.891 1 96.19 296 GLY A C 1
ATOM 2239 O O . GLY A 1 296 ? 10.469 17.453 14.602 1 96.19 296 GLY A O 1
ATOM 2240 N N . TYR A 1 297 ? 11.148 18.625 12.766 1 94.19 297 TYR A N 1
ATOM 2241 C CA . TYR A 1 297 ? 12.141 17.641 12.344 1 94.19 297 TYR A CA 1
ATOM 2242 C C . TYR A 1 297 ? 13.367 17.688 13.25 1 94.19 297 TYR A C 1
ATOM 2244 O O . TYR A 1 297 ? 14.211 16.781 13.219 1 94.19 297 TYR A O 1
ATOM 2252 N N . ASP A 1 298 ? 13.414 18.719 14.062 1 91.88 298 ASP A N 1
ATOM 2253 C CA . ASP A 1 298 ? 14.453 18.828 15.078 1 91.88 298 ASP A CA 1
ATOM 2254 C C . ASP A 1 298 ? 14.023 18.156 16.375 1 91.88 298 ASP A C 1
ATOM 2256 O O . ASP A 1 298 ? 14.727 18.25 17.391 1 91.88 298 ASP A O 1
ATOM 2260 N N . LEU A 1 299 ? 12.844 17.594 16.391 1 90.75 299 LEU A N 1
ATOM 2261 C CA . LEU A 1 299 ? 12.266 16.859 17.516 1 90.75 299 LEU A CA 1
ATOM 2262 C C . LEU A 1 299 ? 11.859 17.812 18.641 1 90.75 299 LEU A C 1
ATOM 2264 O O . LEU A 1 299 ? 11.633 17.375 19.766 1 90.75 299 LEU A O 1
ATOM 2268 N N . GLN A 1 300 ? 11.781 19.062 18.297 1 95.56 300 GLN A N 1
ATOM 2269 C CA . GLN A 1 300 ? 11.281 20.047 19.25 1 95.56 300 GLN A CA 1
ATOM 2270 C C . GLN A 1 300 ? 9.852 20.453 18.906 1 95.56 300 GLN A C 1
ATOM 2272 O O . GLN A 1 300 ? 9.438 20.375 17.75 1 95.56 300 GLN A O 1
ATOM 2277 N N . MET A 1 301 ? 9.188 20.859 19.953 1 97.62 301 MET A N 1
ATOM 2278 C CA . MET A 1 301 ? 7.84 21.391 19.734 1 97.62 301 MET A CA 1
ATOM 2279 C C . MET A 1 301 ? 7.891 22.828 19.25 1 97.62 301 MET A C 1
ATOM 2281 O O . MET A 1 301 ? 8.641 23.656 19.781 1 97.62 301 MET A O 1
ATOM 2285 N N . HIS A 1 302 ? 7.227 23.125 18.25 1 97.81 302 HIS A N 1
ATOM 2286 C CA . HIS A 1 302 ? 7.113 24.469 17.703 1 97.81 302 HIS A CA 1
ATOM 2287 C C . HIS A 1 302 ? 5.668 24.953 17.734 1 97.81 302 HIS A C 1
ATOM 2289 O O . HIS A 1 302 ? 4.738 24.172 17.531 1 97.81 302 HIS A O 1
ATOM 2295 N N . GLU A 1 303 ? 5.535 26.203 18 1 98.19 303 GLU A N 1
ATOM 2296 C CA . GLU A 1 303 ? 4.215 26.828 18.016 1 98.19 303 GLU A CA 1
ATOM 2297 C C . GLU A 1 303 ? 3.969 27.625 16.734 1 98.19 303 GLU A C 1
ATOM 2299 O O . GLU A 1 303 ? 4.859 28.328 16.25 1 98.19 303 GLU A O 1
ATOM 2304 N N . TYR A 1 304 ? 2.861 27.469 16.219 1 97.88 304 TYR A N 1
ATOM 2305 C CA . TYR A 1 304 ? 2.43 28.172 15.016 1 97.88 304 TYR A CA 1
ATOM 2306 C C . TYR A 1 304 ? 1.173 29 15.289 1 97.88 304 TYR A C 1
ATOM 2308 O O . TYR A 1 304 ? 0.249 28.516 15.961 1 97.88 304 TYR A O 1
ATOM 2316 N N . ASN A 1 305 ? 1.142 30.234 14.836 1 97.88 305 ASN A N 1
ATOM 2317 C CA . ASN A 1 305 ? -0.004 31.125 14.969 1 97.88 305 ASN A CA 1
ATOM 2318 C C . ASN A 1 305 ? -0.745 31.281 13.641 1 97.88 305 ASN A C 1
ATOM 2320 O O . ASN A 1 305 ? -0.151 31.688 12.641 1 97.88 305 ASN A O 1
ATOM 2324 N N . PHE A 1 306 ? -2.025 31 13.711 1 97.25 306 PHE A N 1
ATOM 2325 C CA . PHE A 1 306 ? -2.83 31.016 12.492 1 97.25 306 PHE A CA 1
ATOM 2326 C C . PHE A 1 306 ? -3.896 32.125 12.57 1 97.25 306 PHE A C 1
ATOM 2328 O O . PHE A 1 306 ? -4.871 32.094 11.82 1 97.25 306 PHE A O 1
ATOM 2335 N N . ALA A 1 307 ? -3.809 33.062 13.445 1 90.19 307 ALA A N 1
ATOM 2336 C CA . ALA A 1 307 ? -4.758 34.156 13.57 1 90.19 307 ALA A CA 1
ATOM 2337 C C . ALA A 1 307 ? -4.742 35.031 12.32 1 90.19 307 ALA A C 1
ATOM 2339 O O . ALA A 1 307 ? -3.684 35.281 11.734 1 90.19 307 ALA A O 1
ATOM 2340 N N . VAL A 1 308 ? -5.812 35.125 11.625 1 76.12 308 VAL A N 1
ATOM 2341 C CA . VAL A 1 308 ? -5.902 35.969 10.445 1 76.12 308 VAL A CA 1
ATOM 2342 C C . VAL A 1 308 ? -5.918 37.438 10.875 1 76.12 308 VAL A C 1
ATOM 2344 O O . VAL A 1 308 ? -6.66 37.812 11.789 1 76.12 308 VAL A O 1
ATOM 2347 N N . LEU A 1 309 ? -4.879 38.156 10.734 1 51.38 309 LEU A N 1
ATOM 2348 C CA . LEU A 1 309 ? -4.906 39.562 10.992 1 51.38 309 LEU A CA 1
ATOM 2349 C C . LEU A 1 309 ? -5.887 40.281 10.055 1 51.38 309 LEU A C 1
ATOM 2351 O O . LEU A 1 309 ? -6.105 39.844 8.93 1 51.38 309 LEU A O 1
ATOM 2355 N N . MET B 1 1 ? 56.156 25.156 1.313 1 19.31 1 MET B N 1
ATOM 2356 C CA . MET B 1 1 ? 56.719 24.438 2.443 1 19.31 1 MET B CA 1
ATOM 2357 C C . MET B 1 1 ? 56.344 22.969 2.404 1 19.31 1 MET B C 1
ATOM 2359 O O . MET B 1 1 ? 55.281 22.609 1.91 1 19.31 1 MET B O 1
ATOM 2363 N N . GLY B 1 2 ? 57.312 22.047 2.334 1 18.22 2 GLY B N 1
ATOM 2364 C CA . GLY B 1 2 ? 57.531 20.688 1.87 1 18.22 2 GLY B CA 1
ATOM 2365 C C . GLY B 1 2 ? 56.812 19.656 2.732 1 18.22 2 GLY B C 1
ATOM 2366 O O . GLY B 1 2 ? 57.281 19.312 3.82 1 18.22 2 GLY B O 1
ATOM 2367 N N . TRP B 1 3 ? 55.469 19.844 3.068 1 22.11 3 TRP B N 1
ATOM 2368 C CA . TRP B 1 3 ? 54.906 19.219 4.258 1 22.11 3 TRP B CA 1
ATOM 2369 C C . TRP B 1 3 ? 55 17.703 4.176 1 22.11 3 TRP B C 1
ATOM 2371 O O . TRP B 1 3 ? 54.594 17.109 3.18 1 22.11 3 TRP B O 1
ATOM 2381 N N . TYR B 1 4 ? 56.156 17.172 4.691 1 18.14 4 TYR B N 1
ATOM 2382 C CA . TYR B 1 4 ? 56.656 15.797 4.703 1 18.14 4 TYR B CA 1
ATOM 2383 C C . TYR B 1 4 ? 55.562 14.844 5.191 1 18.14 4 TYR B C 1
ATOM 2385 O O . TYR B 1 4 ? 54.844 15.148 6.137 1 18.14 4 TYR B O 1
ATOM 2393 N N . LYS B 1 5 ? 55.156 13.938 4.293 1 21.14 5 LYS B N 1
ATOM 2394 C CA . LYS B 1 5 ? 54.219 12.828 4.031 1 21.14 5 LYS B CA 1
ATOM 2395 C C . LYS B 1 5 ? 54.406 11.719 5.059 1 21.14 5 LYS B C 1
ATOM 2397 O O . LYS B 1 5 ? 54.125 10.555 4.777 1 21.14 5 LYS B O 1
ATOM 2402 N N . GLN B 1 6 ? 54.812 12.117 6.391 1 19.11 6 GLN B N 1
ATOM 2403 C CA . GLN B 1 6 ? 55.344 10.992 7.137 1 19.11 6 GLN B CA 1
ATOM 2404 C C . GLN B 1 6 ? 54.344 9.852 7.246 1 19.11 6 GLN B C 1
ATOM 2406 O O . GLN B 1 6 ? 53.188 10.07 7.613 1 19.11 6 GLN B O 1
ATOM 2411 N N . THR B 1 7 ? 54.594 8.695 6.52 1 20.36 7 THR B N 1
ATOM 2412 C CA . THR B 1 7 ? 54.125 7.375 6.145 1 20.36 7 THR B CA 1
ATOM 2413 C C . THR B 1 7 ? 54 6.469 7.371 1 20.36 7 THR B C 1
ATOM 2415 O O . THR B 1 7 ? 53.812 5.262 7.242 1 20.36 7 THR B O 1
ATOM 2418 N N . GLN B 1 8 ? 53.656 7.004 8.609 1 18.97 8 GLN B N 1
ATOM 2419 C CA . GLN B 1 8 ? 54 6.172 9.758 1 18.97 8 GLN B CA 1
ATOM 2420 C C . GLN B 1 8 ? 53.312 4.809 9.672 1 18.97 8 GLN B C 1
ATOM 2422 O O . GLN B 1 8 ? 52.094 4.734 9.492 1 18.97 8 GLN B O 1
ATOM 2427 N N . THR B 1 9 ? 54.125 3.678 9.344 1 19.88 9 THR B N 1
ATOM 2428 C CA . THR B 1 9 ? 54.062 2.238 9.109 1 19.88 9 THR B CA 1
ATOM 2429 C C . THR B 1 9 ? 53.5 1.516 10.328 1 19.88 9 THR B C 1
ATOM 2431 O O . THR B 1 9 ? 54.094 1.541 11.406 1 19.88 9 THR B O 1
ATOM 2434 N N . TRP B 1 10 ? 52.219 1.793 10.773 1 19.91 10 TRP B N 1
ATOM 2435 C CA . TRP B 1 10 ? 51.75 1.284 12.062 1 19.91 10 TRP B CA 1
ATOM 2436 C C . TRP B 1 10 ? 51.938 -0.229 12.141 1 19.91 10 TRP B C 1
ATOM 2438 O O . TRP B 1 10 ? 51.5 -0.958 11.258 1 19.91 10 TRP B O 1
ATOM 2448 N N . GLN B 1 11 ? 53.094 -0.666 12.625 1 18.44 11 GLN B N 1
ATOM 2449 C CA . GLN B 1 11 ? 53.656 -2.002 12.836 1 18.44 11 GLN B CA 1
ATOM 2450 C C . GLN B 1 11 ? 52.625 -2.9 13.555 1 18.44 11 GLN B C 1
ATOM 2452 O O . GLN B 1 11 ? 52.094 -2.525 14.594 1 18.44 11 GLN B O 1
ATOM 2457 N N . LEU B 1 12 ? 51.938 -3.725 12.758 1 18.83 12 LEU B N 1
ATOM 2458 C CA . LEU B 1 12 ? 51 -4.793 13.016 1 18.83 12 LEU B CA 1
ATOM 2459 C C . LEU B 1 12 ? 51.5 -5.73 14.102 1 18.83 12 LEU B C 1
ATOM 2461 O O . LEU B 1 12 ? 52.594 -6.301 13.984 1 18.83 12 LEU B O 1
ATOM 2465 N N . LEU B 1 13 ? 51.312 -5.258 15.406 1 19.02 13 LEU B N 1
ATOM 2466 C CA . LEU B 1 13 ? 51.906 -5.992 16.531 1 19.02 13 LEU B CA 1
ATOM 2467 C C . LEU B 1 13 ? 51.531 -7.469 16.453 1 19.02 13 LEU B C 1
ATOM 2469 O O . LEU B 1 13 ? 50.438 -7.816 16.047 1 19.02 13 LEU B O 1
ATOM 2473 N N . PRO B 1 14 ? 52.531 -8.391 16.469 1 19.84 14 PRO B N 1
ATOM 2474 C CA . PRO B 1 14 ? 52.562 -9.836 16.234 1 19.84 14 PRO B CA 1
ATOM 2475 C C . PRO B 1 14 ? 51.719 -10.625 17.234 1 19.84 14 PRO B C 1
ATOM 2477 O O . PRO B 1 14 ? 51.812 -10.391 18.438 1 19.84 14 PRO B O 1
ATOM 2480 N N . VAL B 1 15 ? 50.406 -10.742 16.906 1 19.75 15 VAL B N 1
ATOM 2481 C CA . VAL B 1 15 ? 49.438 -11.461 17.75 1 19.75 15 VAL B CA 1
ATOM 2482 C C . VAL B 1 15 ? 50.031 -12.812 18.156 1 19.75 15 VAL B C 1
ATOM 2484 O O . VAL B 1 15 ? 50.375 -13.625 17.297 1 19.75 15 VAL B O 1
ATOM 2487 N N . TYR B 1 16 ? 50.75 -12.844 19.297 1 18.08 16 TYR B N 1
ATOM 2488 C CA . TYR B 1 16 ? 51.438 -13.969 19.938 1 18.08 16 TYR B CA 1
ATOM 2489 C C . TYR B 1 16 ? 50.5 -15.148 20.109 1 18.08 16 TYR B C 1
ATOM 2491 O O . TYR B 1 16 ? 49.344 -14.977 20.484 1 18.08 16 TYR B O 1
ATOM 2499 N N . ASN B 1 17 ? 50.688 -16.281 19.422 1 19.39 17 ASN B N 1
ATOM 2500 C CA . ASN B 1 17 ? 50.188 -17.641 19.219 1 19.39 17 ASN B CA 1
ATOM 2501 C C . ASN B 1 17 ? 50.156 -18.406 20.531 1 19.39 17 ASN B C 1
ATOM 2503 O O . ASN B 1 17 ? 50.156 -19.641 20.531 1 19.39 17 ASN B O 1
ATOM 2507 N N . ALA B 1 18 ? 49.969 -17.703 21.75 1 17.94 18 ALA B N 1
ATOM 2508 C CA . ALA B 1 18 ? 50.344 -18.562 22.875 1 17.94 18 ALA B CA 1
ATOM 2509 C C . ALA B 1 18 ? 49.438 -19.781 22.953 1 17.94 18 ALA B C 1
ATOM 2511 O O . ALA B 1 18 ? 48.188 -19.656 23.016 1 17.94 18 ALA B O 1
ATOM 2512 N N . ARG B 1 19 ? 49.844 -20.969 22.5 1 20.91 19 ARG B N 1
ATOM 2513 C CA . ARG B 1 19 ? 49.438 -22.375 22.453 1 20.91 19 ARG B CA 1
ATOM 2514 C C . ARG B 1 19 ? 49.094 -22.891 23.859 1 20.91 19 ARG B C 1
ATOM 2516 O O . ARG B 1 19 ? 49.5 -24 24.219 1 20.91 19 ARG B O 1
ATOM 2523 N N . ALA B 1 20 ? 48.656 -21.969 24.875 1 18.78 20 ALA B N 1
ATOM 2524 C CA . ALA B 1 20 ? 48.812 -22.562 26.203 1 18.78 20 ALA B CA 1
ATOM 2525 C C . ALA B 1 20 ? 48 -23.844 26.328 1 18.78 20 ALA B C 1
ATOM 2527 O O . ALA B 1 20 ? 46.812 -23.859 25.969 1 18.78 20 ALA B O 1
ATOM 2528 N N . THR B 1 21 ? 48.656 -25 26.422 1 20.86 21 THR B N 1
ATOM 2529 C CA . THR B 1 21 ? 48.375 -26.422 26.578 1 20.86 21 THR B CA 1
ATOM 2530 C C . THR B 1 21 ? 47.531 -26.688 27.812 1 20.86 21 THR B C 1
ATOM 2532 O O . THR B 1 21 ? 48 -26.609 28.938 1 20.86 21 THR B O 1
ATOM 2535 N N . LEU B 1 22 ? 46.469 -25.781 28.125 1 19.27 22 LEU B N 1
ATOM 2536 C CA . LEU B 1 22 ? 45.969 -25.969 29.484 1 19.27 22 LEU B CA 1
ATOM 2537 C C . LEU B 1 22 ? 45.5 -27.406 29.703 1 19.27 22 LEU B C 1
ATOM 2539 O O . LEU B 1 22 ? 44.688 -27.938 28.922 1 19.27 22 LEU B O 1
ATOM 2543 N N . ALA B 1 23 ? 46.281 -28.234 30.391 1 22.25 23 ALA B N 1
ATOM 2544 C CA . ALA B 1 23 ? 46.312 -29.625 30.812 1 22.25 23 ALA B CA 1
ATOM 2545 C C . ALA B 1 23 ? 45.062 -29.984 31.625 1 22.25 23 ALA B C 1
ATOM 2547 O O . ALA B 1 23 ? 45.125 -30.125 32.844 1 22.25 23 ALA B O 1
ATOM 2548 N N . THR B 1 24 ? 43.844 -29.344 31.281 1 21.86 24 THR B N 1
ATOM 2549 C CA . THR B 1 24 ? 42.781 -29.438 32.281 1 21.86 24 THR B CA 1
ATOM 2550 C C . THR B 1 24 ? 42.5 -30.891 32.656 1 21.86 24 THR B C 1
ATOM 2552 O O . THR B 1 24 ? 42.375 -31.734 31.781 1 21.86 24 THR B O 1
ATOM 2555 N N . ALA B 1 25 ? 42.969 -31.25 33.875 1 22.06 25 ALA B N 1
ATOM 2556 C CA . ALA B 1 25 ? 42.906 -32.469 34.656 1 22.06 25 ALA B CA 1
ATOM 2557 C C . ALA B 1 25 ? 41.469 -33.031 34.688 1 22.06 25 ALA B C 1
ATOM 2559 O O . ALA B 1 25 ? 40.5 -32.281 34.562 1 22.06 25 ALA B O 1
ATOM 2560 N N . ASN B 1 26 ? 41.375 -34.344 34.75 1 23.22 26 ASN B N 1
ATOM 2561 C CA . ASN B 1 26 ? 40.5 -35.469 34.406 1 23.22 26 ASN B CA 1
ATOM 2562 C C . ASN B 1 26 ? 39.312 -35.562 35.375 1 23.22 26 ASN B C 1
ATOM 2564 O O . ASN B 1 26 ? 38.562 -36.531 35.344 1 23.22 26 ASN B O 1
ATOM 2568 N N . PRO B 1 27 ? 39.062 -34.438 36.281 1 24.17 27 PRO B N 1
ATOM 2569 C CA . PRO B 1 27 ? 38.438 -35.094 37.438 1 24.17 27 PRO B CA 1
ATOM 2570 C C . PRO B 1 27 ? 37.125 -35.781 37.094 1 24.17 27 PRO B C 1
ATOM 2572 O O . PRO B 1 27 ? 36.438 -35.375 36.156 1 24.17 27 PRO B O 1
ATOM 2575 N N . THR B 1 28 ? 36.969 -37 37.594 1 24.55 28 THR B N 1
ATOM 2576 C CA . THR B 1 28 ? 36 -38.094 37.344 1 24.55 28 THR B CA 1
ATOM 2577 C C . THR B 1 28 ? 34.625 -37.688 37.812 1 24.55 28 THR B C 1
ATOM 2579 O O . THR B 1 28 ? 33.688 -38.5 37.844 1 24.55 28 THR B O 1
ATOM 2582 N N . PRO B 1 29 ? 34.219 -36.375 37.531 1 23.73 29 PRO B N 1
ATOM 2583 C CA . PRO B 1 29 ? 33.125 -35.938 38.406 1 23.73 29 PRO B CA 1
ATOM 2584 C C . PRO B 1 29 ? 31.938 -36.906 38.375 1 23.73 29 PRO B C 1
ATOM 2586 O O . PRO B 1 29 ? 31.75 -37.656 37.406 1 23.73 29 PRO B O 1
ATOM 2589 N N . SER B 1 30 ? 31.359 -37.188 39.594 1 22.7 30 SER B N 1
ATOM 2590 C CA . SER B 1 30 ? 30.344 -38.062 40.156 1 22.7 30 SER B CA 1
ATOM 2591 C C . SER B 1 30 ? 29.016 -37.938 39.406 1 22.7 30 SER B C 1
ATOM 2593 O O . SER B 1 30 ? 28.75 -36.906 38.781 1 22.7 30 SER B O 1
ATOM 2595 N N . SER B 1 31 ? 28.266 -39.062 39.438 1 22.97 31 SER B N 1
ATOM 2596 C CA . SER B 1 31 ? 27.266 -39.719 38.594 1 22.97 31 SER B CA 1
ATOM 2597 C C . SER B 1 31 ? 26 -38.875 38.469 1 22.97 31 SER B C 1
ATOM 2599 O O . SER B 1 31 ? 25.422 -38.75 37.406 1 22.97 31 SER B O 1
ATOM 2601 N N . SER B 1 32 ? 25.469 -38.562 39.688 1 23.78 32 SER B N 1
ATOM 2602 C CA . SER B 1 32 ? 24.109 -39.031 39.906 1 23.78 32 SER B CA 1
ATOM 2603 C C . SER B 1 32 ? 23.094 -38.062 39.344 1 23.78 32 SER B C 1
ATOM 2605 O O . SER B 1 32 ? 21.875 -38.312 39.438 1 23.78 32 SER B O 1
ATOM 2607 N N . VAL B 1 33 ? 23.516 -36.812 39.25 1 24.88 33 VAL B N 1
ATOM 2608 C CA . VAL B 1 33 ? 22.406 -35.844 39.312 1 24.88 33 VAL B CA 1
ATOM 2609 C C . VAL B 1 33 ? 21.5 -36.031 38.094 1 24.88 33 VAL B C 1
ATOM 2611 O O . VAL B 1 33 ? 21.438 -35.125 37.25 1 24.88 33 VAL B O 1
ATOM 2614 N N . SER B 1 34 ? 21.656 -37.156 37.438 1 23.86 34 SER B N 1
ATOM 2615 C CA . SER B 1 34 ? 21.047 -37.219 36.125 1 23.86 34 SER B CA 1
ATOM 2616 C C . SER B 1 34 ? 19.547 -36.938 36.188 1 23.86 34 SER B C 1
ATOM 2618 O O . SER B 1 34 ? 18.922 -36.594 35.188 1 23.86 34 SER B O 1
ATOM 2620 N N . ASP B 1 35 ? 18.984 -37.438 37.219 1 23.73 35 ASP B N 1
ATOM 2621 C CA . ASP B 1 35 ? 17.641 -37.938 37 1 23.73 35 ASP B CA 1
ATOM 2622 C C . ASP B 1 35 ? 16.641 -36.812 36.812 1 23.73 35 ASP B C 1
ATOM 2624 O O . ASP B 1 35 ? 15.508 -37.031 36.375 1 23.73 35 ASP B O 1
ATOM 2628 N N . VAL B 1 36 ? 16.859 -35.781 37.625 1 25.41 36 VAL B N 1
ATOM 2629 C CA . VAL B 1 36 ? 15.625 -35.062 37.938 1 25.41 36 VAL B CA 1
ATOM 2630 C C . VAL B 1 36 ? 15.133 -34.312 36.719 1 25.41 36 VAL B C 1
ATOM 2632 O O . VAL B 1 36 ? 14.07 -33.688 36.75 1 25.41 36 VAL B O 1
ATOM 2635 N N . LEU B 1 37 ? 16.109 -33.938 35.781 1 23.11 37 LEU B N 1
ATOM 2636 C CA . LEU B 1 37 ? 15.508 -32.906 34.969 1 23.11 37 LEU B CA 1
ATOM 2637 C C . LEU B 1 37 ? 14.367 -33.469 34.125 1 23.11 37 LEU B C 1
ATOM 2639 O O . LEU B 1 37 ? 14.609 -34.156 33.125 1 23.11 37 LEU B O 1
ATOM 2643 N N . ASP B 1 38 ? 13.336 -33.875 34.688 1 23.11 38 ASP B N 1
ATOM 2644 C CA . ASP B 1 38 ? 12.125 -34.344 34.031 1 23.11 38 ASP B CA 1
ATOM 2645 C C . ASP B 1 38 ? 11.703 -33.375 32.938 1 23.11 38 ASP B C 1
ATOM 2647 O O . ASP B 1 38 ? 11.508 -32.188 33.188 1 23.11 38 ASP B O 1
ATOM 2651 N N . ASN B 1 39 ? 12.109 -33.594 31.656 1 23.62 39 ASN B N 1
ATOM 2652 C CA . ASN B 1 39 ? 11.867 -32.969 30.359 1 23.62 39 ASN B CA 1
ATOM 2653 C C . ASN B 1 39 ? 10.383 -32.656 30.156 1 23.62 39 ASN B C 1
ATOM 2655 O O . ASN B 1 39 ? 9.633 -33.531 29.719 1 23.62 39 ASN B O 1
ATOM 2659 N N . GLY B 1 40 ? 9.68 -32.094 31.078 1 25.83 40 GLY B N 1
ATOM 2660 C CA . GLY B 1 40 ? 8.297 -31.766 30.75 1 25.83 40 GLY B CA 1
ATOM 2661 C C . GLY B 1 40 ? 8.133 -31.219 29.344 1 25.83 40 GLY B C 1
ATOM 2662 O O . GLY B 1 40 ? 9 -30.5 28.844 1 25.83 40 GLY B O 1
ATOM 2663 N N . THR B 1 41 ? 7.445 -31.953 28.438 1 25.59 41 THR B N 1
ATOM 2664 C CA . THR B 1 41 ? 7.047 -31.734 27.062 1 25.59 41 THR B CA 1
ATOM 2665 C C . THR B 1 41 ? 6.496 -30.328 26.859 1 25.59 41 THR B C 1
ATOM 2667 O O . THR B 1 41 ? 5.457 -29.984 27.422 1 25.59 41 THR B O 1
ATOM 2670 N N . LEU B 1 42 ? 7.27 -29.297 26.953 1 24.66 42 LEU B N 1
ATOM 2671 C CA . LEU B 1 42 ? 6.809 -28.016 26.422 1 24.66 42 LEU B CA 1
ATOM 2672 C C . LEU B 1 42 ? 6.074 -28.219 25.094 1 24.66 42 LEU B C 1
ATOM 2674 O O . LEU B 1 42 ? 6.664 -28.688 24.125 1 24.66 42 LEU B O 1
ATOM 2678 N N . ALA B 1 43 ? 4.82 -28.516 25.109 1 26.45 43 ALA B N 1
ATOM 2679 C CA . ALA B 1 43 ? 3.912 -28.469 23.969 1 26.45 43 ALA B CA 1
ATOM 2680 C C . ALA B 1 43 ? 4.266 -27.312 23.047 1 26.45 43 ALA B C 1
ATOM 2682 O O . ALA B 1 43 ? 4.215 -26.156 23.438 1 26.45 43 ALA B O 1
ATOM 2683 N N . GLU B 1 44 ? 5.258 -27.438 22.172 1 28.48 44 GLU B N 1
ATOM 2684 C CA . GLU B 1 44 ? 5.473 -26.578 21.016 1 28.48 44 GLU B CA 1
ATOM 2685 C C . GLU B 1 44 ? 4.145 -26.172 20.375 1 28.48 44 GLU B C 1
ATOM 2687 O O . GLU B 1 44 ? 3.4 -27.016 19.891 1 28.48 44 GLU B O 1
ATOM 2692 N N . HIS B 1 45 ? 3.373 -25.391 21.047 1 29.7 45 HIS B N 1
ATOM 2693 C CA . HIS B 1 45 ? 2.273 -24.766 20.312 1 29.7 45 HIS B CA 1
ATOM 2694 C C . HIS B 1 45 ? 2.684 -24.422 18.891 1 29.7 45 HIS B C 1
ATOM 2696 O O . HIS B 1 45 ? 3.602 -23.625 18.672 1 29.7 45 HIS B O 1
ATOM 2702 N N . LYS B 1 46 ? 2.643 -25.406 18 1 30.08 46 LYS B N 1
ATOM 2703 C CA . LYS B 1 46 ? 2.635 -25.219 16.547 1 30.08 46 LYS B CA 1
ATOM 2704 C C . LYS B 1 46 ? 1.913 -23.922 16.156 1 30.08 46 LYS B C 1
ATOM 2706 O O . LYS B 1 46 ? 0.682 -23.875 16.141 1 30.08 46 LYS B O 1
ATOM 2711 N N . LEU B 1 47 ? 2.434 -22.844 16.562 1 29.75 47 LEU B N 1
ATOM 2712 C CA . LEU B 1 47 ? 1.921 -21.656 15.906 1 29.75 47 LEU B CA 1
ATOM 2713 C C . LEU B 1 47 ? 1.673 -21.906 14.43 1 29.75 47 LEU B C 1
ATOM 2715 O O . LEU B 1 47 ? 2.588 -22.297 13.695 1 29.75 47 LEU B O 1
ATOM 2719 N N . ASN B 1 48 ? 0.535 -22.453 14.109 1 28.05 48 ASN B N 1
ATOM 2720 C CA . ASN B 1 48 ? 0.077 -22.719 12.75 1 28.05 48 ASN B CA 1
ATOM 2721 C C . ASN B 1 48 ? 0.559 -21.656 11.766 1 28.05 48 ASN B C 1
ATOM 2723 O O . ASN B 1 48 ? 0.633 -20.484 12.117 1 28.05 48 ASN B O 1
ATOM 2727 N N . ARG B 1 49 ? 1.266 -22.047 10.742 1 31.06 49 ARG B N 1
ATOM 2728 C CA . ARG B 1 49 ? 1.721 -21.297 9.57 1 31.06 49 ARG B CA 1
ATOM 2729 C C . ARG B 1 49 ? 0.709 -20.234 9.18 1 31.06 49 ARG B C 1
ATOM 2731 O O . ARG B 1 49 ? 1.054 -19.266 8.484 1 31.06 49 ARG B O 1
ATOM 2738 N N . ARG B 1 50 ? -0.509 -20.484 9.422 1 33.5 50 ARG B N 1
ATOM 2739 C CA . ARG B 1 50 ? -1.575 -19.562 9.07 1 33.5 50 ARG B CA 1
ATOM 2740 C C . ARG B 1 50 ? -1.474 -18.281 9.891 1 33.5 50 ARG B C 1
ATOM 2742 O O . ARG B 1 50 ? -1.989 -17.234 9.492 1 33.5 50 ARG B O 1
ATOM 2749 N N . GLN B 1 51 ? -0.98 -18.406 11.109 1 32.84 51 GLN B N 1
ATOM 2750 C CA . GLN B 1 51 ? -0.967 -17.203 11.938 1 32.84 51 GLN B CA 1
ATOM 2751 C C . GLN B 1 51 ? 0.118 -16.234 11.484 1 32.84 51 GLN B C 1
ATOM 2753 O O . GLN B 1 51 ? -0.015 -15.016 11.664 1 32.84 51 GLN B O 1
ATOM 2758 N N . LEU B 1 52 ? 1.205 -16.719 10.992 1 32.56 52 LEU B N 1
ATOM 2759 C CA . LEU B 1 52 ? 2.266 -15.805 10.578 1 32.56 52 LEU B CA 1
ATOM 2760 C C . LEU B 1 52 ? 1.852 -15.008 9.352 1 32.56 52 LEU B C 1
ATOM 2762 O O . LEU B 1 52 ? 2.184 -13.82 9.227 1 32.56 52 LEU B O 1
ATOM 2766 N N . SER B 1 53 ? 1.08 -15.68 8.453 1 32.69 53 SER B N 1
ATOM 2767 C CA . SER B 1 53 ? 0.712 -14.977 7.227 1 32.69 53 SER B CA 1
ATOM 2768 C C . SER B 1 53 ? -0.235 -13.82 7.508 1 32.69 53 SER B C 1
ATOM 2770 O O . SER B 1 53 ? -0.334 -12.883 6.715 1 32.69 53 SER B O 1
ATOM 2772 N N . LEU B 1 54 ? -0.843 -13.922 8.68 1 32.19 54 LEU B N 1
ATOM 2773 C CA . LEU B 1 54 ? -1.84 -12.898 8.977 1 32.19 54 LEU B CA 1
ATOM 2774 C C . LEU B 1 54 ? -1.172 -11.578 9.328 1 32.19 54 LEU B C 1
ATOM 2776 O O . LEU B 1 54 ? -1.66 -10.508 8.945 1 32.19 54 LEU B O 1
ATOM 2780 N N . ALA B 1 55 ? -0.024 -11.719 9.969 1 31.88 55 ALA B N 1
ATOM 2781 C CA . ALA B 1 55 ? 0.556 -10.461 10.43 1 31.88 55 ALA B CA 1
ATOM 2782 C C . ALA B 1 55 ? 1.031 -9.617 9.25 1 31.88 55 ALA B C 1
ATOM 2784 O O . ALA B 1 55 ? 0.845 -8.391 9.234 1 31.88 55 ALA B O 1
ATOM 2785 N N . ALA B 1 56 ? 1.64 -10.242 8.289 1 31.34 56 ALA B N 1
ATOM 2786 C CA . ALA B 1 56 ? 2.105 -9.453 7.156 1 31.34 56 ALA B CA 1
ATOM 2787 C C . ALA B 1 56 ? 0.932 -8.859 6.379 1 31.34 56 ALA B C 1
ATOM 2789 O O . ALA B 1 56 ? 0.997 -7.719 5.91 1 31.34 56 ALA B O 1
ATOM 2790 N N . ALA B 1 57 ? -0.155 -9.609 6.348 1 30.7 57 ALA B N 1
ATOM 2791 C CA . ALA B 1 57 ? -1.306 -9.117 5.594 1 30.7 57 ALA B CA 1
ATOM 2792 C C . ALA B 1 57 ? -1.997 -7.973 6.332 1 30.7 57 ALA B C 1
ATOM 2794 O O . ALA B 1 57 ? -2.488 -7.027 5.707 1 30.7 57 ALA B O 1
ATOM 2795 N N . VAL B 1 58 ? -1.967 -8.07 7.641 1 31.42 58 VAL B N 1
ATOM 2796 C CA . VAL B 1 58 ? -2.652 -7.016 8.383 1 31.42 58 VAL B CA 1
ATOM 2797 C C . VAL B 1 58 ? -1.923 -5.688 8.188 1 31.42 58 VAL B C 1
ATOM 2799 O O . VAL B 1 58 ? -2.555 -4.641 8.039 1 31.42 58 VAL B O 1
ATOM 2802 N N . ALA B 1 59 ? -0.62 -5.695 8.195 1 31.14 59 ALA B N 1
ATOM 2803 C CA . ALA B 1 59 ? 0.062 -4.414 8.023 1 31.14 59 ALA B CA 1
ATOM 2804 C C . ALA B 1 59 ? -0.238 -3.809 6.656 1 31.14 59 ALA B C 1
ATOM 2806 O O . ALA B 1 59 ? -0.435 -2.598 6.539 1 31.14 59 ALA B O 1
ATOM 2807 N N . ALA B 1 60 ? -0.337 -4.641 5.664 1 31.7 60 ALA B N 1
ATOM 2808 C CA . ALA B 1 60 ? -0.719 -4.113 4.355 1 31.7 60 ALA B CA 1
ATOM 2809 C C . ALA B 1 60 ? -2.189 -3.709 4.336 1 31.7 60 ALA B C 1
ATOM 2811 O O . ALA B 1 60 ? -2.562 -2.732 3.682 1 31.7 60 ALA B O 1
ATOM 2812 N N . ALA B 1 61 ? -2.926 -4.348 5.121 1 31.92 61 ALA B N 1
ATOM 2813 C CA . ALA B 1 61 ? -4.367 -4.117 5.105 1 31.92 61 ALA B CA 1
ATOM 2814 C C . ALA B 1 61 ? -4.719 -2.787 5.762 1 31.92 61 ALA B C 1
ATOM 2816 O O . ALA B 1 61 ? -5.762 -2.195 5.469 1 31.92 61 ALA B O 1
ATOM 2817 N N . SER B 1 62 ? -3.928 -2.365 6.652 1 33.78 62 SER B N 1
ATOM 2818 C CA . SER B 1 62 ? -4.371 -1.12 7.27 1 33.78 62 SER B CA 1
ATOM 2819 C C . SER B 1 62 ? -4.57 -0.024 6.23 1 33.78 62 SER B C 1
ATOM 2821 O O . SER B 1 62 ? -5.398 0.871 6.41 1 33.78 62 SER B O 1
ATOM 2823 N N . GLN B 1 63 ? -3.766 -0.104 5.164 1 35.5 63 GLN B N 1
ATOM 2824 C CA . GLN B 1 63 ? -3.926 0.956 4.172 1 35.5 63 GLN B CA 1
ATOM 2825 C C . GLN B 1 63 ? -5.141 0.7 3.287 1 35.5 63 GLN B C 1
ATOM 2827 O O . GLN B 1 63 ? -5.582 1.59 2.555 1 35.5 63 GLN B O 1
ATOM 2832 N N . TRP B 1 64 ? -5.535 -0.546 3.311 1 34.84 64 TRP B N 1
ATOM 2833 C CA . TRP B 1 64 ? -6.539 -0.78 2.279 1 34.84 64 TRP B CA 1
ATOM 2834 C C . TRP B 1 64 ? -7.934 -0.879 2.889 1 34.84 64 TRP B C 1
ATOM 2836 O O . TRP B 1 64 ? -8.461 -1.979 3.074 1 34.84 64 TRP B O 1
ATOM 2846 N N . LEU B 1 65 ? -8.25 -0.165 3.846 1 32.12 65 LEU B N 1
ATOM 2847 C CA . LEU B 1 65 ? -9.664 -0.135 4.203 1 32.12 65 LEU B CA 1
ATOM 2848 C C . LEU B 1 65 ? -10.516 0.337 3.027 1 32.12 65 LEU B C 1
ATOM 2850 O O . LEU B 1 65 ? -10.164 1.311 2.355 1 32.12 65 LEU B O 1
ATOM 2854 N N . ALA B 1 66 ? -11.32 -0.511 2.516 1 33.53 66 ALA B N 1
ATOM 2855 C CA . ALA B 1 66 ? -12.258 -0.214 1.439 1 33.53 66 ALA B CA 1
ATOM 2856 C C . ALA B 1 66 ? -13.164 0.955 1.811 1 33.53 66 ALA B C 1
ATOM 2858 O O . ALA B 1 66 ? -13.969 0.856 2.744 1 33.53 66 ALA B O 1
ATOM 2859 N N . LEU B 1 67 ? -12.75 2.191 1.379 1 36.44 67 LEU B N 1
ATOM 2860 C CA . LEU B 1 67 ? -13.656 3.305 1.636 1 36.44 67 LEU B CA 1
ATOM 2861 C C . LEU B 1 67 ? -14.68 3.439 0.516 1 36.44 67 LEU B C 1
ATOM 2863 O O . LEU B 1 67 ? -14.336 3.326 -0.663 1 36.44 67 LEU B O 1
ATOM 2867 N N . PRO B 1 68 ? -16.016 3.496 0.686 1 34.53 68 PRO B N 1
ATOM 2868 C CA . PRO B 1 68 ? -17.094 3.645 -0.303 1 34.53 68 PRO B CA 1
ATOM 2869 C C . PRO B 1 68 ? -17 4.957 -1.076 1 34.53 68 PRO B C 1
ATOM 2871 O O . PRO B 1 68 ? -16.516 5.961 -0.542 1 34.53 68 PRO B O 1
ATOM 2874 N N . GLN B 1 69 ? -17.109 4.949 -2.402 1 34.75 69 GLN B N 1
ATOM 2875 C CA . GLN B 1 69 ? -17.094 6.125 -3.27 1 34.75 69 GLN B CA 1
ATOM 2876 C C . GLN B 1 69 ? -18.281 7.043 -2.984 1 34.75 69 GLN B C 1
ATOM 2878 O O . GLN B 1 69 ? -19.328 6.582 -2.539 1 34.75 69 GLN B O 1
ATOM 2883 N N . PRO B 1 70 ? -18.141 8.398 -3.26 1 31.41 70 PRO B N 1
ATOM 2884 C CA . PRO B 1 70 ? -19.172 9.375 -2.863 1 31.41 70 PRO B CA 1
ATOM 2885 C C . PRO B 1 70 ? -20.438 9.258 -3.697 1 31.41 70 PRO B C 1
ATOM 2887 O O . PRO B 1 70 ? -20.391 9.336 -4.926 1 31.41 70 PRO B O 1
ATOM 2890 N N . ALA B 1 71 ? -21.562 8.508 -3.479 1 30.98 71 ALA B N 1
ATOM 2891 C CA . ALA B 1 71 ? -22.891 8.789 -4.02 1 30.98 71 ALA B CA 1
ATOM 2892 C C . ALA B 1 71 ? -23.297 10.242 -3.781 1 30.98 71 ALA B C 1
ATOM 2894 O O . ALA B 1 71 ? -22.766 10.891 -2.873 1 30.98 71 ALA B O 1
ATOM 2895 N N . ALA B 1 72 ? -24.422 10.758 -4.66 1 32.66 72 ALA B N 1
ATOM 2896 C CA . ALA B 1 72 ? -25.141 12.023 -4.535 1 32.66 72 ALA B CA 1
ATOM 2897 C C . ALA B 1 72 ? -25.359 12.383 -3.068 1 32.66 72 ALA B C 1
ATOM 2899 O O . ALA B 1 72 ? -25.609 11.516 -2.234 1 32.66 72 ALA B O 1
ATOM 2900 N N . ALA B 1 73 ? -25.031 13.68 -2.715 1 34.62 73 ALA B N 1
ATOM 2901 C CA . ALA B 1 73 ? -25.203 14.344 -1.427 1 34.62 73 ALA B CA 1
ATOM 2902 C C . ALA B 1 73 ? -26.547 14.016 -0.802 1 34.62 73 ALA B C 1
ATOM 2904 O O . ALA B 1 73 ? -27.594 14.5 -1.255 1 34.62 73 ALA B O 1
ATOM 2905 N N . ARG B 1 74 ? -26.984 12.789 -0.645 1 34.75 74 ARG B N 1
ATOM 2906 C CA . ARG B 1 74 ? -28.172 12.75 0.2 1 34.75 74 ARG B CA 1
ATOM 2907 C C . ARG B 1 74 ? -28.109 13.797 1.307 1 34.75 74 ARG B C 1
ATOM 2909 O O . ARG B 1 74 ? -27.016 14.133 1.774 1 34.75 74 ARG B O 1
ATOM 2916 N N . SER B 1 75 ? -29.078 14.625 1.46 1 33.88 75 SER B N 1
ATOM 2917 C CA . SER B 1 75 ? -29.266 15.555 2.572 1 33.88 75 SER B CA 1
ATOM 2918 C C . SER B 1 75 ? -28.641 15.008 3.854 1 33.88 75 SER B C 1
ATOM 2920 O O . SER B 1 75 ? -29 13.914 4.305 1 33.88 75 SER B O 1
ATOM 2922 N N . ALA B 1 76 ? -27.328 15.086 3.963 1 39.69 76 ALA B N 1
ATOM 2923 C CA . ALA B 1 76 ? -26.547 14.789 5.16 1 39.69 76 ALA B CA 1
ATOM 2924 C C . ALA B 1 76 ? -27.344 15.102 6.426 1 39.69 76 ALA B C 1
ATOM 2926 O O . ALA B 1 76 ? -27.516 16.266 6.781 1 39.69 76 ALA B O 1
ATOM 2927 N N . SER B 1 77 ? -28.484 14.602 6.621 1 37.56 77 SER B N 1
ATOM 2928 C CA . SER B 1 77 ? -28.922 14.75 8 1 37.56 77 SER B CA 1
ATOM 2929 C C . SER B 1 77 ? -27.75 14.648 8.977 1 37.56 77 SER B C 1
ATOM 2931 O O . SER B 1 77 ? -26.875 13.812 8.812 1 37.56 77 SER B O 1
ATOM 2933 N N . SER B 1 78 ? -27.141 15.766 9.477 1 45.84 78 SER B N 1
ATOM 2934 C CA . SER B 1 78 ? -26.188 16.062 10.531 1 45.84 78 SER B CA 1
ATOM 2935 C C . SER B 1 78 ? -26.141 14.961 11.578 1 45.84 78 SER B C 1
ATOM 2937 O O . SER B 1 78 ? -26 15.234 12.773 1 45.84 78 SER B O 1
ATOM 2939 N N . GLN B 1 79 ? -26.766 13.859 11.344 1 56.47 79 GLN B N 1
ATOM 2940 C CA . GLN B 1 79 ? -26.844 12.984 12.508 1 56.47 79 GLN B CA 1
ATOM 2941 C C . GLN B 1 79 ? -25.469 12.477 12.922 1 56.47 79 GLN B C 1
ATOM 2943 O O . GLN B 1 79 ? -24.703 11.992 12.078 1 56.47 79 GLN B O 1
ATOM 2948 N N . LYS B 1 80 ? -25 12.922 14.094 1 71.75 80 LYS B N 1
ATOM 2949 C CA . LYS B 1 80 ? -23.844 12.461 14.852 1 71.75 80 LYS B CA 1
ATOM 2950 C C . LYS B 1 80 ? -23.719 10.945 14.789 1 71.75 80 LYS B C 1
ATOM 2952 O O . LYS B 1 80 ? -24.703 10.227 14.906 1 71.75 80 LYS B O 1
ATOM 2957 N N . VAL B 1 81 ? -22.562 10.492 14.375 1 81.56 81 VAL B N 1
ATOM 2958 C CA . VAL B 1 81 ? -22.281 9.062 14.352 1 81.56 81 VAL B CA 1
ATOM 2959 C C . VAL B 1 81 ? -22.609 8.445 15.711 1 81.56 81 VAL B C 1
ATOM 2961 O O . VAL B 1 81 ? -22.281 9.008 16.75 1 81.56 81 VAL B O 1
ATOM 2964 N N . ASP B 1 82 ? -23.391 7.461 15.656 1 89.25 82 ASP B N 1
ATOM 2965 C CA . ASP B 1 82 ? -23.703 6.715 16.875 1 89.25 82 ASP B CA 1
ATOM 2966 C C . ASP B 1 82 ? -22.453 6.371 17.656 1 89.25 82 ASP B C 1
ATOM 2968 O O . ASP B 1 82 ? -21.547 5.711 17.141 1 89.25 82 ASP B O 1
ATOM 2972 N N . PRO B 1 83 ? -22.453 6.867 18.922 1 90.88 83 PRO B N 1
ATOM 2973 C CA . PRO B 1 83 ? -21.25 6.641 19.719 1 90.88 83 PRO B CA 1
ATOM 2974 C C . PRO B 1 83 ? -20.922 5.156 19.906 1 90.88 83 PRO B C 1
ATOM 2976 O O . PRO B 1 83 ? -19.766 4.781 20.016 1 90.88 83 PRO B O 1
ATOM 2979 N N . GLN B 1 84 ? -21.938 4.363 19.938 1 94.06 84 GLN B N 1
ATOM 2980 C CA . GLN B 1 84 ? -21.703 2.928 20.062 1 94.06 84 GLN B CA 1
ATOM 2981 C C . GLN B 1 84 ? -21.047 2.369 18.812 1 94.06 84 GLN B C 1
ATOM 2983 O O . GLN B 1 84 ? -20.188 1.481 18.891 1 94.06 84 GLN B O 1
ATOM 2988 N N . LEU B 1 85 ? -21.484 2.867 17.703 1 94.62 85 LEU B N 1
ATOM 2989 C CA . LEU B 1 85 ? -20.891 2.457 16.438 1 94.62 85 LEU B CA 1
ATOM 2990 C C . LEU B 1 85 ? -19.438 2.893 16.375 1 94.62 85 LEU B C 1
ATOM 2992 O O . LEU B 1 85 ? -18.562 2.109 15.977 1 94.62 85 LEU B O 1
ATOM 2996 N N . LEU B 1 86 ? -19.219 4.109 16.828 1 93.25 86 LEU B N 1
ATOM 2997 C CA . LEU B 1 86 ? -17.859 4.629 16.828 1 93.25 86 LEU B CA 1
ATOM 2998 C C . LEU B 1 86 ? -16.953 3.783 17.719 1 93.25 86 LEU B C 1
ATOM 3000 O O . LEU B 1 86 ? -15.82 3.469 17.359 1 93.25 86 LEU B O 1
ATOM 3004 N N . ALA B 1 87 ? -17.484 3.414 18.844 1 93.56 87 ALA B N 1
ATOM 3005 C CA . ALA B 1 87 ? -16.734 2.582 19.766 1 93.56 87 ALA B CA 1
ATOM 3006 C C . ALA B 1 87 ? -16.406 1.227 19.141 1 93.56 87 ALA B C 1
ATOM 3008 O O . ALA B 1 87 ? -15.289 0.719 19.297 1 93.56 87 ALA B O 1
ATOM 3009 N N . ALA B 1 88 ? -17.312 0.675 18.422 1 95.81 88 ALA B N 1
ATOM 3010 C CA . ALA B 1 88 ? -17.094 -0.605 17.75 1 95.81 88 ALA B CA 1
ATOM 3011 C C . ALA B 1 88 ? -16.016 -0.487 16.688 1 95.81 88 ALA B C 1
ATOM 3013 O O . ALA B 1 88 ? -15.156 -1.364 16.562 1 95.81 88 ALA B O 1
ATOM 3014 N N . PHE B 1 89 ? -16.109 0.585 15.922 1 95.25 89 PHE B N 1
ATOM 3015 C CA . PHE B 1 89 ? -15.086 0.826 14.906 1 95.25 89 PHE B CA 1
ATOM 3016 C C . PHE B 1 89 ? -13.711 0.938 15.547 1 95.25 89 PHE B C 1
ATOM 3018 O O . PHE B 1 89 ? -12.75 0.328 15.078 1 95.25 89 PHE B O 1
ATOM 3025 N N . GLN B 1 90 ? -13.625 1.66 16.609 1 92.44 90 GLN B N 1
ATOM 3026 C CA . GLN B 1 90 ? -12.352 1.859 17.281 1 92.44 90 GLN B CA 1
ATOM 3027 C C . GLN B 1 90 ? -11.812 0.545 17.844 1 92.44 90 GLN B C 1
ATOM 3029 O O . GLN B 1 90 ? -10.609 0.271 17.75 1 92.44 90 GLN B O 1
ATOM 3034 N N . GLU B 1 91 ? -12.672 -0.237 18.391 1 94.81 91 GLU B N 1
ATOM 3035 C CA . GLU B 1 91 ? -12.289 -1.559 18.875 1 94.81 91 GLU B CA 1
ATOM 3036 C C . GLU B 1 91 ? -11.75 -2.432 17.75 1 94.81 91 GLU B C 1
ATOM 3038 O O . GLU B 1 91 ? -10.742 -3.125 17.922 1 94.81 91 GLU B O 1
ATOM 3043 N N . ALA B 1 92 ? -12.391 -2.365 16.625 1 95.44 92 ALA B N 1
ATOM 3044 C CA . ALA B 1 92 ? -11.984 -3.176 15.484 1 95.44 92 ALA B CA 1
ATOM 3045 C C . ALA B 1 92 ? -10.617 -2.738 14.961 1 95.44 92 ALA B C 1
ATOM 3047 O O . ALA B 1 92 ? -9.75 -3.574 14.695 1 95.44 92 ALA B O 1
ATOM 3048 N N . LEU B 1 93 ? -10.445 -1.444 14.93 1 90.62 93 LEU B N 1
ATOM 3049 C CA . LEU B 1 93 ? -9.227 -0.877 14.367 1 90.62 93 LEU B CA 1
ATOM 3050 C C . LEU B 1 93 ? -8.047 -1.081 15.32 1 90.62 93 LEU B C 1
ATOM 3052 O O . LEU B 1 93 ? -6.891 -1.061 14.891 1 90.62 93 LEU B O 1
ATOM 3056 N N . SER B 1 94 ? -8.336 -1.322 16.594 1 90.94 94 SER B N 1
ATOM 3057 C CA . SER B 1 94 ? -7.277 -1.492 17.57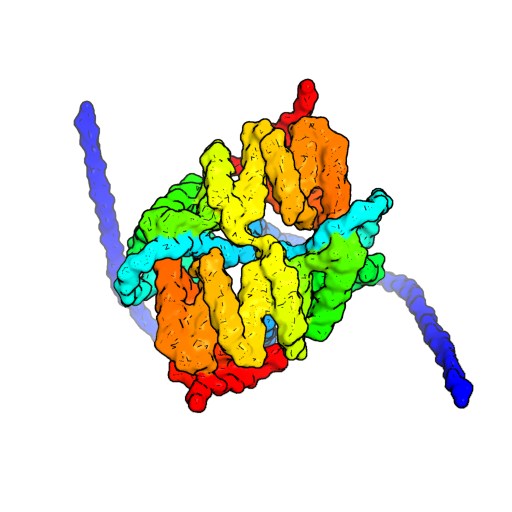8 1 90.94 94 SER B CA 1
ATOM 3058 C C . SER B 1 94 ? -7.125 -2.957 17.984 1 90.94 94 SER B C 1
ATOM 3060 O O . SER B 1 94 ? -6.324 -3.285 18.859 1 90.94 94 SER B O 1
ATOM 3062 N N . ALA B 1 95 ? -7.93 -3.773 17.391 1 93.44 95 ALA B N 1
ATOM 3063 C CA . ALA B 1 95 ? -7.934 -5.184 17.781 1 93.44 95 ALA B CA 1
ATOM 3064 C C . ALA B 1 95 ? -6.57 -5.824 17.547 1 93.44 95 ALA B C 1
ATOM 3066 O O . ALA B 1 95 ? -5.914 -5.547 16.531 1 93.44 95 ALA B O 1
ATOM 3067 N N . LYS B 1 96 ? -6.211 -6.797 18.469 1 92 96 LYS B N 1
ATOM 3068 C CA . LYS B 1 96 ? -4.902 -7.438 18.375 1 92 96 LYS B CA 1
ATOM 3069 C C . LYS B 1 96 ? -5.02 -8.875 17.891 1 92 96 LYS B C 1
ATOM 3071 O O . LYS B 1 96 ? -4.012 -9.539 17.641 1 92 96 LYS B O 1
ATOM 3076 N N . SER B 1 97 ? -6.176 -9.391 17.906 1 94.94 97 SER B N 1
ATOM 3077 C CA . SER B 1 97 ? -6.434 -10.734 17.391 1 94.94 97 SER B CA 1
ATOM 3078 C C . SER B 1 97 ? -7.539 -10.719 16.344 1 94.94 97 SER B C 1
ATOM 3080 O O . SER B 1 97 ? -8.352 -9.797 16.297 1 94.94 97 SER B O 1
ATOM 3082 N N . TYR B 1 98 ? -7.543 -11.742 15.523 1 95.31 98 TYR B N 1
ATOM 3083 C CA . TYR B 1 98 ? -8.602 -11.883 14.523 1 95.31 98 TYR B CA 1
ATOM 3084 C C . TYR B 1 98 ? -9.969 -11.992 15.188 1 95.31 98 TYR B C 1
ATOM 3086 O O . TYR B 1 98 ? -10.938 -11.383 14.734 1 95.31 98 TYR B O 1
ATOM 3094 N N . GLU B 1 99 ? -10 -12.75 16.203 1 96.44 99 GLU B N 1
ATOM 3095 C CA . GLU B 1 99 ? -11.266 -12.992 16.891 1 96.44 99 GLU B CA 1
ATOM 3096 C C . GLU B 1 99 ? -11.859 -11.695 17.438 1 96.44 99 GLU B C 1
ATOM 3098 O O . GLU B 1 99 ? -13.055 -11.438 17.281 1 96.44 99 GLU B O 1
ATOM 3103 N N . ASP B 1 100 ? -10.992 -10.898 18.031 1 96.88 100 ASP B N 1
ATOM 3104 C CA . ASP B 1 100 ? -11.438 -9.617 18.562 1 96.88 100 ASP B CA 1
ATOM 3105 C C . ASP B 1 100 ? -11.891 -8.688 17.438 1 96.88 100 ASP B C 1
ATOM 3107 O O . ASP B 1 100 ? -12.891 -7.977 17.562 1 96.88 100 ASP B O 1
ATOM 3111 N N . MET B 1 101 ? -11.188 -8.711 16.375 1 97.5 101 MET B N 1
ATOM 3112 C CA . MET B 1 101 ? -11.516 -7.867 15.234 1 97.5 101 MET B CA 1
ATOM 3113 C C . MET B 1 101 ? -12.859 -8.266 14.633 1 97.5 101 MET B C 1
ATOM 3115 O O . MET B 1 101 ? -13.719 -7.41 14.398 1 97.5 101 MET B O 1
ATOM 3119 N N . GLU B 1 102 ? -13.023 -9.547 14.398 1 97.75 102 GLU B N 1
ATOM 3120 C CA . GLU B 1 102 ? -14.273 -10.039 13.828 1 97.75 102 GLU B CA 1
ATOM 3121 C C . GLU B 1 102 ? -15.453 -9.719 14.75 1 97.75 102 GLU B C 1
ATOM 3123 O O . GLU B 1 102 ? -16.516 -9.312 14.281 1 97.75 102 GLU B O 1
ATOM 3128 N N . ALA B 1 103 ? -15.25 -9.891 16.031 1 97.94 103 ALA B N 1
ATOM 3129 C CA . ALA B 1 103 ? -16.312 -9.586 16.984 1 97.94 103 ALA B CA 1
ATOM 3130 C C . ALA B 1 103 ? -16.688 -8.109 16.953 1 97.94 103 ALA B C 1
ATOM 3132 O O . ALA B 1 103 ? -17.859 -7.762 17 1 97.94 103 ALA B O 1
ATOM 3133 N N . ALA B 1 104 ? -15.688 -7.281 16.891 1 97.94 104 ALA B N 1
ATOM 3134 C CA . ALA B 1 104 ? -15.922 -5.844 16.891 1 97.94 104 ALA B CA 1
ATOM 3135 C C . ALA B 1 104 ? -16.656 -5.406 15.617 1 97.94 104 ALA B C 1
ATOM 3137 O O . ALA B 1 104 ? -17.609 -4.625 15.68 1 97.94 104 ALA B O 1
ATOM 3138 N N . TRP B 1 105 ? -16.266 -5.914 14.492 1 98.12 105 TRP B N 1
ATOM 3139 C CA . TRP B 1 105 ? -16.969 -5.59 13.258 1 98.12 105 TRP B CA 1
ATOM 3140 C C . TRP B 1 105 ? -18.391 -6.152 13.266 1 98.12 105 TRP B C 1
ATOM 3142 O O . TRP B 1 105 ? -19.312 -5.535 12.734 1 98.12 105 TRP B O 1
ATOM 3152 N N . SER B 1 106 ? -18.531 -7.34 13.812 1 98.62 106 SER B N 1
ATOM 3153 C CA . SER B 1 106 ? -19.859 -7.922 13.93 1 98.62 106 SER B CA 1
ATOM 3154 C C . SER B 1 106 ? -20.766 -7.051 14.797 1 98.62 106 SER B C 1
ATOM 3156 O O . SER B 1 106 ? -21.938 -6.859 14.469 1 98.62 106 SER B O 1
ATOM 3158 N N . LYS B 1 107 ? -20.188 -6.586 15.844 1 98.19 107 LYS B N 1
ATOM 3159 C CA . LYS B 1 107 ? -20.938 -5.637 16.672 1 98.19 107 LYS B CA 1
ATOM 3160 C C . LYS B 1 107 ? -21.328 -4.398 15.867 1 98.19 107 LYS B C 1
ATOM 3162 O O . LYS B 1 107 ? -22.469 -3.934 15.953 1 98.19 107 LYS B O 1
ATOM 3167 N N . ALA B 1 108 ? -20.422 -3.828 15.086 1 97.94 108 ALA B N 1
ATOM 3168 C CA . ALA B 1 108 ? -20.703 -2.672 14.242 1 97.94 108 ALA B CA 1
ATOM 3169 C C . ALA B 1 108 ? -21.844 -2.965 13.273 1 97.94 108 ALA B C 1
ATOM 3171 O O . ALA B 1 108 ? -22.75 -2.137 13.094 1 97.94 108 ALA B O 1
ATOM 3172 N N . ILE B 1 109 ? -21.828 -4.121 12.711 1 98.31 109 ILE B N 1
ATOM 3173 C CA . ILE B 1 109 ? -22.844 -4.512 11.734 1 98.31 109 ILE B CA 1
ATOM 3174 C C . ILE B 1 109 ? -24.188 -4.656 12.43 1 98.31 109 ILE B C 1
ATOM 3176 O O . ILE B 1 109 ? -25.234 -4.297 11.867 1 98.31 109 ILE B O 1
ATOM 3180 N N . SER B 1 110 ? -24.156 -5.203 13.641 1 98.19 110 SER B N 1
ATOM 3181 C CA . SER B 1 110 ? -25.406 -5.305 14.406 1 98.19 110 SER B CA 1
ATOM 3182 C C . SER B 1 110 ? -25.984 -3.924 14.695 1 98.19 110 SER B C 1
ATOM 3184 O O . SER B 1 110 ? -27.203 -3.744 14.672 1 98.19 110 SER B O 1
ATOM 3186 N N . LEU B 1 111 ? -25.125 -2.977 14.977 1 96.94 111 LEU B N 1
ATOM 3187 C CA . LEU B 1 111 ? -25.531 -1.614 15.305 1 96.94 111 LEU B CA 1
ATOM 3188 C C . LEU B 1 111 ? -25.969 -0.865 14.047 1 96.94 111 LEU B C 1
ATOM 3190 O O . LEU B 1 111 ? -26.859 -0.024 14.102 1 96.94 111 LEU B O 1
ATOM 3194 N N . ALA B 1 112 ? -25.344 -1.198 12.922 1 96.88 112 ALA B N 1
ATOM 3195 C CA . ALA B 1 112 ? -25.625 -0.535 11.648 1 96.88 112 ALA B CA 1
ATOM 3196 C C . ALA B 1 112 ? -25.531 -1.519 10.484 1 96.88 112 ALA B C 1
ATOM 3198 O O . ALA B 1 112 ? -24.547 -1.513 9.742 1 96.88 112 ALA B O 1
ATOM 3199 N N . PRO B 1 113 ? -26.562 -2.229 10.227 1 97.31 113 PRO B N 1
ATOM 3200 C CA . PRO B 1 113 ? -26.531 -3.279 9.211 1 97.31 113 PRO B CA 1
ATOM 3201 C C . PRO B 1 113 ? -26.375 -2.723 7.797 1 97.31 113 PRO B C 1
ATOM 3203 O O . PRO B 1 113 ? -26.062 -3.473 6.867 1 97.31 113 PRO B O 1
ATOM 3206 N N . ASP B 1 114 ? -26.562 -1.418 7.625 1 96.56 114 ASP B N 1
ATOM 3207 C CA . ASP B 1 114 ? -26.438 -0.827 6.297 1 96.56 114 ASP B CA 1
ATOM 3208 C C . ASP B 1 114 ? -25.094 -0.114 6.141 1 96.56 114 ASP B C 1
ATOM 3210 O O . ASP B 1 114 ? -24.906 0.675 5.211 1 96.56 114 ASP B O 1
ATOM 3214 N N . ASN B 1 115 ? -24.203 -0.397 7.008 1 96.31 115 ASN B N 1
ATOM 3215 C CA . ASN B 1 115 ? -22.875 0.19 6.941 1 96.31 115 ASN B CA 1
ATOM 3216 C C . ASN B 1 115 ? -21.938 -0.636 6.062 1 96.31 115 ASN B C 1
ATOM 3218 O O . ASN B 1 115 ? -21.406 -1.654 6.504 1 96.31 115 ASN B O 1
ATOM 3222 N N . ALA B 1 116 ? -21.672 -0.13 4.887 1 96.62 116 ALA B N 1
ATOM 3223 C CA . ALA B 1 116 ? -20.875 -0.862 3.908 1 96.62 116 ALA B CA 1
ATOM 3224 C C . ALA B 1 116 ? -19.453 -1.083 4.418 1 96.62 116 ALA B C 1
ATOM 3226 O O . ALA B 1 116 ? -18.859 -2.146 4.199 1 96.62 116 ALA B O 1
ATOM 3227 N N . ALA B 1 117 ? -18.938 -0.089 5.098 1 95.88 117 ALA B N 1
ATOM 3228 C CA . ALA B 1 117 ? -17.562 -0.175 5.582 1 95.88 117 ALA B CA 1
ATOM 3229 C C . ALA B 1 117 ? -17.406 -1.304 6.598 1 95.88 117 ALA B C 1
ATOM 3231 O O . ALA B 1 117 ? -16.406 -2.033 6.578 1 95.88 117 ALA B O 1
ATOM 3232 N N . ALA B 1 118 ? -18.312 -1.437 7.441 1 97.44 118 ALA B N 1
ATOM 3233 C CA . ALA B 1 118 ? -18.25 -2.506 8.43 1 97.44 118 ALA B CA 1
ATOM 3234 C C . ALA B 1 118 ? -18.281 -3.877 7.766 1 97.44 118 ALA B C 1
ATOM 3236 O O . ALA B 1 118 ? -17.484 -4.754 8.109 1 97.44 118 ALA B O 1
ATOM 3237 N N . TRP B 1 119 ? -19.141 -4.035 6.785 1 98.5 119 TRP B N 1
ATOM 3238 C CA . TRP B 1 119 ? -19.219 -5.285 6.039 1 98.5 119 TRP B CA 1
ATOM 3239 C C . TRP B 1 119 ? -17.922 -5.551 5.285 1 98.5 119 TRP B C 1
ATOM 3241 O O . TRP B 1 119 ? -17.391 -6.664 5.32 1 98.5 119 TRP B O 1
ATOM 3251 N N . SER B 1 120 ? -17.438 -4.543 4.641 1 98.12 120 SER B N 1
ATOM 3252 C CA . SER B 1 120 ? -16.219 -4.684 3.859 1 98.12 120 SER B CA 1
ATOM 3253 C C . SER B 1 120 ? -15.039 -5.074 4.742 1 98.12 120 SER B C 1
ATOM 3255 O O . SER B 1 120 ? -14.273 -5.973 4.398 1 98.12 120 SER B O 1
ATOM 3257 N N . ASN B 1 121 ? -14.938 -4.426 5.852 1 97.5 121 ASN B N 1
ATOM 3258 C CA . ASN B 1 121 ? -13.797 -4.684 6.73 1 97.5 121 ASN B CA 1
ATOM 3259 C C . ASN B 1 121 ? -13.898 -6.051 7.395 1 97.5 121 ASN B C 1
ATOM 3261 O O . ASN B 1 121 ? -12.898 -6.762 7.52 1 97.5 121 ASN B O 1
ATOM 3265 N N . ARG B 1 122 ? -15.07 -6.461 7.793 1 98.12 122 ARG B N 1
ATOM 3266 C CA . ARG B 1 122 ? -15.188 -7.816 8.32 1 98.12 122 ARG B CA 1
ATOM 3267 C C . ARG B 1 122 ? -14.898 -8.852 7.246 1 98.12 122 ARG B C 1
ATOM 3269 O O . ARG B 1 122 ? -14.227 -9.859 7.504 1 98.12 122 ARG B O 1
ATOM 3276 N N . GLY B 1 123 ? -15.461 -8.609 6.074 1 98.69 123 GLY B N 1
ATOM 3277 C CA . GLY B 1 123 ? -15.195 -9.516 4.965 1 98.69 123 GLY B CA 1
ATOM 3278 C C . GLY B 1 123 ? -13.719 -9.664 4.66 1 98.69 123 GLY B C 1
ATOM 3279 O O . GLY B 1 123 ? -13.242 -10.773 4.41 1 98.69 123 GLY B O 1
ATOM 3280 N N . THR B 1 124 ? -13.047 -8.562 4.691 1 97.88 124 THR B N 1
ATOM 3281 C CA . THR B 1 124 ? -11.609 -8.586 4.445 1 97.88 124 THR B CA 1
ATOM 3282 C C . THR B 1 124 ? -10.891 -9.375 5.539 1 97.88 124 THR B C 1
ATOM 3284 O O . THR B 1 124 ? -10 -10.172 5.25 1 97.88 124 THR B O 1
ATOM 3287 N N . ALA B 1 125 ? -11.234 -9.148 6.758 1 96.94 125 ALA B N 1
ATOM 3288 C CA . ALA B 1 125 ? -10.648 -9.891 7.871 1 96.94 125 ALA B CA 1
ATOM 3289 C C . ALA B 1 125 ? -10.898 -11.391 7.727 1 96.94 125 ALA B C 1
ATOM 3291 O O . ALA B 1 125 ? -9.992 -12.203 7.934 1 96.94 125 ALA B O 1
ATOM 3292 N N . ARG B 1 126 ? -12.086 -11.711 7.352 1 97.75 126 ARG B N 1
ATOM 3293 C CA . ARG B 1 126 ? -12.453 -13.117 7.172 1 97.75 126 ARG B CA 1
ATOM 3294 C C . ARG B 1 126 ? -11.695 -13.734 6 1 97.75 126 ARG B C 1
ATOM 3296 O O . ARG B 1 126 ? -11.289 -14.898 6.066 1 97.75 126 ARG B O 1
ATOM 3303 N N . LEU B 1 127 ? -11.547 -12.984 4.977 1 96.88 127 LEU B N 1
ATOM 3304 C CA . LEU B 1 127 ? -10.75 -13.422 3.834 1 96.88 127 LEU B CA 1
ATOM 3305 C C . LEU B 1 127 ? -9.32 -13.75 4.258 1 96.88 127 LEU B C 1
ATOM 3307 O O . LEU B 1 127 ? -8.789 -14.805 3.914 1 96.88 127 LEU B O 1
ATOM 3311 N N . GLN B 1 128 ? -8.766 -12.875 5.078 1 94.31 128 GLN B N 1
ATOM 3312 C CA . GLN B 1 128 ? -7.398 -13.031 5.555 1 94.31 128 GLN B CA 1
ATOM 3313 C C . GLN B 1 128 ? -7.27 -14.242 6.473 1 94.31 128 GLN B C 1
ATOM 3315 O O . GLN B 1 128 ? -6.188 -14.812 6.613 1 94.31 128 GLN B O 1
ATOM 3320 N N . ASN B 1 129 ? -8.367 -14.625 7.004 1 94.88 129 ASN B N 1
ATOM 3321 C CA . ASN B 1 129 ? -8.336 -15.742 7.945 1 94.88 129 ASN B CA 1
ATOM 3322 C C . ASN B 1 129 ? -8.867 -17.016 7.309 1 94.88 129 ASN B C 1
ATOM 3324 O O . ASN B 1 129 ? -9.188 -17.984 8.008 1 94.88 129 ASN B O 1
ATOM 3328 N N . GLY B 1 130 ? -9.102 -17 6.047 1 94.25 130 GLY B N 1
ATOM 3329 C CA . GLY B 1 130 ? -9.43 -18.203 5.301 1 94.25 130 GLY B CA 1
ATOM 3330 C C . GLY B 1 130 ? -10.898 -18.594 5.395 1 94.25 130 GLY B C 1
ATOM 3331 O O . GLY B 1 130 ? -11.273 -19.719 5.062 1 94.25 130 GLY B O 1
ATOM 3332 N N . GLN B 1 131 ? -11.656 -17.719 5.973 1 97.06 131 GLN B N 1
ATOM 3333 C CA . GLN B 1 131 ? -13.102 -17.953 5.996 1 97.06 131 GLN B CA 1
ATOM 3334 C C . GLN B 1 131 ? -13.75 -17.5 4.699 1 97.06 131 GLN B C 1
ATOM 3336 O O . GLN B 1 131 ? -14.484 -16.5 4.684 1 97.06 131 GLN B O 1
ATOM 3341 N N . TRP B 1 132 ? -13.68 -18.297 3.693 1 97.69 132 TRP B N 1
ATOM 3342 C CA . TRP B 1 132 ? -13.914 -17.875 2.32 1 97.69 132 TRP B CA 1
ATOM 3343 C C . TRP B 1 132 ? -15.398 -17.578 2.088 1 97.69 132 TRP B C 1
ATOM 3345 O O . TRP B 1 132 ? -15.75 -16.531 1.535 1 97.69 132 TRP B O 1
ATOM 3355 N N . GLN B 1 133 ? -16.25 -18.516 2.477 1 98.5 133 GLN B N 1
ATOM 3356 C CA . GLN B 1 133 ? -17.672 -18.328 2.242 1 98.5 133 GLN B CA 1
ATOM 3357 C C . GLN B 1 133 ? -18.203 -17.125 3.023 1 98.5 133 GLN B C 1
ATOM 3359 O O . GLN B 1 133 ? -18.938 -16.297 2.479 1 98.5 133 GLN B O 1
ATOM 3364 N N . ALA B 1 134 ? -17.797 -17.016 4.27 1 98.75 134 ALA B N 1
ATOM 3365 C CA . ALA B 1 134 ? -18.219 -15.883 5.094 1 98.75 134 ALA B CA 1
ATOM 3366 C C . ALA B 1 134 ? -17.672 -14.57 4.535 1 98.75 134 ALA B C 1
ATOM 3368 O O . ALA B 1 134 ? -18.375 -13.555 4.535 1 98.75 134 ALA B O 1
ATOM 3369 N N . ALA B 1 135 ? -16.469 -14.57 4.082 1 98.81 135 ALA B N 1
ATOM 3370 C CA . ALA B 1 135 ? -15.875 -13.391 3.453 1 98.81 135 ALA B CA 1
ATOM 3371 C C . ALA B 1 135 ? -16.672 -12.969 2.223 1 98.81 135 ALA B C 1
ATOM 3373 O O . ALA B 1 135 ? -16.953 -11.781 2.043 1 98.81 135 ALA B O 1
ATOM 3374 N N . TYR B 1 136 ? -17.031 -13.969 1.45 1 98.88 136 TYR B N 1
ATOM 3375 C CA . TYR B 1 136 ? -17.797 -13.711 0.246 1 98.88 136 TYR B CA 1
ATOM 3376 C C . TYR B 1 136 ? -19.109 -13.008 0.588 1 98.88 136 TYR B C 1
ATOM 3378 O O . TYR B 1 136 ? -19.453 -11.984 -0.003 1 98.88 136 TYR B O 1
ATOM 3386 N N . GLU B 1 137 ? -19.781 -13.531 1.521 1 98.88 137 GLU B N 1
ATOM 3387 C CA . GLU B 1 137 ? -21.078 -12.984 1.903 1 98.88 137 GLU B CA 1
ATOM 3388 C C . GLU B 1 137 ? -20.938 -11.547 2.41 1 98.88 137 GLU B C 1
ATOM 3390 O O . GLU B 1 137 ? -21.719 -10.672 2.033 1 98.88 137 GLU B O 1
ATOM 3395 N N . ASP B 1 138 ? -19.938 -11.32 3.209 1 98.88 138 ASP B N 1
ATOM 3396 C CA . ASP B 1 138 ? -19.703 -9.984 3.754 1 98.88 138 ASP B CA 1
ATOM 3397 C C . ASP B 1 138 ? -19.344 -9 2.648 1 98.88 138 ASP B C 1
ATOM 3399 O O . ASP B 1 138 ? -19.891 -7.898 2.586 1 98.88 138 ASP B O 1
ATOM 3403 N N . LEU B 1 139 ? -18.469 -9.375 1.802 1 98.81 139 LEU B N 1
ATOM 3404 C CA . LEU B 1 139 ? -17.984 -8.477 0.76 1 98.81 139 LEU B CA 1
ATOM 3405 C C . LEU B 1 139 ? -19.062 -8.211 -0.28 1 98.81 139 LEU B C 1
ATOM 3407 O O . LEU B 1 139 ? -19.156 -7.102 -0.815 1 98.81 139 LEU B O 1
ATOM 3411 N N . LEU B 1 140 ? -19.828 -9.234 -0.54 1 98.81 140 LEU B N 1
ATOM 3412 C CA . LEU B 1 140 ? -20.969 -9.023 -1.433 1 98.81 140 LEU B CA 1
ATOM 3413 C C . LEU B 1 140 ? -21.953 -8.016 -0.84 1 98.81 140 LEU B C 1
ATOM 3415 O O . LEU B 1 140 ? -22.422 -7.125 -1.543 1 98.81 140 LEU B O 1
ATOM 3419 N N . ALA B 1 141 ? -22.219 -8.164 0.443 1 98.69 141 ALA B N 1
ATOM 3420 C CA . ALA B 1 141 ? -23.078 -7.191 1.121 1 98.69 141 ALA B CA 1
ATOM 3421 C C . ALA B 1 141 ? -22.5 -5.785 1.025 1 98.69 141 ALA B C 1
ATOM 3423 O O . ALA B 1 141 ? -23.219 -4.824 0.755 1 98.69 141 ALA B O 1
ATOM 3424 N N . ALA B 1 142 ? -21.234 -5.641 1.199 1 98.44 142 ALA B N 1
ATOM 3425 C CA . ALA B 1 142 ? -20.578 -4.344 1.128 1 98.44 142 ALA B CA 1
ATOM 3426 C C . ALA B 1 142 ? -20.719 -3.729 -0.261 1 98.44 142 ALA B C 1
ATOM 3428 O O . ALA B 1 142 ? -21.047 -2.551 -0.392 1 98.44 142 ALA B O 1
ATOM 3429 N N . VAL B 1 143 ? -20.516 -4.535 -1.256 1 98.19 143 VAL B N 1
ATOM 3430 C CA . VAL B 1 143 ? -20.594 -4.062 -2.633 1 98.19 143 VAL B CA 1
ATOM 3431 C C . VAL B 1 143 ? -22.016 -3.582 -2.938 1 98.19 143 VAL B C 1
ATOM 3433 O O . VAL B 1 143 ? -22.203 -2.518 -3.531 1 98.19 143 VAL B O 1
ATOM 3436 N N . ARG B 1 144 ? -22.984 -4.316 -2.521 1 98.12 144 ARG B N 1
ATOM 3437 C CA . ARG B 1 144 ? -24.375 -3.949 -2.748 1 98.12 144 ARG B CA 1
ATOM 3438 C C . ARG B 1 144 ? -24.703 -2.627 -2.064 1 98.12 144 ARG B C 1
ATOM 3440 O O . ARG B 1 144 ? -25.344 -1.759 -2.662 1 98.12 144 ARG B O 1
ATOM 3447 N N . LEU B 1 145 ? -24.266 -2.502 -0.873 1 97.44 145 LEU B N 1
ATOM 3448 C CA . LEU B 1 145 ? -24.516 -1.282 -0.115 1 97.44 145 LEU B CA 1
ATOM 3449 C C . LEU B 1 145 ? -23.797 -0.092 -0.736 1 97.44 145 LEU B C 1
ATOM 3451 O O . LEU B 1 145 ? -24.344 1.009 -0.805 1 97.44 145 LEU B O 1
ATOM 3455 N N . GLU B 1 146 ? -22.609 -0.313 -1.192 1 94.5 146 GLU B N 1
ATOM 3456 C CA . GLU B 1 146 ? -21.844 0.753 -1.842 1 94.5 146 GLU B CA 1
ATOM 3457 C C . GLU B 1 146 ? -22.531 1.21 -3.129 1 94.5 146 GLU B C 1
ATOM 3459 O O . GLU B 1 146 ? -22.625 2.41 -3.398 1 94.5 146 GLU B O 1
ATOM 3464 N N . GLU B 1 147 ? -22.984 0.265 -3.873 1 95.31 147 GLU B N 1
ATOM 3465 C CA . GLU B 1 147 ? -23.719 0.595 -5.094 1 95.31 147 GLU B CA 1
ATOM 3466 C C . GLU B 1 147 ? -24.984 1.398 -4.789 1 95.31 147 GLU B C 1
ATOM 3468 O O . GLU B 1 147 ? -25.266 2.398 -5.449 1 95.31 147 GLU B O 1
ATOM 3473 N N . GLN B 1 148 ? -25.688 0.992 -3.793 1 94.38 148 GLN B N 1
ATOM 3474 C CA . GLN B 1 148 ? -26.953 1.608 -3.441 1 94.38 148 GLN B CA 1
ATOM 3475 C C . GLN B 1 148 ? -26.75 3 -2.848 1 94.38 148 GLN B C 1
ATOM 3477 O O . GLN B 1 148 ? -27.5 3.928 -3.152 1 94.38 148 GLN B O 1
ATOM 3482 N N . GLN B 1 149 ? -25.719 3.098 -2.094 1 90.81 149 GLN B N 1
ATOM 3483 C CA . GLN B 1 149 ? -25.562 4.305 -1.287 1 90.81 149 GLN B CA 1
ATOM 3484 C C . GLN B 1 149 ? -24.625 5.301 -1.962 1 90.81 149 GLN B C 1
ATOM 3486 O O . GLN B 1 149 ? -24.766 6.512 -1.777 1 90.81 149 GLN B O 1
ATOM 3491 N N . LEU B 1 150 ? -23.656 4.773 -2.689 1 86.62 150 LEU B N 1
ATOM 3492 C CA . LEU B 1 150 ? -22.641 5.66 -3.23 1 86.62 150 LEU B CA 1
ATOM 3493 C C . LEU B 1 150 ? -22.688 5.684 -4.754 1 86.62 150 LEU B C 1
ATOM 3495 O O . LEU B 1 150 ? -21.984 6.465 -5.391 1 86.62 150 LEU B O 1
ATOM 3499 N N . GLY B 1 151 ? -23.406 4.902 -5.336 1 90.31 151 GLY B N 1
ATOM 3500 C CA . GLY B 1 151 ? -23.562 4.871 -6.777 1 90.31 151 GLY B CA 1
ATOM 3501 C C . GLY B 1 151 ? -22.562 3.99 -7.48 1 90.31 151 GLY B C 1
ATOM 3502 O O . GLY B 1 151 ? -22.719 3.674 -8.664 1 90.31 151 GLY B O 1
ATOM 3503 N N . ALA B 1 152 ? -21.5 3.645 -6.801 1 91.19 152 ALA B N 1
ATOM 3504 C CA . ALA B 1 152 ? -20.5 2.74 -7.355 1 91.19 152 ALA B CA 1
ATOM 3505 C C . ALA B 1 152 ? -19.75 2.004 -6.246 1 91.19 152 ALA B C 1
ATOM 3507 O O . ALA B 1 152 ? -19.578 2.535 -5.145 1 91.19 152 ALA B O 1
ATOM 3508 N N . PRO B 1 153 ? -19.281 0.833 -6.555 1 93 153 PRO B N 1
ATOM 3509 C CA . PRO B 1 153 ? -18.484 0.114 -5.555 1 93 153 PRO B CA 1
ATOM 3510 C C . PRO B 1 153 ? -17.031 0.595 -5.492 1 93 153 PRO B C 1
ATOM 3512 O O . PRO B 1 153 ? -16.516 1.148 -6.469 1 93 153 PRO B O 1
ATOM 3515 N N . ASN B 1 154 ? -16.484 0.374 -4.344 1 91.56 154 ASN B N 1
ATOM 3516 C CA . ASN B 1 154 ? -15.055 0.617 -4.125 1 91.56 154 ASN B CA 1
ATOM 3517 C C . ASN B 1 154 ? -14.195 -0.462 -4.777 1 91.56 154 ASN B C 1
ATOM 3519 O O . ASN B 1 154 ? -14.531 -1.646 -4.723 1 91.56 154 ASN B O 1
ATOM 3523 N N . GLY B 1 155 ? -13.125 0 -5.406 1 94.69 155 GLY B N 1
ATOM 3524 C CA . GLY B 1 155 ? -12.258 -0.938 -6.102 1 94.69 155 GLY B CA 1
ATOM 3525 C C . GLY B 1 155 ? -11.648 -1.981 -5.184 1 94.69 155 GLY B C 1
ATOM 3526 O O . GLY B 1 155 ? -11.516 -3.146 -5.566 1 94.69 155 GLY B O 1
ATOM 3527 N N . LEU B 1 156 ? -11.273 -1.56 -4.023 1 95.06 156 LEU B N 1
ATOM 3528 C CA . LEU B 1 156 ? -10.688 -2.496 -3.068 1 95.06 156 LEU B CA 1
ATOM 3529 C C . LEU B 1 156 ? -11.703 -3.559 -2.66 1 95.06 156 LEU B C 1
ATOM 3531 O O . LEU B 1 156 ? -11.359 -4.738 -2.557 1 95.06 156 LEU B O 1
ATOM 3535 N N . THR B 1 157 ? -12.938 -3.135 -2.4 1 97.25 157 THR B N 1
ATOM 3536 C CA . THR B 1 157 ? -13.984 -4.086 -2.049 1 97.25 157 THR B CA 1
ATOM 3537 C C . THR B 1 157 ? -14.234 -5.066 -3.191 1 97.25 157 THR B C 1
ATOM 3539 O O . THR B 1 157 ? -14.359 -6.27 -2.965 1 97.25 157 THR B O 1
ATOM 3542 N N . LEU B 1 158 ? -14.242 -4.547 -4.398 1 98.19 158 LEU B N 1
ATOM 3543 C CA . LEU B 1 158 ? -14.422 -5.395 -5.574 1 98.19 158 LEU B CA 1
ATOM 3544 C C . LEU B 1 158 ? -13.297 -6.41 -5.699 1 98.19 158 LEU B C 1
ATOM 3546 O O . LEU B 1 158 ? -13.539 -7.59 -5.953 1 98.19 158 LEU B O 1
ATOM 3550 N N . ASN B 1 159 ? -12.094 -5.914 -5.535 1 98.38 159 ASN B N 1
ATOM 3551 C CA . ASN B 1 159 ? -10.945 -6.812 -5.617 1 98.38 159 ASN B CA 1
ATOM 3552 C C . ASN B 1 159 ? -11.023 -7.914 -4.562 1 98.38 159 ASN B C 1
ATOM 3554 O O . ASN B 1 159 ? -10.789 -9.086 -4.863 1 98.38 159 ASN B O 1
ATOM 3558 N N . ASN B 1 160 ? -11.359 -7.547 -3.352 1 98.56 160 ASN B N 1
ATOM 3559 C CA . ASN B 1 160 ? -11.438 -8.516 -2.266 1 98.56 160 ASN B CA 1
ATOM 3560 C C . ASN B 1 160 ? -12.594 -9.492 -2.469 1 98.56 160 ASN B C 1
ATOM 3562 O O . ASN B 1 160 ? -12.5 -10.664 -2.107 1 98.56 160 ASN B O 1
ATOM 3566 N N . LEU B 1 161 ? -13.68 -8.977 -3.045 1 98.81 161 LEU B N 1
ATOM 3567 C CA . LEU B 1 161 ? -14.766 -9.875 -3.424 1 98.81 161 LEU B CA 1
ATOM 3568 C C . LEU B 1 161 ? -14.289 -10.906 -4.445 1 98.81 161 LEU B C 1
ATOM 3570 O O . LEU B 1 161 ? -14.586 -12.094 -4.316 1 98.81 161 LEU B O 1
ATOM 3574 N N . GLY B 1 162 ? -13.555 -10.43 -5.414 1 98.81 162 GLY B N 1
ATOM 3575 C CA . GLY B 1 162 ? -12.953 -11.344 -6.367 1 98.81 162 GLY B CA 1
ATOM 3576 C C . GLY B 1 162 ? -12.078 -12.398 -5.715 1 98.81 162 GLY B C 1
ATOM 3577 O O . GLY B 1 162 ? -12.141 -13.57 -6.074 1 98.81 162 GLY B O 1
ATOM 3578 N N . ASN B 1 163 ? -11.266 -11.992 -4.781 1 98.62 163 ASN B N 1
ATOM 3579 C CA . ASN B 1 163 ? -10.406 -12.938 -4.066 1 98.62 163 ASN B CA 1
ATOM 3580 C C . ASN B 1 163 ? -11.227 -14.016 -3.359 1 98.62 163 ASN B C 1
ATOM 3582 O O . ASN B 1 163 ? -10.875 -15.188 -3.385 1 98.62 163 ASN B O 1
ATOM 3586 N N . ALA B 1 164 ? -12.281 -13.602 -2.723 1 98.69 164 ALA B N 1
ATOM 3587 C CA . ALA B 1 164 ? -13.156 -14.562 -2.057 1 98.69 164 ALA B CA 1
ATOM 3588 C C . ALA B 1 164 ? -13.797 -15.508 -3.066 1 98.69 164 ALA B C 1
ATOM 3590 O O . ALA B 1 164 ? -13.859 -16.719 -2.838 1 98.69 164 ALA B O 1
ATOM 3591 N N . GLU B 1 165 ? -14.273 -14.969 -4.145 1 98.88 165 GLU B N 1
ATOM 3592 C CA . GLU B 1 165 ? -14.875 -15.773 -5.203 1 98.88 165 GLU B CA 1
ATOM 3593 C C . GLU B 1 165 ? -13.883 -16.781 -5.754 1 98.88 165 GLU B C 1
ATOM 3595 O O . GLU B 1 165 ? -14.219 -17.953 -5.941 1 98.88 165 GLU B O 1
ATOM 3600 N N . GLY B 1 166 ? -12.664 -16.312 -6.012 1 98.56 166 GLY B N 1
ATOM 3601 C CA . GLY B 1 166 ? -11.633 -17.234 -6.465 1 98.56 166 GLY B CA 1
ATOM 3602 C C . GLY B 1 166 ? -11.383 -18.375 -5.5 1 98.56 166 GLY B C 1
ATOM 3603 O O . GLY B 1 166 ? -11.312 -19.531 -5.906 1 98.56 166 GLY B O 1
ATOM 3604 N N . ALA B 1 167 ? -11.305 -18.062 -4.266 1 97.81 167 ALA B N 1
ATOM 3605 C CA . ALA B 1 167 ? -11.047 -19.078 -3.24 1 97.81 167 ALA B CA 1
ATOM 3606 C C . ALA B 1 167 ? -12.172 -20.109 -3.195 1 97.81 167 ALA B C 1
ATOM 3608 O O . ALA B 1 167 ? -11.953 -21.25 -2.789 1 97.81 167 ALA B O 1
ATOM 3609 N N . LEU B 1 168 ? -13.352 -19.703 -3.623 1 98.19 168 LEU B N 1
ATOM 3610 C CA . LEU B 1 168 ? -14.508 -20.594 -3.656 1 98.19 168 LEU B CA 1
ATOM 3611 C C . LEU B 1 168 ? -14.633 -21.281 -5.016 1 98.19 168 LEU B C 1
ATOM 3613 O O . LEU B 1 168 ? -15.609 -21.984 -5.27 1 98.19 168 LEU B O 1
ATOM 3617 N N . GLY B 1 169 ? -13.719 -20.938 -5.93 1 97.56 169 GLY B N 1
ATOM 3618 C CA . GLY B 1 169 ? -13.703 -21.578 -7.23 1 97.56 169 GLY B CA 1
ATOM 3619 C C . GLY B 1 169 ? -14.547 -20.859 -8.266 1 97.56 169 GLY B C 1
ATOM 3620 O O . GLY B 1 169 ? -14.711 -21.328 -9.391 1 97.56 169 GLY B O 1
ATOM 3621 N N . ARG B 1 170 ? -15.086 -19.781 -7.879 1 98.5 170 ARG B N 1
ATOM 3622 C CA . ARG B 1 170 ? -15.898 -18.984 -8.781 1 98.5 170 ARG B CA 1
ATOM 3623 C C . ARG B 1 170 ? -15.047 -17.984 -9.555 1 98.5 170 ARG B C 1
ATOM 3625 O O . ARG B 1 170 ? -15.25 -16.766 -9.461 1 98.5 170 ARG B O 1
ATOM 3632 N N . TRP B 1 171 ? -14.266 -18.469 -10.414 1 98.5 171 TRP B N 1
ATOM 3633 C CA . TRP B 1 171 ? -13.195 -17.688 -11.016 1 98.5 171 TRP B CA 1
ATOM 3634 C C . TRP B 1 171 ? -13.742 -16.719 -12.062 1 98.5 171 TRP B C 1
ATOM 3636 O O . TRP B 1 171 ? -13.219 -15.625 -12.242 1 98.5 171 TRP B O 1
ATOM 3646 N N . GLN B 1 172 ? -14.797 -17.141 -12.75 1 98.25 172 GLN B N 1
ATOM 3647 C CA . GLN B 1 172 ? -15.375 -16.219 -13.727 1 98.25 172 GLN B CA 1
ATOM 3648 C C . GLN B 1 172 ? -15.938 -14.977 -13.047 1 98.25 172 GLN B C 1
ATOM 3650 O O . GLN B 1 172 ? -15.758 -13.859 -13.531 1 98.25 172 GLN B O 1
ATOM 3655 N N . ASP B 1 173 ? -16.594 -15.234 -11.945 1 98.75 173 ASP B N 1
ATOM 3656 C CA . ASP B 1 173 ? -17.078 -14.102 -11.156 1 98.75 173 ASP B CA 1
ATOM 3657 C C . ASP B 1 173 ? -15.914 -13.25 -10.648 1 98.75 173 ASP B C 1
ATOM 3659 O O . ASP B 1 173 ? -15.969 -12.023 -10.703 1 98.75 173 ASP B O 1
ATOM 3663 N N . ALA B 1 174 ? -14.867 -13.883 -10.148 1 98.88 174 ALA B N 1
ATOM 3664 C CA . ALA B 1 174 ? -13.68 -13.188 -9.656 1 98.88 174 ALA B CA 1
ATOM 3665 C C . ALA B 1 174 ? -13.094 -12.281 -10.734 1 98.88 174 ALA B C 1
ATOM 3667 O O . ALA B 1 174 ? -12.828 -11.102 -10.484 1 98.88 174 ALA B O 1
ATOM 3668 N N . MET B 1 175 ? -12.969 -12.828 -11.914 1 98.81 175 MET B N 1
ATOM 3669 C CA . MET B 1 175 ? -12.383 -12.078 -13.023 1 98.81 175 MET B CA 1
ATOM 3670 C C . MET B 1 175 ? -13.219 -10.852 -13.352 1 98.81 175 MET B C 1
ATOM 3672 O O . MET B 1 175 ? -12.68 -9.781 -13.633 1 98.81 175 MET B O 1
ATOM 3676 N N . ARG B 1 176 ? -14.523 -11.016 -13.32 1 98.56 176 ARG B N 1
ATOM 3677 C CA . ARG B 1 176 ? -15.398 -9.883 -13.57 1 98.56 176 ARG B CA 1
ATOM 3678 C C . ARG B 1 176 ? -15.188 -8.789 -12.531 1 98.56 176 ARG B C 1
ATOM 3680 O O . ARG B 1 176 ? -15.125 -7.602 -12.867 1 98.56 176 ARG B O 1
ATOM 3687 N N . HIS B 1 177 ? -15.055 -9.156 -11.312 1 98.75 177 HIS B N 1
ATOM 3688 C CA . HIS B 1 177 ? -14.898 -8.172 -10.25 1 98.75 177 HIS B CA 1
ATOM 3689 C C . HIS B 1 177 ? -13.492 -7.586 -10.242 1 98.75 177 HIS B C 1
ATOM 3691 O O . HIS B 1 177 ? -13.312 -6.406 -9.93 1 98.75 177 HIS B O 1
ATOM 3697 N N . TYR B 1 178 ? -12.469 -8.352 -10.609 1 98.62 178 TYR B N 1
ATOM 3698 C CA . TYR B 1 178 ? -11.133 -7.789 -10.797 1 98.62 178 TYR B CA 1
ATOM 3699 C C . TYR B 1 178 ? -11.141 -6.742 -11.906 1 98.62 178 TYR B C 1
ATOM 3701 O O . TYR B 1 178 ? -10.562 -5.664 -11.758 1 98.62 178 TYR B O 1
ATOM 3709 N N . GLU B 1 179 ? -11.781 -7.09 -12.984 1 98.19 179 GLU B N 1
ATOM 3710 C CA . GLU B 1 179 ? -11.875 -6.156 -14.102 1 98.19 179 GLU B CA 1
ATOM 3711 C C . GLU B 1 179 ? -12.57 -4.863 -13.688 1 98.19 179 GLU B C 1
ATOM 3713 O O . GLU B 1 179 ? -12.125 -3.77 -14.047 1 98.19 179 GLU B O 1
ATOM 3718 N N . ALA B 1 180 ? -13.609 -5.016 -12.898 1 97.56 180 ALA B N 1
ATOM 3719 C CA . ALA B 1 180 ? -14.344 -3.846 -12.422 1 97.56 180 ALA B CA 1
ATOM 3720 C C . ALA B 1 180 ? -13.484 -3.008 -11.477 1 97.56 180 ALA B C 1
ATOM 3722 O O . ALA B 1 180 ? -13.664 -1.791 -11.383 1 97.56 180 ALA B O 1
ATOM 3723 N N . ALA B 1 181 ? -12.555 -3.621 -10.805 1 97.06 181 ALA B N 1
ATOM 3724 C CA . ALA B 1 181 ? -11.688 -2.934 -9.852 1 97.06 181 ALA B CA 1
ATOM 3725 C C . ALA B 1 181 ? -10.516 -2.264 -10.562 1 97.06 181 ALA B C 1
ATOM 3727 O O . ALA B 1 181 ? -9.812 -1.44 -9.969 1 97.06 181 ALA B O 1
ATOM 3728 N N . ALA B 1 182 ? -10.273 -2.451 -11.82 1 94.44 182 ALA B N 1
ATOM 3729 C CA . ALA B 1 182 ? -9.07 -2.102 -12.562 1 94.44 182 ALA B CA 1
ATOM 3730 C C . ALA B 1 182 ? -8.938 -0.588 -12.719 1 94.44 182 ALA B C 1
ATOM 3732 O O . ALA B 1 182 ? -7.828 -0.066 -12.867 1 94.44 182 ALA B O 1
ATOM 3733 N N . ASP B 1 183 ? -9.992 0.104 -12.57 1 87.56 183 ASP B N 1
ATOM 3734 C CA . ASP B 1 183 ? -9.961 1.544 -12.812 1 87.56 183 ASP B CA 1
ATOM 3735 C C . ASP B 1 183 ? -9.617 2.307 -11.531 1 87.56 183 ASP B C 1
ATOM 3737 O O . ASP B 1 183 ? -9.383 3.516 -11.57 1 87.56 183 ASP B O 1
ATOM 3741 N N . ASP B 1 184 ? -9.602 1.563 -10.484 1 87.25 184 ASP B N 1
ATOM 3742 C CA . ASP B 1 184 ? -9.258 2.221 -9.227 1 87.25 184 ASP B CA 1
ATOM 3743 C C . ASP B 1 184 ? -7.801 2.672 -9.219 1 87.25 184 ASP B C 1
ATOM 3745 O O . ASP B 1 184 ? -6.91 1.92 -9.617 1 87.25 184 ASP B O 1
ATOM 3749 N N . ALA B 1 185 ? -7.566 3.877 -8.742 1 78.25 185 ALA B N 1
ATOM 3750 C CA . ALA B 1 185 ? -6.238 4.48 -8.805 1 78.25 185 ALA B CA 1
ATOM 3751 C C . ALA B 1 185 ? -5.262 3.746 -7.887 1 78.25 185 ALA B C 1
ATOM 3753 O O . ALA B 1 185 ? -4.066 3.68 -8.172 1 78.25 185 ALA B O 1
ATOM 3754 N N . ASP B 1 186 ? -5.777 3.152 -6.871 1 81.44 186 ASP B N 1
ATOM 3755 C CA . ASP B 1 186 ? -4.879 2.609 -5.852 1 81.44 186 ASP B CA 1
ATOM 3756 C C . ASP B 1 186 ? -4.727 1.099 -6.008 1 81.44 186 ASP B C 1
ATOM 3758 O O . ASP B 1 186 ? -3.656 0.548 -5.746 1 81.44 186 ASP B O 1
ATOM 3762 N N . VAL B 1 187 ? -5.812 0.452 -6.496 1 89.56 187 VAL B N 1
ATOM 3763 C CA . VAL B 1 187 ? -5.762 -1.006 -6.453 1 89.56 187 VAL B CA 1
ATOM 3764 C C . VAL B 1 187 ? -5.852 -1.567 -7.871 1 89.56 187 VAL B C 1
ATOM 3766 O O . VAL B 1 187 ? -5.77 -2.781 -8.07 1 89.56 187 VAL B O 1
ATOM 3769 N N . GLY B 1 188 ? -5.875 -0.756 -8.875 1 91.75 188 GLY B N 1
ATOM 3770 C CA . GLY B 1 188 ? -6.113 -1.188 -10.242 1 91.75 188 GLY B CA 1
ATOM 3771 C C . GLY B 1 188 ? -5.066 -2.158 -10.758 1 91.75 188 GLY B C 1
ATOM 3772 O O . GLY B 1 188 ? -5.402 -3.189 -11.344 1 91.75 188 GLY B O 1
ATOM 3773 N N . SER B 1 189 ? -3.809 -1.864 -10.539 1 92.12 189 SER B N 1
ATOM 3774 C CA . SER B 1 189 ? -2.738 -2.732 -11.016 1 92.12 189 SER B CA 1
ATOM 3775 C C . SER B 1 189 ? -2.795 -4.102 -10.344 1 92.12 189 SER B C 1
ATOM 3777 O O . SER B 1 189 ? -2.615 -5.129 -10.992 1 92.12 189 SER B O 1
ATOM 3779 N N . ILE B 1 190 ? -3.098 -4.109 -9.086 1 95.12 190 ILE B N 1
ATOM 3780 C CA . ILE B 1 190 ? -3.195 -5.359 -8.344 1 95.12 190 ILE B CA 1
ATOM 3781 C C . ILE B 1 190 ? -4.395 -6.164 -8.844 1 95.12 190 ILE B C 1
ATOM 3783 O O . ILE B 1 190 ? -4.309 -7.383 -9 1 95.12 190 ILE B O 1
ATOM 3787 N N . ALA B 1 191 ? -5.441 -5.465 -9.086 1 96.88 191 ALA B N 1
ATOM 3788 C CA . ALA B 1 191 ? -6.637 -6.129 -9.602 1 96.88 191 ALA B CA 1
ATOM 3789 C C . ALA B 1 191 ? -6.367 -6.77 -10.961 1 96.88 191 ALA B C 1
ATOM 3791 O O . ALA B 1 191 ? -6.793 -7.895 -11.219 1 96.88 191 ALA B O 1
ATOM 3792 N N . LEU B 1 192 ? -5.664 -6.078 -11.781 1 97.38 192 LEU B N 1
ATOM 3793 C CA . LEU B 1 192 ? -5.328 -6.617 -13.094 1 97.38 192 LEU B CA 1
ATOM 3794 C C . LEU B 1 192 ? -4.371 -7.797 -12.977 1 97.38 192 LEU B C 1
ATOM 3796 O O . LEU B 1 192 ? -4.445 -8.75 -13.758 1 97.38 192 LEU B O 1
ATOM 3800 N N . ALA B 1 193 ? -3.477 -7.719 -12.023 1 98.19 193 ALA B N 1
ATOM 3801 C CA . ALA B 1 193 ? -2.611 -8.859 -11.758 1 98.19 193 ALA B CA 1
ATOM 3802 C C . ALA B 1 193 ? -3.426 -10.078 -11.328 1 98.19 193 ALA B C 1
ATOM 3804 O O . ALA B 1 193 ? -3.197 -11.188 -11.805 1 98.19 193 ALA B O 1
ATOM 3805 N N . ASN B 1 194 ? -4.359 -9.844 -10.461 1 98.69 194 ASN B N 1
ATOM 3806 C CA . ASN B 1 194 ? -5.23 -10.922 -10.016 1 98.69 194 ASN B CA 1
ATOM 3807 C C . ASN B 1 194 ? -6.059 -11.492 -11.164 1 98.69 194 ASN B C 1
ATOM 3809 O O . ASN B 1 194 ? -6.309 -12.695 -11.219 1 98.69 194 ASN B O 1
ATOM 3813 N N . TYR B 1 195 ? -6.457 -10.617 -12.07 1 98.81 195 TYR B N 1
ATOM 3814 C CA . TYR B 1 195 ? -7.168 -11.039 -13.273 1 98.81 195 TYR B CA 1
ATOM 3815 C C . TYR B 1 195 ? -6.32 -12 -14.094 1 98.81 195 TYR B C 1
ATOM 3817 O O . TYR B 1 195 ? -6.805 -13.055 -14.523 1 98.81 195 TYR B O 1
ATOM 3825 N N . ALA B 1 196 ? -5.094 -11.664 -14.258 1 98.88 196 ALA B N 1
ATOM 3826 C CA . ALA B 1 196 ? -4.191 -12.523 -15.023 1 98.88 196 ALA B CA 1
ATOM 3827 C C . ALA B 1 196 ? -3.996 -13.867 -14.336 1 98.88 196 ALA B C 1
ATOM 3829 O O . ALA B 1 196 ? -4.035 -14.922 -14.984 1 98.88 196 ALA B O 1
ATOM 3830 N N . LEU B 1 197 ? -3.793 -13.82 -13.086 1 98.88 197 LEU B N 1
ATOM 3831 C CA . LEU B 1 197 ? -3.631 -15.047 -12.312 1 98.88 197 LEU B CA 1
ATOM 3832 C C . LEU B 1 197 ? -4.875 -15.922 -12.406 1 98.88 197 LEU B C 1
ATOM 3834 O O . LEU B 1 197 ? -4.777 -17.141 -12.562 1 98.88 197 LEU B O 1
ATOM 3838 N N . ALA B 1 198 ? -6.016 -15.305 -12.328 1 98.88 198 ALA B N 1
ATOM 3839 C CA . ALA B 1 198 ? -7.277 -16.031 -12.422 1 98.88 198 ALA B CA 1
ATOM 3840 C C . ALA B 1 198 ? -7.449 -16.656 -13.805 1 98.88 198 ALA B C 1
ATOM 3842 O O . ALA B 1 198 ? -7.922 -17.781 -13.922 1 98.88 198 ALA B O 1
ATOM 3843 N N . ALA B 1 199 ? -7.09 -15.93 -14.828 1 98.88 199 ALA B N 1
ATOM 3844 C CA . ALA B 1 199 ? -7.156 -16.484 -16.172 1 98.88 199 ALA B CA 1
ATOM 3845 C C . ALA B 1 199 ? -6.309 -17.734 -16.297 1 98.88 199 ALA B C 1
ATOM 3847 O O . ALA B 1 199 ? -6.75 -18.734 -16.875 1 98.88 199 ALA B O 1
ATOM 3848 N N . PHE B 1 200 ? -5.172 -17.734 -15.711 1 98.81 200 PHE B N 1
ATOM 3849 C CA . PHE B 1 200 ? -4.32 -18.906 -15.75 1 98.81 200 PHE B CA 1
ATOM 3850 C C . PHE B 1 200 ? -4.945 -20.062 -14.969 1 98.81 200 PHE B C 1
ATOM 3852 O O . PHE B 1 200 ? -4.914 -21.203 -15.414 1 98.81 200 PHE B O 1
ATOM 3859 N N . GLU B 1 201 ? -5.48 -19.688 -13.859 1 98.5 201 GLU B N 1
ATOM 3860 C CA . GLU B 1 201 ? -6.098 -20.688 -13 1 98.5 201 GLU B CA 1
ATOM 3861 C C . GLU B 1 201 ? -7.219 -21.422 -13.727 1 98.5 201 GLU B C 1
ATOM 3863 O O . GLU B 1 201 ? -7.406 -22.625 -13.531 1 98.5 201 GLU B O 1
ATOM 3868 N N . THR B 1 202 ? -7.883 -20.719 -14.641 1 97.75 202 THR B N 1
ATOM 3869 C CA . THR B 1 202 ? -9.016 -21.312 -15.344 1 97.75 202 THR B CA 1
ATOM 3870 C C . THR B 1 202 ? -8.562 -21.969 -16.641 1 97.75 202 THR B C 1
ATOM 3872 O O . THR B 1 202 ? -9.383 -22.484 -17.406 1 97.75 202 THR B O 1
ATOM 3875 N N . GLY B 1 203 ? -7.273 -21.844 -16.938 1 97.25 203 GLY B N 1
ATOM 3876 C CA . GLY B 1 203 ? -6.727 -22.531 -18.094 1 97.25 203 GLY B CA 1
ATOM 3877 C C . GLY B 1 203 ? -6.641 -21.656 -19.328 1 97.25 203 GLY B C 1
ATOM 3878 O O . GLY B 1 203 ? -6.203 -22.109 -20.391 1 97.25 203 GLY B O 1
ATOM 3879 N N . ASP B 1 204 ? -7.133 -20.5 -19.203 1 98.12 204 ASP B N 1
ATOM 3880 C CA . ASP B 1 204 ? -6.961 -19.578 -20.328 1 98.12 204 ASP B CA 1
ATOM 3881 C C . ASP B 1 204 ? -5.562 -18.969 -20.328 1 98.12 204 ASP B C 1
ATOM 3883 O O . ASP B 1 204 ? -5.398 -17.781 -20.016 1 98.12 204 ASP B O 1
ATOM 3887 N N . ASN B 1 205 ? -4.617 -19.703 -20.781 1 98.25 205 ASN B N 1
ATOM 3888 C CA . ASN B 1 205 ? -3.209 -19.344 -20.719 1 98.25 205 ASN B CA 1
ATOM 3889 C C . ASN B 1 205 ? -2.898 -18.125 -21.594 1 98.25 205 ASN B C 1
ATOM 3891 O O . ASN B 1 205 ? -2.137 -17.25 -21.188 1 98.25 205 ASN B O 1
ATOM 3895 N N . GLU B 1 206 ? -3.469 -18.109 -22.734 1 98.31 206 GLU B N 1
ATOM 3896 C CA . GLU B 1 206 ? -3.209 -17.016 -23.656 1 98.31 206 GLU B CA 1
ATOM 3897 C C . GLU B 1 206 ? -3.662 -15.68 -23.062 1 98.31 206 GLU B C 1
ATOM 3899 O O . GLU B 1 206 ? -2.934 -14.688 -23.125 1 98.31 206 GLU B O 1
ATOM 3904 N N . LEU B 1 207 ? -4.863 -15.742 -22.516 1 98.6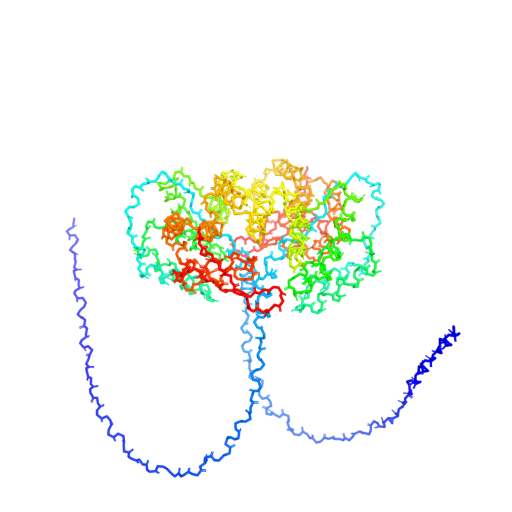2 207 LEU B N 1
ATOM 3905 C CA . LEU B 1 207 ? -5.375 -14.531 -21.891 1 98.62 207 LEU B CA 1
ATOM 3906 C C . LEU B 1 207 ? -4.504 -14.117 -20.703 1 98.62 207 LEU B C 1
ATOM 3908 O O . LEU B 1 207 ? -4.23 -12.93 -20.516 1 98.62 207 LEU B O 1
ATOM 3912 N N . ALA B 1 208 ? -4.078 -15.031 -19.891 1 98.81 208 ALA B N 1
ATOM 3913 C CA . ALA B 1 208 ? -3.217 -14.766 -18.75 1 98.81 208 ALA B CA 1
ATOM 3914 C C . ALA B 1 208 ? -1.926 -14.078 -19.172 1 98.81 208 ALA B C 1
ATOM 3916 O O . ALA B 1 208 ? -1.552 -13.039 -18.609 1 98.81 208 ALA B O 1
ATOM 3917 N N . MET B 1 209 ? -1.272 -14.602 -20.188 1 98.81 209 MET B N 1
ATOM 3918 C CA . MET B 1 209 ? -0.001 -14.062 -20.656 1 98.81 209 MET B CA 1
ATOM 3919 C C . MET B 1 209 ? -0.194 -12.688 -21.281 1 98.81 209 MET B C 1
ATOM 3921 O O . MET B 1 209 ? 0.599 -11.773 -21.047 1 98.81 209 MET B O 1
ATOM 3925 N N . LYS B 1 210 ? -1.22 -12.547 -22.047 1 98.69 210 LYS B N 1
ATOM 3926 C CA . LYS B 1 210 ? -1.516 -11.25 -22.656 1 98.69 210 LYS B CA 1
ATOM 3927 C C . LYS B 1 210 ? -1.752 -10.188 -21.578 1 98.69 210 LYS B C 1
ATOM 3929 O O . LYS B 1 210 ? -1.241 -9.07 -21.688 1 98.69 210 LYS B O 1
ATOM 3934 N N . SER B 1 211 ? -2.533 -10.555 -20.594 1 98.56 211 SER B N 1
ATOM 3935 C CA . SER B 1 211 ? -2.828 -9.633 -19.5 1 98.56 211 SER B CA 1
ATOM 3936 C C . SER B 1 211 ? -1.564 -9.281 -18.719 1 98.56 211 SER B C 1
ATOM 3938 O O . SER B 1 211 ? -1.34 -8.109 -18.391 1 98.56 211 SER B O 1
ATOM 3940 N N . ALA B 1 212 ? -0.753 -10.219 -18.469 1 98.62 212 ALA B N 1
ATOM 3941 C CA . ALA B 1 212 ? 0.502 -9.977 -17.766 1 98.62 212 ALA B CA 1
ATOM 3942 C C . ALA B 1 212 ? 1.418 -9.062 -18.562 1 98.62 212 ALA B C 1
ATOM 3944 O O . ALA B 1 212 ? 1.997 -8.117 -18.016 1 98.62 212 ALA B O 1
ATOM 3945 N N . ARG B 1 213 ? 1.513 -9.312 -19.828 1 98.5 213 ARG B N 1
ATOM 3946 C CA . ARG B 1 213 ? 2.363 -8.492 -20.688 1 98.5 213 ARG B CA 1
ATOM 3947 C C . ARG B 1 213 ? 1.857 -7.059 -20.75 1 98.5 213 ARG B C 1
ATOM 3949 O O . ARG B 1 213 ? 2.65 -6.113 -20.766 1 98.5 213 ARG B O 1
ATOM 3956 N N . SER B 1 214 ? 0.568 -6.984 -20.812 1 97.69 214 SER B N 1
ATOM 3957 C CA . SER B 1 214 ? -0.016 -5.648 -20.828 1 97.69 214 SER B CA 1
ATOM 3958 C C . SER B 1 214 ? 0.313 -4.891 -19.547 1 97.69 214 SER B C 1
ATOM 3960 O O . SER B 1 214 ? 0.677 -3.715 -19.578 1 97.69 214 SER B O 1
ATOM 3962 N N . LEU B 1 215 ? 0.194 -5.539 -18.438 1 96.12 215 LEU B N 1
ATOM 3963 C CA . LEU B 1 215 ? 0.504 -4.922 -17.156 1 96.12 215 LEU B CA 1
ATOM 3964 C C . LEU B 1 215 ? 1.98 -4.551 -17.078 1 96.12 215 LEU B C 1
ATOM 3966 O O . LEU B 1 215 ? 2.328 -3.477 -16.578 1 96.12 215 LEU B O 1
ATOM 3970 N N . LEU B 1 216 ? 2.848 -5.352 -17.594 1 95.5 216 LEU B N 1
ATOM 3971 C CA . LEU B 1 216 ? 4.285 -5.125 -17.531 1 95.5 216 LEU B CA 1
ATOM 3972 C C . LEU B 1 216 ? 4.707 -4.016 -18.5 1 95.5 216 LEU B C 1
ATOM 3974 O O . LEU B 1 216 ? 5.758 -3.395 -18.312 1 95.5 216 LEU B O 1
ATOM 3978 N N . ARG B 1 217 ? 3.926 -3.74 -19.484 1 94.06 217 ARG B N 1
ATOM 3979 C CA . ARG B 1 217 ? 4.176 -2.59 -20.344 1 94.06 217 ARG B CA 1
ATOM 3980 C C . ARG B 1 217 ? 3.889 -1.283 -19.625 1 94.06 217 ARG B C 1
ATOM 3982 O O . ARG B 1 217 ? 4.578 -0.283 -19.828 1 94.06 217 ARG B O 1
ATOM 3989 N N . ARG B 1 218 ? 2.895 -1.406 -18.766 1 87.44 218 ARG B N 1
ATOM 3990 C CA . ARG B 1 218 ? 2.518 -0.224 -18 1 87.44 218 ARG B CA 1
ATOM 3991 C C . ARG B 1 218 ? 3.447 -0.025 -16.797 1 87.44 218 ARG B C 1
ATOM 3993 O O . ARG B 1 218 ? 3.805 1.106 -16.469 1 87.44 218 ARG B O 1
ATOM 4000 N N . ASP B 1 219 ? 3.752 -1.125 -16.234 1 87.06 219 ASP B N 1
ATOM 4001 C CA . ASP B 1 219 ? 4.672 -1.131 -15.109 1 87.06 219 ASP B CA 1
ATOM 4002 C C . ASP B 1 219 ? 5.746 -2.205 -15.281 1 87.06 219 ASP B C 1
ATOM 4004 O O . ASP B 1 219 ? 5.582 -3.332 -14.805 1 87.06 219 ASP B O 1
ATOM 4008 N N . ALA B 1 220 ? 6.84 -1.743 -15.789 1 88.19 220 ALA B N 1
ATOM 4009 C CA . ALA B 1 220 ? 7.902 -2.68 -16.141 1 88.19 220 ALA B CA 1
ATOM 4010 C C . ALA B 1 220 ? 8.602 -3.217 -14.898 1 88.19 220 ALA B C 1
ATOM 4012 O O . ALA B 1 220 ? 9.336 -4.207 -14.969 1 88.19 220 ALA B O 1
ATOM 4013 N N . GLN B 1 221 ? 8.359 -2.615 -13.789 1 84.56 221 GLN B N 1
ATOM 4014 C CA . GLN B 1 221 ? 9.07 -3.01 -12.578 1 84.56 221 GLN B CA 1
ATOM 4015 C C . GLN B 1 221 ? 8.164 -3.783 -11.633 1 84.56 221 GLN B C 1
ATOM 4017 O O . GLN B 1 221 ? 8.43 -3.863 -10.43 1 84.56 221 GLN B O 1
ATOM 4022 N N . PHE B 1 222 ? 7.086 -4.266 -12.242 1 91.69 222 PHE B N 1
ATOM 4023 C CA . PHE B 1 222 ? 6.18 -5.102 -11.461 1 91.69 222 PHE B CA 1
ATOM 4024 C C . PHE B 1 222 ? 6.727 -6.52 -11.328 1 91.69 222 PHE B C 1
ATOM 4026 O O . PHE B 1 222 ? 6.266 -7.434 -12.008 1 91.69 222 PHE B O 1
ATOM 4033 N N . MET B 1 223 ? 7.656 -6.754 -10.359 1 95 223 MET B N 1
ATOM 4034 C CA . MET B 1 223 ? 8.453 -7.973 -10.25 1 95 223 MET B CA 1
ATOM 4035 C C . MET B 1 223 ? 7.559 -9.195 -10.055 1 95 223 MET B C 1
ATOM 4037 O O . MET B 1 223 ? 7.801 -10.25 -10.641 1 95 223 MET B O 1
ATOM 4041 N N . ASP B 1 224 ? 6.523 -9.031 -9.242 1 97.19 224 ASP B N 1
ATOM 4042 C CA . ASP B 1 224 ? 5.613 -10.141 -8.984 1 97.19 224 ASP B CA 1
ATOM 4043 C C . ASP B 1 224 ? 4.957 -10.633 -10.273 1 97.19 224 ASP B C 1
ATOM 4045 O O . ASP B 1 224 ? 4.84 -11.836 -10.5 1 97.19 224 ASP B O 1
ATOM 4049 N N . MET B 1 225 ? 4.582 -9.695 -11.078 1 97.81 225 MET B N 1
ATOM 4050 C CA . MET B 1 225 ? 3.912 -10.07 -12.328 1 97.81 225 MET B CA 1
ATOM 4051 C C . MET B 1 225 ? 4.902 -10.672 -13.312 1 97.81 225 MET B C 1
ATOM 4053 O O . MET B 1 225 ? 4.547 -11.57 -14.086 1 97.81 225 MET B O 1
ATOM 4057 N N . ARG B 1 226 ? 6.145 -10.203 -13.344 1 98.25 226 ARG B N 1
ATOM 4058 C CA . ARG B 1 226 ? 7.145 -10.852 -14.188 1 98.25 226 ARG B CA 1
ATOM 4059 C C . ARG B 1 226 ? 7.395 -12.289 -13.75 1 98.25 226 ARG B C 1
ATOM 4061 O O . ARG B 1 226 ? 7.559 -13.18 -14.586 1 98.25 226 ARG B O 1
ATOM 4068 N N . CYS B 1 227 ? 7.398 -12.461 -12.453 1 98.62 227 CYS B N 1
ATOM 4069 C CA . CYS B 1 227 ? 7.492 -13.82 -11.922 1 98.62 227 CYS B CA 1
ATOM 4070 C C . CYS B 1 227 ? 6.324 -14.672 -12.398 1 98.62 227 CYS B C 1
ATOM 4072 O O . CYS B 1 227 ? 6.523 -15.797 -12.867 1 98.62 227 CYS B O 1
ATOM 4074 N N . ALA B 1 228 ? 5.164 -14.109 -12.312 1 98.88 228 ALA B N 1
ATOM 4075 C CA . ALA B 1 228 ? 3.969 -14.828 -12.758 1 98.88 228 ALA B CA 1
ATOM 4076 C C . ALA B 1 228 ? 4.043 -15.148 -14.25 1 98.88 228 ALA B C 1
ATOM 4078 O O . ALA B 1 228 ? 3.67 -16.25 -14.672 1 98.88 228 ALA B O 1
ATOM 4079 N N . LEU B 1 229 ? 4.504 -14.227 -15 1 98.88 229 LEU B N 1
ATOM 4080 C CA . LEU B 1 229 ? 4.605 -14.453 -16.438 1 98.88 229 LEU B CA 1
ATOM 4081 C C . LEU B 1 229 ? 5.562 -15.609 -16.734 1 98.88 229 LEU B C 1
ATOM 4083 O O . LEU B 1 229 ? 5.297 -16.422 -17.625 1 98.88 229 LEU B O 1
ATOM 4087 N N . ALA B 1 230 ? 6.676 -15.664 -16.031 1 98.81 230 ALA B N 1
ATOM 4088 C CA . ALA B 1 230 ? 7.57 -16.812 -16.188 1 98.81 230 ALA B CA 1
ATOM 4089 C C . ALA B 1 230 ? 6.84 -18.125 -15.898 1 98.81 230 ALA B C 1
ATOM 4091 O O . ALA B 1 230 ? 6.957 -19.094 -16.656 1 98.81 230 ALA B O 1
ATOM 4092 N N . ALA B 1 231 ? 6.039 -18.156 -14.875 1 98.88 231 ALA B N 1
ATOM 4093 C CA . ALA B 1 231 ? 5.266 -19.328 -14.508 1 98.88 231 ALA B CA 1
ATOM 4094 C C . ALA B 1 231 ? 4.234 -19.672 -15.578 1 98.88 231 ALA B C 1
ATOM 4096 O O . ALA B 1 231 ? 4.086 -20.828 -15.961 1 98.88 231 ALA B O 1
ATOM 4097 N N . PHE B 1 232 ? 3.543 -18.656 -16.047 1 98.81 232 PHE B N 1
ATOM 4098 C CA . PHE B 1 232 ? 2.541 -18.844 -17.094 1 98.81 232 PHE B CA 1
ATOM 4099 C C . PHE B 1 232 ? 3.17 -19.469 -18.328 1 98.81 232 PHE B C 1
ATOM 4101 O O . PHE B 1 232 ? 2.621 -20.422 -18.906 1 98.81 232 PHE B O 1
ATOM 4108 N N . LEU B 1 233 ? 4.273 -18.922 -18.719 1 98.75 233 LEU B N 1
ATOM 4109 C CA . LEU B 1 233 ? 4.965 -19.391 -19.922 1 98.75 233 LEU B CA 1
ATOM 4110 C C . LEU B 1 233 ? 5.406 -20.844 -19.766 1 98.75 233 LEU B C 1
ATOM 4112 O O . LEU B 1 233 ? 5.199 -21.656 -20.672 1 98.75 233 LEU B O 1
ATOM 4116 N N . TRP B 1 234 ? 5.922 -21.156 -18.656 1 98.44 234 TRP B N 1
ATOM 4117 C CA . TRP B 1 234 ? 6.328 -22.531 -18.406 1 98.44 234 TRP B CA 1
ATOM 4118 C C . TRP B 1 234 ? 5.125 -23.469 -18.453 1 98.44 234 TRP B C 1
ATOM 4120 O O . TRP B 1 234 ? 5.16 -24.5 -19.125 1 98.44 234 TRP B O 1
ATOM 4130 N N . GLY B 1 235 ? 4.086 -23.031 -17.797 1 98.06 235 GLY B N 1
ATOM 4131 C CA . GLY B 1 235 ? 2.873 -23.828 -17.75 1 98.06 235 GLY B CA 1
ATOM 4132 C C . GLY B 1 235 ? 2.205 -23.969 -19.109 1 98.06 235 GLY B C 1
ATOM 4133 O O . GLY B 1 235 ? 1.339 -24.828 -19.281 1 98.06 235 GLY B O 1
ATOM 4134 N N . SER B 1 236 ? 2.619 -23.188 -20.047 1 97.5 236 SER B N 1
ATOM 4135 C CA . SER B 1 236 ? 2.045 -23.219 -21.391 1 97.5 236 SER B CA 1
ATOM 4136 C C . SER B 1 236 ? 3.01 -23.844 -22.391 1 97.5 236 SER B C 1
ATOM 4138 O O . SER B 1 236 ? 2.783 -23.781 -23.609 1 97.5 236 SER B O 1
ATOM 4140 N N . GLY B 1 237 ? 4.125 -24.281 -21.875 1 96.5 237 GLY B N 1
ATOM 4141 C CA . GLY B 1 237 ? 5.051 -25.016 -22.719 1 96.5 237 GLY B CA 1
ATOM 4142 C C . GLY B 1 237 ? 6.066 -24.109 -23.406 1 96.5 237 GLY B C 1
ATOM 4143 O O . GLY B 1 237 ? 6.879 -24.578 -24.203 1 96.5 237 GLY B O 1
ATOM 4144 N N . GLN B 1 238 ? 5.996 -22.891 -23.141 1 97 238 GLN B N 1
ATOM 4145 C CA . GLN B 1 238 ? 6.961 -21.953 -23.703 1 97 238 GLN B CA 1
ATOM 4146 C C . GLN B 1 238 ? 8.172 -21.797 -22.797 1 97 238 GLN B C 1
ATOM 4148 O O . GLN B 1 238 ? 8.406 -20.719 -22.25 1 97 238 GLN B O 1
ATOM 4153 N N . ARG B 1 239 ? 8.977 -22.781 -22.781 1 96.44 239 ARG B N 1
ATOM 4154 C CA . ARG B 1 239 ? 10.008 -22.953 -21.766 1 96.44 239 ARG B CA 1
ATOM 4155 C C . ARG B 1 239 ? 11.117 -21.922 -21.922 1 96.44 239 ARG B C 1
ATOM 4157 O O . ARG B 1 239 ? 11.555 -21.312 -20.953 1 96.44 239 ARG B O 1
ATOM 4164 N N . SER B 1 240 ? 11.555 -21.766 -23.172 1 97.12 240 SER B N 1
ATOM 4165 C CA . SER B 1 240 ? 12.625 -20.797 -23.406 1 97.12 240 SER B CA 1
ATOM 4166 C C . SER B 1 240 ? 12.195 -19.391 -23.031 1 97.12 240 SER B C 1
ATOM 4168 O O . SER B 1 240 ? 12.961 -18.641 -22.406 1 97.12 240 SER B O 1
ATOM 4170 N N . ALA B 1 241 ? 10.969 -19.078 -23.359 1 98.31 241 ALA B N 1
ATOM 4171 C CA . ALA B 1 241 ? 10.445 -17.766 -23.016 1 98.31 241 ALA B CA 1
ATOM 4172 C C . ALA B 1 241 ? 10.32 -17.594 -21.5 1 98.31 241 ALA B C 1
ATOM 4174 O O . ALA B 1 241 ? 10.539 -16.516 -20.969 1 98.31 241 ALA B O 1
ATOM 4175 N N . ALA B 1 242 ? 9.961 -18.609 -20.844 1 98.5 242 ALA B N 1
ATOM 4176 C CA . ALA B 1 242 ? 9.875 -18.578 -19.375 1 98.5 242 ALA B CA 1
ATOM 4177 C C . ALA B 1 242 ? 11.234 -18.25 -18.75 1 98.5 242 ALA B C 1
ATOM 4179 O O . ALA B 1 242 ? 11.328 -17.391 -17.875 1 98.5 242 ALA B O 1
ATOM 4180 N N . GLU B 1 243 ? 12.242 -18.906 -19.234 1 97.69 243 GLU B N 1
ATOM 4181 C CA . GLU B 1 243 ? 13.594 -18.656 -18.766 1 97.69 243 GLU B CA 1
ATOM 4182 C C . GLU B 1 243 ? 14.023 -17.219 -19.016 1 97.69 243 GLU B C 1
ATOM 4184 O O . GLU B 1 243 ? 14.695 -16.609 -18.188 1 97.69 243 GLU B O 1
ATOM 4189 N N . GLY B 1 244 ? 13.602 -16.75 -20.156 1 97.69 244 GLY B N 1
ATOM 4190 C CA . GLY B 1 244 ? 13.906 -15.367 -20.484 1 97.69 244 GLY B CA 1
ATOM 4191 C C . GLY B 1 244 ? 13.305 -14.383 -19.516 1 97.69 244 GLY B C 1
ATOM 4192 O O . GLY B 1 244 ? 13.984 -13.461 -19.047 1 97.69 244 GLY B O 1
ATOM 4193 N N . GLN B 1 245 ? 12.031 -14.57 -19.188 1 98.19 245 GLN B N 1
ATOM 4194 C CA . GLN B 1 245 ? 11.367 -13.688 -18.234 1 98.19 245 GLN B CA 1
ATOM 4195 C C . GLN B 1 245 ? 11.984 -13.82 -16.844 1 98.19 245 GLN B C 1
ATOM 4197 O O . GLN B 1 245 ? 12.117 -12.836 -16.125 1 98.19 245 GLN B O 1
ATOM 4202 N N . TRP B 1 246 ? 12.352 -14.977 -16.5 1 97.38 246 TRP B N 1
ATOM 4203 C CA . TRP B 1 246 ? 13 -15.211 -15.211 1 97.38 246 TRP B CA 1
ATOM 4204 C C . TRP B 1 246 ? 14.352 -14.516 -15.148 1 97.38 246 TRP B C 1
ATOM 4206 O O . TRP B 1 246 ? 14.688 -13.883 -14.141 1 97.38 246 TRP B O 1
ATOM 4216 N N . GLU B 1 247 ? 15.102 -14.625 -16.203 1 95.75 247 GLU B N 1
ATOM 4217 C CA . GLU B 1 247 ? 16.391 -13.945 -16.25 1 95.75 247 GLU B CA 1
ATOM 4218 C C . GLU B 1 247 ? 16.234 -12.43 -16.125 1 95.75 247 GLU B C 1
ATOM 4220 O O . GLU B 1 247 ? 17 -11.773 -15.414 1 95.75 247 GLU B O 1
ATOM 4225 N N . GLN B 1 248 ? 15.25 -11.953 -16.797 1 95.12 248 GLN B N 1
ATOM 4226 C CA . GLN B 1 248 ? 14.961 -10.531 -16.656 1 95.12 248 GLN B CA 1
ATOM 4227 C C . GLN B 1 248 ? 14.602 -10.172 -15.227 1 95.12 248 GLN B C 1
ATOM 4229 O O . GLN B 1 248 ? 15.07 -9.164 -14.695 1 95.12 248 GLN B O 1
ATOM 4234 N N . LEU B 1 249 ? 13.828 -10.938 -14.586 1 96.44 249 LEU B N 1
ATOM 4235 C CA . LEU B 1 249 ? 13.453 -10.742 -13.195 1 96.44 249 LEU B CA 1
ATOM 4236 C C . LEU B 1 249 ? 14.68 -10.727 -12.297 1 96.44 249 LEU B C 1
ATOM 4238 O O . LEU B 1 249 ? 14.797 -9.875 -11.406 1 96.44 249 LEU B O 1
ATOM 4242 N N . GLN B 1 250 ? 15.609 -11.617 -12.555 1 94.38 250 GLN B N 1
ATOM 4243 C CA . GLN B 1 250 ? 16.812 -11.742 -11.727 1 94.38 250 GLN B CA 1
ATOM 4244 C C . GLN B 1 250 ? 17.688 -10.5 -11.844 1 94.38 250 GLN B C 1
ATOM 4246 O O . GLN B 1 250 ? 18.406 -10.148 -10.906 1 94.38 250 GLN B O 1
ATOM 4251 N N . GLN B 1 251 ? 17.547 -9.852 -12.922 1 90.25 251 GLN B N 1
ATOM 4252 C CA . GLN B 1 251 ? 18.391 -8.688 -13.172 1 90.25 251 GLN B CA 1
ATOM 4253 C C . GLN B 1 251 ? 17.734 -7.402 -12.695 1 90.25 251 GLN B C 1
ATOM 4255 O O . GLN B 1 251 ? 18.391 -6.375 -12.547 1 90.25 251 GLN B O 1
ATOM 4260 N N . GLU B 1 252 ? 16.469 -7.473 -12.453 1 90 252 GLU B N 1
ATOM 4261 C CA . GLU B 1 252 ? 15.742 -6.277 -12.047 1 90 252 GLU B CA 1
ATOM 4262 C C . GLU B 1 252 ? 16.328 -5.68 -10.773 1 90 252 GLU B C 1
ATOM 4264 O O . GLU B 1 252 ? 16.656 -6.41 -9.836 1 90 252 GLU B O 1
ATOM 4269 N N . GLY B 1 253 ? 16.484 -4.32 -10.859 1 86.81 253 GLY B N 1
ATOM 4270 C CA . GLY B 1 253 ? 17.062 -3.637 -9.711 1 86.81 253 GLY B CA 1
ATOM 4271 C C . GLY B 1 253 ? 18.5 -4.062 -9.422 1 86.81 253 GLY B C 1
ATOM 4272 O O . GLY B 1 253 ? 18.922 -4.051 -8.266 1 86.81 253 GLY B O 1
ATOM 4273 N N . ASP B 1 254 ? 19.203 -4.562 -10.484 1 86.62 254 ASP B N 1
ATOM 4274 C CA . ASP B 1 254 ? 20.578 -5.012 -10.383 1 86.62 254 ASP B CA 1
ATOM 4275 C C . ASP B 1 254 ? 20.734 -6.066 -9.289 1 86.62 254 ASP B C 1
ATOM 4277 O O . ASP B 1 254 ? 21.594 -5.934 -8.406 1 86.62 254 ASP B O 1
ATOM 4281 N N . GLY B 1 255 ? 19.781 -6.988 -9.297 1 89.69 255 GLY B N 1
ATOM 4282 C CA . GLY B 1 255 ? 19.891 -8.117 -8.383 1 89.69 255 GLY B CA 1
ATOM 4283 C C . GLY B 1 255 ? 18.828 -8.117 -7.309 1 89.69 255 GLY B C 1
ATOM 4284 O O . GLY B 1 255 ? 18.672 -9.102 -6.582 1 89.69 255 GLY B O 1
ATOM 4285 N N . LEU B 1 256 ? 18.094 -7.02 -7.234 1 90.56 256 LEU B N 1
ATOM 4286 C CA . LEU B 1 256 ? 17 -6.996 -6.258 1 90.56 256 LEU B CA 1
ATOM 4287 C C . LEU B 1 256 ? 15.969 -8.062 -6.574 1 90.56 256 LEU B C 1
ATOM 4289 O O . LEU B 1 256 ? 15.461 -8.727 -5.668 1 90.56 256 LEU B O 1
ATOM 4293 N N . GLY B 1 257 ? 15.641 -8.188 -7.809 1 94.62 257 GLY B N 1
ATOM 4294 C CA . GLY B 1 257 ? 14.727 -9.242 -8.219 1 94.62 257 GLY B CA 1
ATOM 4295 C C . GLY B 1 257 ? 15.188 -10.625 -7.801 1 94.62 257 GLY B C 1
ATOM 4296 O O . GLY B 1 257 ? 14.391 -11.43 -7.312 1 94.62 257 GLY B O 1
ATOM 4297 N N . ALA B 1 258 ? 16.406 -10.852 -7.945 1 93.94 258 ALA B N 1
ATOM 4298 C CA . ALA B 1 258 ? 16.984 -12.141 -7.574 1 93.94 258 ALA B CA 1
ATOM 4299 C C . ALA B 1 258 ? 16.922 -12.352 -6.062 1 93.94 258 ALA B C 1
ATOM 4301 O O . ALA B 1 258 ? 16.734 -13.469 -5.59 1 93.94 258 ALA B O 1
ATOM 4302 N N . ALA B 1 259 ? 17.125 -11.289 -5.387 1 91.5 259 ALA B N 1
ATOM 4303 C CA . ALA B 1 259 ? 17.094 -11.391 -3.93 1 91.5 259 ALA B CA 1
ATOM 4304 C C . ALA B 1 259 ? 15.68 -11.648 -3.428 1 91.5 259 ALA B C 1
ATOM 4306 O O . ALA B 1 259 ? 15.484 -12.398 -2.467 1 91.5 259 ALA B O 1
ATOM 4307 N N . MET B 1 260 ? 14.766 -11.102 -4.105 1 93.5 260 MET B N 1
ATOM 4308 C CA . MET B 1 260 ? 13.367 -11.211 -3.678 1 93.5 260 MET B CA 1
ATOM 4309 C C . MET B 1 260 ? 12.742 -12.5 -4.195 1 93.5 260 MET B C 1
ATOM 4311 O O . MET B 1 260 ? 11.969 -13.148 -3.49 1 93.5 260 MET B O 1
ATOM 4315 N N . TYR B 1 261 ? 13.055 -12.766 -5.387 1 95 261 TYR B N 1
ATOM 4316 C CA . TYR B 1 261 ? 12.523 -13.945 -6.066 1 95 261 TYR B CA 1
ATOM 4317 C C . TYR B 1 261 ? 13.648 -14.875 -6.508 1 95 261 TYR B C 1
ATOM 4319 O O . TYR B 1 261 ? 13.906 -15.016 -7.707 1 95 261 TYR B O 1
ATOM 4327 N N . SER B 1 262 ? 14.227 -15.547 -5.574 1 91.88 262 SER B N 1
ATOM 4328 C CA 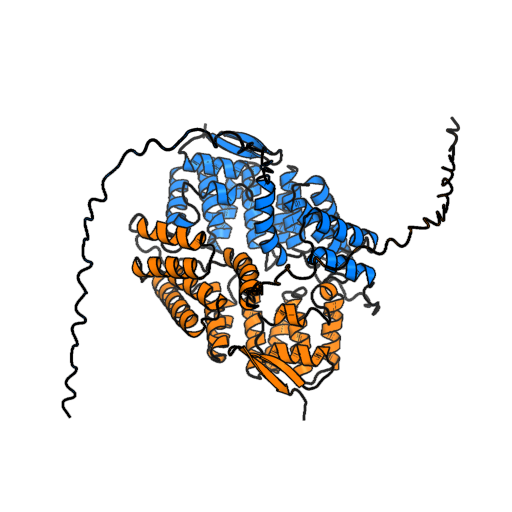. SER B 1 262 ? 15.242 -16.547 -5.887 1 91.88 262 SER B CA 1
ATOM 4329 C C . SER B 1 262 ? 14.617 -17.938 -6.051 1 91.88 262 SER B C 1
ATOM 4331 O O . SER B 1 262 ? 13.43 -18.125 -5.801 1 91.88 262 SER B O 1
ATOM 4333 N N . ARG B 1 263 ? 15.422 -18.859 -6.473 1 91.44 263 ARG B N 1
ATOM 4334 C CA . ARG B 1 263 ? 14.945 -20.234 -6.617 1 91.44 263 ARG B CA 1
ATOM 4335 C C . ARG B 1 263 ? 14.477 -20.797 -5.277 1 91.44 263 ARG B C 1
ATOM 4337 O O . ARG B 1 263 ? 13.555 -21.609 -5.227 1 91.44 263 ARG B O 1
ATOM 4344 N N . SER B 1 264 ? 15.039 -20.25 -4.16 1 89.69 264 SER B N 1
ATOM 4345 C CA . SER B 1 264 ? 14.734 -20.812 -2.844 1 89.69 264 SER B CA 1
ATOM 4346 C C . SER B 1 264 ? 13.641 -20.016 -2.15 1 89.69 264 SER B C 1
ATOM 4348 O O . SER B 1 264 ? 13.008 -20.5 -1.214 1 89.69 264 SER B O 1
ATOM 4350 N N . THR B 1 265 ? 13.352 -18.766 -2.693 1 92 265 THR B N 1
ATOM 4351 C CA . THR B 1 265 ? 12.453 -17.938 -1.897 1 92 265 THR B CA 1
ATOM 4352 C C . THR B 1 265 ? 11.188 -17.594 -2.684 1 92 265 THR B C 1
ATOM 4354 O O . THR B 1 265 ? 10.188 -17.188 -2.104 1 92 265 THR B O 1
ATOM 4357 N N . ALA B 1 266 ? 11.219 -17.75 -3.955 1 96.81 266 ALA B N 1
ATOM 4358 C CA . ALA B 1 266 ? 10.141 -17.25 -4.805 1 96.81 266 ALA B CA 1
ATOM 4359 C C . ALA B 1 266 ? 8.812 -17.906 -4.449 1 96.81 266 ALA B C 1
ATOM 4361 O O . ALA B 1 266 ? 7.793 -17.219 -4.32 1 96.81 266 ALA B O 1
ATOM 4362 N N . VAL B 1 267 ? 8.797 -19.219 -4.242 1 97.62 267 VAL B N 1
ATOM 4363 C CA . VAL B 1 267 ? 7.547 -19.938 -3.977 1 97.62 267 VAL B CA 1
ATOM 4364 C C . VAL B 1 267 ? 6.961 -19.453 -2.648 1 97.62 267 VAL B C 1
ATOM 4366 O O . VAL B 1 267 ? 5.754 -19.219 -2.547 1 97.62 267 VAL B O 1
ATOM 4369 N N . GLU B 1 268 ? 7.832 -19.344 -1.65 1 94.75 268 GLU B N 1
ATOM 4370 C CA . GLU B 1 268 ? 7.363 -18.875 -0.349 1 94.75 268 GLU B CA 1
ATOM 4371 C C . GLU B 1 268 ? 6.766 -17.469 -0.446 1 94.75 268 GLU B C 1
ATOM 4373 O O . GLU B 1 268 ? 5.805 -17.156 0.254 1 94.75 268 GLU B O 1
ATOM 4378 N N . ARG B 1 269 ? 7.25 -16.688 -1.304 1 94.75 269 ARG B N 1
ATOM 4379 C CA . ARG B 1 269 ? 6.805 -15.312 -1.443 1 94.75 269 ARG B CA 1
ATOM 4380 C C . ARG B 1 269 ? 5.414 -15.242 -2.066 1 94.75 269 ARG B C 1
ATOM 4382 O O . ARG B 1 269 ? 4.633 -14.344 -1.759 1 94.75 269 ARG B O 1
ATOM 4389 N N . VAL B 1 270 ? 5.117 -16.234 -2.908 1 97.12 270 VAL B N 1
ATOM 4390 C CA . VAL B 1 270 ? 3.906 -16.047 -3.697 1 97.12 270 VAL B CA 1
ATOM 4391 C C . VAL B 1 270 ? 2.834 -17.031 -3.246 1 97.12 270 VAL B C 1
ATOM 4393 O O . VAL B 1 270 ? 1.651 -16.859 -3.547 1 97.12 270 VAL B O 1
ATOM 4396 N N . ARG B 1 271 ? 3.105 -18.078 -2.486 1 95.38 271 ARG B N 1
ATOM 4397 C CA . ARG B 1 271 ? 2.248 -19.234 -2.287 1 95.38 271 ARG B CA 1
ATOM 4398 C C . ARG B 1 271 ? 0.961 -18.859 -1.563 1 95.38 271 ARG B C 1
ATOM 4400 O O . ARG B 1 271 ? -0.074 -19.5 -1.741 1 95.38 271 ARG B O 1
ATOM 4407 N N . HIS B 1 272 ? 0.975 -17.797 -0.821 1 91.56 272 HIS B N 1
ATOM 4408 C CA . HIS B 1 272 ? -0.237 -17.422 -0.103 1 91.56 272 HIS B CA 1
ATOM 4409 C C . HIS B 1 272 ? -1.028 -16.375 -0.874 1 91.56 272 HIS B C 1
ATOM 4411 O O . HIS B 1 272 ? -2.16 -16.047 -0.507 1 91.56 272 HIS B O 1
ATOM 4417 N N . ARG B 1 273 ? -0.504 -15.945 -1.912 1 94.69 273 ARG B N 1
ATOM 4418 C CA . ARG B 1 273 ? -1.133 -14.852 -2.646 1 94.69 273 ARG B CA 1
ATOM 4419 C C . ARG B 1 273 ? -1.646 -15.32 -4 1 94.69 273 ARG B C 1
ATOM 4421 O O . ARG B 1 273 ? -2.684 -14.852 -4.477 1 94.69 273 ARG B O 1
ATOM 4428 N N . TRP B 1 274 ? -0.926 -16.219 -4.594 1 98.06 274 TRP B N 1
ATOM 4429 C CA . TRP B 1 274 ? -1.284 -16.719 -5.918 1 98.06 274 TRP B CA 1
ATOM 4430 C C . TRP B 1 274 ? -2.266 -17.891 -5.816 1 98.06 274 TRP B C 1
ATOM 4432 O O . TRP B 1 274 ? -2.254 -18.625 -4.836 1 98.06 274 TRP B O 1
ATOM 4442 N N . PRO B 1 275 ? -3.146 -18.047 -6.887 1 98.38 275 PRO B N 1
ATOM 4443 C CA . PRO B 1 275 ? -3.889 -19.297 -6.98 1 98.38 275 PRO B CA 1
ATOM 4444 C C . PRO B 1 275 ? -2.977 -20.516 -7.156 1 98.38 275 PRO B C 1
ATOM 4446 O O . PRO B 1 275 ? -1.827 -20.375 -7.582 1 98.38 275 PRO B O 1
ATOM 4449 N N . PRO B 1 276 ? -3.471 -21.688 -6.812 1 98.12 276 PRO B N 1
ATOM 4450 C CA . PRO B 1 276 ? -2.609 -22.859 -6.738 1 98.12 276 PRO B CA 1
ATOM 4451 C C . PRO B 1 276 ? -2.016 -23.25 -8.094 1 98.12 276 PRO B C 1
ATOM 4453 O O . PRO B 1 276 ? -0.862 -23.688 -8.164 1 98.12 276 PRO B O 1
ATOM 4456 N N . ARG B 1 277 ? -2.699 -23.109 -9.18 1 98.56 277 ARG B N 1
ATOM 4457 C CA . ARG B 1 277 ? -2.162 -23.547 -10.469 1 98.56 277 ARG B CA 1
ATOM 4458 C C . ARG B 1 277 ? -0.949 -22.703 -10.859 1 98.56 277 ARG B C 1
ATOM 4460 O O . ARG B 1 277 ? 0.055 -23.25 -11.328 1 98.56 277 ARG B O 1
ATOM 4467 N N . ALA B 1 278 ? -1.075 -21.453 -10.648 1 98.69 278 ALA B N 1
ATOM 4468 C CA . ALA B 1 278 ? 0.056 -20.578 -10.953 1 98.69 278 ALA B CA 1
ATOM 4469 C C . ALA B 1 278 ? 1.243 -20.875 -10.039 1 98.69 278 ALA B C 1
ATOM 4471 O O . ALA B 1 278 ? 2.389 -20.906 -10.492 1 98.69 278 ALA B O 1
ATOM 4472 N N . THR B 1 279 ? 0.963 -21.109 -8.805 1 98.75 279 THR B N 1
ATOM 4473 C CA . THR B 1 279 ? 2.01 -21.469 -7.855 1 98.75 279 THR B CA 1
ATOM 4474 C C . THR B 1 279 ? 2.684 -22.781 -8.273 1 98.75 279 THR B C 1
ATOM 4476 O O . THR B 1 279 ? 3.912 -22.875 -8.273 1 98.75 279 THR B O 1
ATOM 4479 N N . ALA B 1 280 ? 1.886 -23.672 -8.672 1 98.81 280 ALA B N 1
ATOM 4480 C CA . ALA B 1 280 ? 2.408 -24.969 -9.117 1 98.81 280 ALA B CA 1
ATOM 4481 C C . ALA B 1 280 ? 3.248 -24.812 -10.383 1 98.81 280 ALA B C 1
ATOM 4483 O O . ALA B 1 280 ? 4.254 -25.5 -10.555 1 98.81 280 ALA B O 1
ATOM 4484 N N . ALA B 1 281 ? 2.826 -23.969 -11.211 1 98.81 281 ALA B N 1
ATOM 4485 C CA . ALA B 1 281 ? 3.6 -23.719 -12.43 1 98.81 281 ALA B CA 1
ATOM 4486 C C . ALA B 1 281 ? 4.969 -23.125 -12.094 1 98.81 281 ALA B C 1
ATOM 4488 O O . ALA B 1 281 ? 5.965 -23.469 -12.734 1 98.81 281 ALA B O 1
ATOM 4489 N N . LEU B 1 282 ? 4.957 -22.25 -11.141 1 98.81 282 LEU B N 1
ATOM 4490 C CA . LEU B 1 282 ? 6.238 -21.719 -10.695 1 98.81 282 LEU B CA 1
ATOM 4491 C C . LEU B 1 282 ? 7.121 -22.812 -10.117 1 98.81 282 LEU B C 1
ATOM 4493 O O . LEU B 1 282 ? 8.32 -22.875 -10.406 1 98.81 282 LEU B O 1
ATOM 4497 N N . VAL B 1 283 ? 6.52 -23.656 -9.336 1 98.56 283 VAL B N 1
ATOM 4498 C CA . VAL B 1 283 ? 7.254 -24.781 -8.766 1 98.56 283 VAL B CA 1
ATOM 4499 C C . VAL B 1 283 ? 7.828 -25.641 -9.883 1 98.56 283 VAL B C 1
ATOM 4501 O O . VAL B 1 283 ? 9 -26.031 -9.844 1 98.56 283 VAL B O 1
ATOM 4504 N N . ALA B 1 284 ? 7.016 -25.906 -10.828 1 98.5 284 ALA B N 1
ATOM 4505 C CA . ALA B 1 284 ? 7.457 -26.703 -11.969 1 98.5 284 ALA B CA 1
ATOM 4506 C C . ALA B 1 284 ? 8.609 -26.031 -12.703 1 98.5 284 ALA B C 1
ATOM 4508 O O . ALA B 1 284 ? 9.609 -26.672 -13.023 1 98.5 284 ALA B O 1
ATOM 4509 N N . PHE B 1 285 ? 8.445 -24.828 -12.93 1 98.56 285 PHE B N 1
ATOM 4510 C CA . PHE B 1 285 ? 9.484 -24.047 -13.602 1 98.56 285 PHE B CA 1
ATOM 4511 C C . PHE B 1 285 ? 10.805 -24.141 -12.836 1 98.56 285 PHE B C 1
ATOM 4513 O O . PHE B 1 285 ? 11.844 -24.453 -13.422 1 98.56 285 PHE B O 1
ATOM 4520 N N . LEU B 1 286 ? 10.773 -23.828 -11.578 1 98 286 LEU B N 1
ATOM 4521 C CA . LEU B 1 286 ? 11.969 -23.734 -10.758 1 98 286 LEU B CA 1
ATOM 4522 C C . LEU B 1 286 ? 12.625 -25.109 -10.594 1 98 286 LEU B C 1
ATOM 4524 O O . LEU B 1 286 ? 13.836 -25.203 -10.398 1 98 286 LEU B O 1
ATOM 4528 N N . SER B 1 287 ? 11.805 -26.188 -10.773 1 96.88 287 SER B N 1
ATOM 4529 C CA . SER B 1 287 ? 12.32 -27.547 -10.641 1 96.88 287 SER B CA 1
ATOM 4530 C C . SER B 1 287 ? 12.617 -28.156 -12.008 1 96.88 287 SER B C 1
ATOM 4532 O O . SER B 1 287 ? 13.008 -29.328 -12.102 1 96.88 287 SER B O 1
ATOM 4534 N N . LEU B 1 288 ? 12.43 -27.406 -13.016 1 96.06 288 LEU B N 1
ATOM 4535 C CA . LEU B 1 288 ? 12.609 -27.891 -14.383 1 96.06 288 LEU B CA 1
ATOM 4536 C C . LEU B 1 288 ? 11.844 -29.188 -14.609 1 96.06 288 LEU B C 1
ATOM 4538 O O . LEU B 1 288 ? 12.406 -30.172 -15.094 1 96.06 288 LEU B O 1
ATOM 4542 N N . SER B 1 289 ? 10.594 -29.094 -14.195 1 96.62 289 SER B N 1
ATOM 4543 C CA . SER B 1 289 ? 9.703 -30.25 -14.273 1 96.62 289 SER B CA 1
ATOM 4544 C C . SER B 1 289 ? 8.43 -29.906 -15.031 1 96.62 289 SER B C 1
ATOM 4546 O O . SER B 1 289 ? 8.117 -28.734 -15.242 1 96.62 289 SER B O 1
ATOM 4548 N N . ASP B 1 290 ? 7.758 -30.984 -15.422 1 96.81 290 ASP B N 1
ATOM 4549 C CA . ASP B 1 290 ? 6.457 -30.812 -16.062 1 96.81 290 ASP B CA 1
ATOM 4550 C C . ASP B 1 290 ? 5.336 -30.812 -15.023 1 96.81 290 ASP B C 1
ATOM 4552 O O . ASP B 1 290 ? 4.18 -30.531 -15.344 1 96.81 290 ASP B O 1
ATOM 4556 N N . VAL B 1 291 ? 5.766 -31.141 -13.828 1 97.69 291 VAL B N 1
ATOM 4557 C CA . VAL B 1 291 ? 4.762 -31.266 -12.773 1 97.69 291 VAL B CA 1
ATOM 4558 C C . VAL B 1 291 ? 5.129 -30.344 -11.602 1 97.69 291 VAL B C 1
ATOM 4560 O O . VAL B 1 291 ? 6.309 -30.188 -11.281 1 97.69 291 VAL B O 1
ATOM 4563 N N . GLY B 1 292 ? 4.133 -29.703 -11.055 1 98.19 292 GLY B N 1
ATOM 4564 C CA . GLY B 1 292 ? 4.289 -28.906 -9.852 1 98.19 292 GLY B CA 1
ATOM 4565 C C . GLY B 1 292 ? 3.145 -29.062 -8.875 1 98.19 292 GLY B C 1
ATOM 4566 O O . GLY B 1 292 ? 2.031 -29.422 -9.266 1 98.19 292 GLY B O 1
ATOM 4567 N N . GLN B 1 293 ? 3.484 -28.828 -7.609 1 98.12 293 GLN B N 1
ATOM 4568 C CA . GLN B 1 293 ? 2.471 -28.938 -6.566 1 98.12 293 GLN B CA 1
ATOM 4569 C C . GLN B 1 293 ? 2.27 -27.594 -5.848 1 98.12 293 GLN B C 1
ATOM 4571 O O . GLN B 1 293 ? 3.201 -26.797 -5.738 1 98.12 293 GLN B O 1
ATOM 4576 N N . ALA B 1 294 ? 1.099 -27.406 -5.379 1 98.31 294 ALA B N 1
ATOM 4577 C CA . ALA B 1 294 ? 0.768 -26.219 -4.582 1 98.31 294 ALA B CA 1
ATOM 4578 C C . ALA B 1 294 ? -0.426 -26.5 -3.672 1 98.31 294 ALA B C 1
ATOM 4580 O O . ALA B 1 294 ? -1.264 -27.344 -3.973 1 98.31 294 ALA B O 1
ATOM 4581 N N . GLU B 1 295 ? -0.37 -25.797 -2.547 1 96.94 295 GLU B N 1
ATOM 4582 C CA . GLU B 1 295 ? -1.49 -25.875 -1.615 1 96.94 295 GLU B CA 1
ATOM 4583 C C . GLU B 1 295 ? -2.729 -25.188 -2.176 1 96.94 295 GLU B C 1
ATOM 4585 O O . GLU B 1 295 ? -2.648 -24.047 -2.637 1 96.94 295 GLU B O 1
ATOM 4590 N N . GLY B 1 296 ? -3.818 -25.922 -2.135 1 96.12 296 GLY B N 1
ATOM 4591 C CA . GLY B 1 296 ? -5.074 -25.344 -2.576 1 96.12 296 GLY B CA 1
ATOM 4592 C C . GLY B 1 296 ? -5.805 -24.594 -1.473 1 96.12 296 GLY B C 1
ATOM 4593 O O . GLY B 1 296 ? -5.277 -24.438 -0.368 1 96.12 296 GLY B O 1
ATOM 4594 N N . TYR B 1 297 ? -6.992 -24.062 -1.826 1 94.06 297 TYR B N 1
ATOM 4595 C CA . TYR B 1 297 ? -7.82 -23.328 -0.869 1 94.06 297 TYR B CA 1
ATOM 4596 C C . TYR B 1 297 ? -8.453 -24.281 0.138 1 94.06 297 TYR B C 1
ATOM 4598 O O . TYR B 1 297 ? -8.984 -23.844 1.164 1 94.06 297 TYR B O 1
ATOM 4606 N N . ASP B 1 298 ? -8.328 -25.547 -0.156 1 91.56 298 ASP B N 1
ATOM 4607 C CA . ASP B 1 298 ? -8.766 -26.578 0.779 1 91.56 298 ASP B CA 1
ATOM 4608 C C . ASP B 1 298 ? -7.633 -26.984 1.721 1 91.56 298 ASP B C 1
ATOM 4610 O O . ASP B 1 298 ? -7.781 -27.922 2.51 1 91.56 298 ASP B O 1
ATOM 4614 N N . LEU B 1 299 ? -6.496 -26.375 1.576 1 90.69 299 LEU B N 1
ATOM 4615 C CA . LEU B 1 299 ? -5.312 -26.562 2.404 1 90.69 299 LEU B CA 1
ATOM 4616 C C . LEU B 1 299 ? -4.652 -27.906 2.111 1 90.69 299 LEU B C 1
ATOM 4618 O O . LEU B 1 299 ? -3.832 -28.375 2.898 1 90.69 299 LEU B O 1
ATOM 4622 N N . GLN B 1 300 ? -5.02 -28.453 1.001 1 95.44 300 GLN B N 1
ATOM 4623 C CA . GLN B 1 300 ? -4.371 -29.688 0.543 1 95.44 300 GLN B CA 1
ATOM 4624 C C . GLN B 1 300 ? -3.406 -29.406 -0.604 1 95.44 300 GLN B C 1
ATOM 4626 O O . GLN B 1 300 ? -3.572 -28.422 -1.333 1 95.44 300 GLN B O 1
ATOM 4631 N N . MET B 1 301 ? -2.447 -30.25 -0.674 1 97.56 301 MET B N 1
ATOM 4632 C CA . MET B 1 301 ? -1.52 -30.156 -1.797 1 97.56 301 MET B CA 1
ATOM 4633 C C . MET B 1 301 ? -2.121 -30.75 -3.059 1 97.56 301 MET B C 1
ATOM 4635 O O . MET B 1 301 ? -2.703 -31.844 -3.014 1 97.56 301 MET B O 1
ATOM 4639 N N . HIS B 1 302 ? -2.068 -30.094 -4.094 1 97.75 302 HIS B N 1
ATOM 4640 C CA . HIS B 1 302 ? -2.531 -30.562 -5.395 1 97.75 302 HIS B CA 1
ATOM 4641 C C . HIS B 1 302 ? -1.391 -30.578 -6.406 1 97.75 302 HIS B C 1
ATOM 4643 O O . HIS B 1 302 ? -0.528 -29.703 -6.398 1 97.75 302 HIS B O 1
ATOM 4649 N N . GLU B 1 303 ? -1.434 -31.562 -7.219 1 98.12 303 GLU B N 1
ATOM 4650 C CA . GLU B 1 303 ? -0.445 -31.688 -8.289 1 98.12 303 GLU B CA 1
ATOM 4651 C C . GLU B 1 303 ? -1.017 -31.234 -9.625 1 98.12 303 GLU B C 1
ATOM 4653 O O . GLU B 1 303 ? -2.162 -31.547 -9.961 1 98.12 303 GLU B O 1
ATOM 4658 N N . TYR B 1 304 ? -0.285 -30.516 -10.312 1 97.88 304 TYR B N 1
ATOM 4659 C CA . TYR B 1 304 ? -0.645 -30.031 -11.641 1 97.88 304 TYR B CA 1
ATOM 4660 C C . TYR B 1 304 ? 0.371 -30.484 -12.68 1 97.88 304 TYR B C 1
ATOM 4662 O O . TYR B 1 304 ? 1.58 -30.438 -12.438 1 97.88 304 TYR B O 1
ATOM 4670 N N . ASN B 1 305 ? -0.097 -30.953 -13.812 1 97.81 305 ASN B N 1
ATOM 4671 C CA . ASN B 1 305 ? 0.739 -31.391 -14.922 1 97.81 305 ASN B CA 1
ATOM 4672 C C . ASN B 1 305 ? 0.711 -30.375 -16.062 1 97.81 305 ASN B C 1
ATOM 4674 O O . ASN B 1 305 ? -0.357 -30.047 -16.594 1 97.81 305 ASN B O 1
ATOM 4678 N N . PHE B 1 306 ? 1.902 -29.969 -16.453 1 97.19 306 PHE B N 1
ATOM 4679 C CA . PHE B 1 306 ? 2.014 -28.922 -17.469 1 97.19 306 PHE B CA 1
ATOM 4680 C C . PHE B 1 306 ? 2.713 -29.469 -18.719 1 97.19 306 PHE B C 1
ATOM 4682 O O . PHE B 1 306 ? 3.205 -28.688 -19.531 1 97.19 306 PHE B O 1
ATOM 4689 N N . ALA B 1 307 ? 2.834 -30.719 -18.906 1 90.12 307 ALA B N 1
ATOM 4690 C CA . ALA B 1 307 ? 3.451 -31.328 -20.078 1 90.12 307 ALA B CA 1
ATOM 4691 C C . ALA B 1 307 ? 2.662 -31.016 -21.344 1 90.12 307 ALA B C 1
ATOM 4693 O O . ALA B 1 307 ? 1.429 -30.984 -21.312 1 90.12 307 ALA B O 1
ATO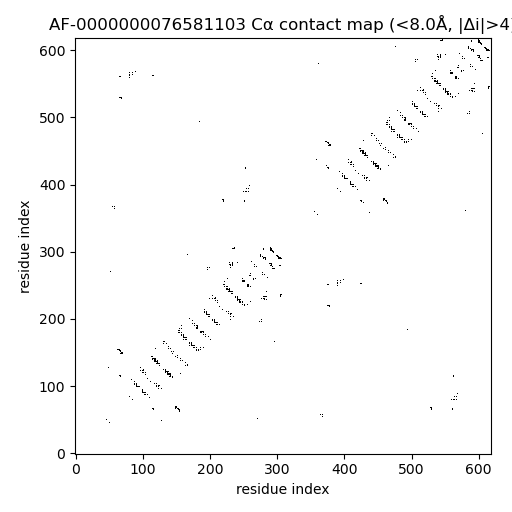M 4694 N N . VAL B 1 308 ? 3.24 -30.344 -22.266 1 76.06 308 VAL B N 1
ATOM 4695 C CA . VAL B 1 308 ? 2.58 -30.047 -23.531 1 76.06 308 VAL B CA 1
ATOM 4696 C C . VAL B 1 308 ? 2.465 -31.312 -24.359 1 76.06 308 VAL B C 1
ATOM 4698 O O . VAL B 1 308 ? 3.439 -32.062 -24.516 1 76.06 308 VAL B O 1
ATOM 4701 N N . LEU B 1 309 ? 1.367 -31.906 -24.453 1 51.31 309 LEU B N 1
ATOM 4702 C CA . LEU B 1 309 ? 1.188 -33.031 -25.375 1 51.31 309 LEU B CA 1
ATOM 4703 C C . LEU B 1 309 ? 1.427 -32.594 -26.812 1 51.31 309 LEU B C 1
ATOM 4705 O O . LEU B 1 309 ? 1.188 -31.438 -27.172 1 51.31 309 LEU B O 1
#

InterPro domains:
  IPR011990 Tetratricopeptide-like helical domain superfamily [G3DSA:1.25.40.10] (86-154)
  IPR011990 Tetratricopeptide-like helical domain superfamily [G3DSA:1.25.40.10] (155-254)
  IPR011990 Tetratricopeptide-like helical domain superfamily [SSF48452] (92-251)
  IPR019734 Tetratricopeptide repeat [PS50005] (116-149)
  IPR019734 Tetratricopeptide repeat [SM00028] (116-149)
  IPR019734 Tetratricopeptide repeat [SM00028] (155-187)
  IPR019734 Tetratricopeptide repeat [SM00028] (189-222)

Organism: Tetradesmus obliquus (NCBI:txid3088)

Foldseek 3Di:
DCPPPPPPPPPPPPPPPPPPPPDPPPPPDDDDPPDPPPPPPPPPPPPDPLVVLLVVVVVVCVVVQFDFAAADPPVPPVDDPDPLLVVLVVQLSPPDDLVSNLVSLVSNCVVPVLDLSSLLSNLLSCLSNLVLVSSLVSLVSSQVSSCVRGVGGGLSSLQSNLSSCVLVVNLVSSLVSLCSSLPPPPCNLVSLLQNLLSCVVVPVLVSSLVSLVVSCVVPVLPLLSLLLNLLSCQLQVNLVVSVVSLVVQCCRVHRPSCVCCPLVCNLVNCQVPGAFSSSQSSQCNSVVHQKGWHQGSVRDIDMDGRDDD/DCPDPPPPPPPPPDPDPPPPPPPPDDPPDDDDPPPPPPPPPPPPPPPDPLVVLLVVVVVVCVVVQFDQAAADPPVPPVDDDDPLLVVLVVQLSPPDDLVSNLVSLVSNCVVPVLDLSSLLSNLLSCLSNLVLVSSLVSLVSSQVSSCVRGVGGGLSSLQSNLSSCVLVVNLVSSLVSLCVSLPPPPCNLVSLLQNLLSCVVVPVLVSSLVSLVVSCVVPVLPLLSLLLNLLSCQLQVNLVVSVVSLVVQCCRVHRPSCVCCPLVCNLVNCQVPGAFSSSQSSQCNSVVHQKGWHQGSVRDIDMDGRDDD

Secondary structure (DSSP, 8-state):
------------------------------S-TTTT------------HHHHHHHHHHHHHTT---PPP--S----------HHHHHHHHHHHT-SSHHHHHHHHHHHHHH-TT-HHHHHHHHHHHHHTT-HHHHHHHHHHHHHHHHHHHSS--HHHHHHHHHHHHHTT-HHHHHHHHHHHTT-TTTHHHHHHHHHHHHHHTT-HHHHHHHHHHHHHH-TT-HHHHHHHHHHHHHTT-HHHHHHHHHHHHHGGGGHHHHHS-TTTHHHHHTTTS-HHHHHHHHHHHTT-SEEEEE-TTS-EEEEE----/------------------------------S-TTTT------------HHHHHHHHHHHHHTT---PPP--S----------HHHHHHHHHHHT-SSHHHHHHHHHHHHHH-TT-HHHHHHHHHHHHHTT-HHHHHHHHHHHHHHHHHHHSS--HHHHHHHHHHHHHTT-HHHHHHHHHHHTT-TTTHHHHHHHHHHHHHHTT-HHHHHHHHHHHHHH-TT-HHHHHHHHHHHHHTT-HHHHHHHHHHHHHGGGGHHHHHS-TTTHHHHHTTTS-HHHHHHHHHHHTT-SEEEEE-TTS-EEEEE----

Nearest PDB structures (foldseek):
  4hnw-assembly1_A  TM=6.659E-01  e=4.213E-04  Saccharomyces cerevisiae S288C
  7y4i-assembly1_B  TM=7.663E-01  e=1.373E-03  Arabidopsis thaliana
  6q9i-assembly1_A  TM=6.303E-01  e=4.213E-04  Homo sapiens
  9gaw-assembly1_K  TM=5.095E-01  e=2.126E-03  Homo sapiens
  4hny-assembly2_C  TM=5.515E-01  e=3.115E-01  Saccharomyces cerevisiae S288C

Sequence (618 aa):
MGWYKQTQTWQLLPVYNARATLATANPTPSSSVSDVLDNGTLAEHKLNRRQLSLAAAVAAASQWLALPQPAAARSASSQKVDPQLLAAFQEALSAKSYEDMEAAWSKAISLAPDNAAAWSNRGTARLQNGQWQAAYEDLLAAVRLEEQQLGAPNGLTLNNLGNAEGALGRWQDAMRHYEAAADDADVGSIALANYALAAFETGDNELAMKSARSLLRRDAQFMDMRCALAAFLWGSGQRSAAEGQWEQLQQEGDGLGAAMYSRSTAVERVRHRWPPRATAALVAFLSLSDVGQAEGYDLQMHEYNFAVLMGWYKQTQTWQLLPVYNARATLATANPTPSSSVSDVLDNGTLAEHKLNRRQLSLAAAVAAASQWLALPQPAAARSASSQKVDPQLLAAFQEALSAKSYEDMEAAWSKAISLAPDNAAAWSNRGTARLQNGQWQAAYEDLLAAVRLEEQQLGAPNGLTLNNLGNAEGALGRWQDAMRHYEAAADDADVGSIALANYALAAFETGDNELAMKSARSLLRRDAQFMDMRCALAAFLWGSGQRSAAEGQWEQLQQEGDGLGAAMYSRSTAVERVRHRWPPRATAALVAFLSLSDVGQAEGYDLQMHEYNFAVL